Protein AF-0000000085184372 (afdb_homodimer)

InterPro domains:
  IPR003171 Methylenetetrahydrofolate reductase-like, catalytic domain [PF02219] (26-315)
  IPR003171 Methylenetetrahydrofolate reductase-like, catalytic domain [cd00537] (37-313)
  IPR029041 FAD-linked oxidoreductase-like [SSF51730] (24-313)

Organism: NCBI:txid2984134

Sequence (664 aa):
MSPSDYTDQVPVYAPPPEGHVSHSRLERVLRAGRFAVTAELNPPDSADPSDVFDAAQPLGEVADAINATDASGANCHMSSIGISALLTRAGYSTVYQISCRDRNRIAIQGDVLGAAAMGVTNVLCLTGDGVGVGDQPGAKPVFDFDSLTLLRTIRTMRDQGMFLSGRKITRPPQMFLGAAENPCIHPHDWRPDRLAKKVEAGAEFIQTNYIYDIPLFEKFMARVRDMGLDKRVYILAGVGPLASAKAARWMRSNVPGIHVPDALIDRMEKAEKPGAEGKKICIELIQQIREIKGVAGVHVMAYRREHQVSEIILESGVLAGRKAKRRVGGPEMSPSDYTDQVPVYAPPPEGHVSHSRLERVLRAGRFAVTAELNPPDSADPSDVFDAAQPLGEVADAINATDASGANCHMSSIGISALLTRAGYSTVYQISCRDRNRIAIQGDVLGAAAMGVTNVLCLTGDGVGVGDQPGAKPVFDFDSLTLLRTIRTMRDQGMFLSGRKITRPPQMFLGAAENPCIHPHDWRPDRLAKKVEAGAEFIQTNYIYDIPLFEKFMARVRDMGLDKRVYILAGVGPLASAKAARWMRSNVPGIHVPDALIDRMEKAEKPGAEGKKICIELIQQIREIKGVAGVHVMAYRREHQVSEIILESGVLAGRKAKRRVGGPE

Radius of gyration: 26.17 Å; Cα contacts (8 Å, |Δi|>4): 1504; chains: 2; bounding box: 48×78×61 Å

Secondary structure (DSSP, 8-state):
--GGGGGGGS----PPPTT-SS--HHHHHHHTT--EEEEEEPPPSBS-HHHHHHHHHHHHTT-SEEEE--SGGG---S-HHHHHHHHHHTT--EEEEEETTSB-HHHHHHHHHHHHHTT--EEEEE----GGGSS-TTSPP--SS-HHHHHHHHHIIIII-B-TTSPBPSB----EEEEEE-TTSSSGGGHHHHHHHHHHHT-SEEEEEE---HHHHHHHHHHHHHTTGGGTSEEEEEE-----HHHHHHHHHHSTT----HHHHHHHHH-SSHHHHHHHHHHHHHHHHHTSTTEEEEEE--TT-GGGHHHHHHHHTTTTTPPP---SSS--/--GGGGGGGS----PPPTT-SS--HHHHHHHTT--EEEEEEPPPSBS-HHHHHHHHHHHHTT-SEEEE--SGGG---S-HHHHHHHHHHTT--EEEEEETTSB-HHHHHHHHHHHHHTT--EEEEE----GGGSS-TTSPP--SS-HHHHHHHHHIIIII-B-TTS-B-SB----EEEEEE-TTSSSGGGHHHHHHHHHHHT-SEEEEEE---HHHHHHHHHHHHHTTGGGTSEEEEEE-----HHHHHHHHHHSTT----HHHHHHHHH-SSHHHHHHHHHHHHHHHHHTSTTEEEEEE--TT-GGGHHHHHHHHTTTTTPPP---SSS--

Foldseek 3Di:
DPPPVCVVQFDDQDQDDPPALFVQLQRVCLVVLAAAEEEEFDAAQDPDLVNLVVLCQLRQQGHSEYEQDACAQLEDGPGLLNSLLSCSSVPGAYAREDALFADALVVLQVSLVVSLRSPHAEYEFAPHDQNCRYPRNVHDGRCNDGSLVSLLQLCCQRVVQAHPVRDGNPRGRRHQYEYEFQCQDPPNVCRLVVVVSNLVSPHAEYEYAADQDLVSVLVSVVVCVVVVVLVRHAYAYEFEFDQALVRLVCCCVPPPRDDHDPVLSVQRHPDPHNRVVSLVSRLVVQLSQLPRPSHRYHYYYYVVVSVCVNVSSVSSCSCVPPGGDDRDDDDD/DPPPVCVVQFDDQDQDDPPALFVQLQRVCLVVLAAAEEEEFDAAQDPDLVNLVVLCQLRQQGHSEYEQDACAQLEDGPGLLNSLLSCSSVPGAYAREDALFADALVVLQVSLVVSLRSPHAEYEFAPHDQNCRYDRNVHDGRCNDGSLVSLLQLCCQRVVQAHPVRHGNPRGRRHQYEYEFQCQDPPNVCRLVVVVSNLVSPHAEYEYAADQDLVSVLVSVVVCVVVVVLVRHAYAYEFEFDQALVSLVCCCVPPPRDDHDPVLSVQRHPDPHNRVVSLVSRLVVQLSQLPRPSHRYHYYYYVVVSNCVNVSSVVSCSCVPPGGDDRDDDDD

Nearest PDB structures (foldseek):
  1b5t-assembly1_C  TM=8.031E-01  e=1.951E-11  Escherichia coli
  1zpt-assembly1_C  TM=7.985E-01  e=3.136E-11  Escherichia coli
  1zp3-assembly3_B-2  TM=7.377E-01  e=4.986E-12  Escherichia coli
  6pey-assembly4_C  TM=7.492E-01  e=7.118E-12  Escherichia coli
  6pey-assembly4_A  TM=7.095E-01  e=3.136E-11  Escherichia coli

Solvent-accessible surface area (backbone atoms only — not comparable to full-atom values): 32928 Å² total; per-residue (Å²): 130,71,57,44,75,32,66,84,75,51,55,76,80,67,84,44,54,89,96,46,68,24,80,28,58,47,58,50,38,48,74,69,71,40,63,38,34,32,29,53,45,82,61,45,51,38,19,38,39,62,61,54,51,63,56,41,52,37,37,57,23,62,32,45,24,37,31,21,48,41,36,70,59,32,29,71,27,23,21,11,68,29,46,39,48,50,38,31,67,40,66,47,50,35,28,39,32,45,37,18,28,32,31,14,59,52,43,48,57,6,41,49,21,14,41,28,20,58,52,37,17,28,35,34,32,32,36,58,53,60,36,71,73,25,63,43,52,85,41,50,74,46,51,57,37,42,31,52,55,44,33,39,48,53,46,39,23,38,76,68,21,26,49,95,66,66,50,71,27,83,36,44,35,43,50,44,39,23,29,67,45,47,57,63,29,87,61,57,84,49,36,53,57,53,49,50,53,38,45,73,31,52,27,46,29,32,42,34,46,59,61,64,40,64,71,55,44,50,54,43,41,51,51,28,50,73,71,49,45,48,81,64,32,40,33,20,47,12,36,48,55,43,63,33,33,66,54,45,53,45,39,44,76,69,36,87,48,40,46,64,48,67,69,59,40,51,52,33,61,70,38,91,48,27,50,63,48,17,44,49,50,35,26,50,48,51,47,53,48,66,70,38,78,56,49,36,29,36,27,38,47,34,84,97,39,44,82,48,46,35,58,44,48,61,72,40,48,63,53,72,81,58,71,63,46,74,78,57,68,68,80,129,129,71,57,44,74,34,66,83,75,50,57,77,77,67,82,43,53,91,95,44,68,24,82,28,58,48,58,52,38,48,75,71,71,39,63,39,33,33,28,52,45,80,62,46,51,38,18,38,40,61,62,55,53,62,55,40,51,38,39,56,24,61,32,46,26,36,31,22,46,40,36,70,61,31,30,72,26,23,20,11,67,30,47,39,48,51,38,31,65,38,66,47,50,37,28,39,31,44,37,18,29,31,30,13,58,53,42,50,56,7,40,48,21,14,41,28,21,57,52,38,18,28,34,34,32,32,36,59,53,61,35,71,74,25,62,43,52,84,40,50,73,43,51,56,39,42,30,51,54,43,33,40,49,53,46,38,23,40,78,69,22,25,48,95,66,65,51,70,27,83,35,44,35,40,50,44,40,24,28,67,46,49,58,64,30,86,62,55,85,48,37,53,57,52,50,50,54,37,43,73,30,51,28,47,30,33,42,34,46,59,61,63,40,64,70,54,44,49,53,43,41,51,52,28,51,74,70,49,44,46,81,64,30,42,32,20,47,12,35,48,57,42,63,34,33,66,54,45,53,44,39,43,75,70,36,88,49,40,45,64,48,67,68,61,39,52,52,32,62,71,38,90,51,28,51,62,49,18,43,52,49,34,26,51,48,52,49,56,50,66,68,40,78,56,49,38,28,37,27,38,47,35,84,98,39,42,82,47,46,35,59,42,48,61,72,40,48,63,53,72,82,59,73,61,46,75,77,57,69,68,81,128

pLDDT: mean 92.79, std 13.42, range [21.47, 98.94]

Structure (mmCIF, N/CA/C/O backbone):
data_AF-0000000085184372-model_v1
#
loop_
_entity.id
_entity.type
_entity.pdbx_description
1 polymer 'Methylenetetrahydrofolate reductase'
#
loop_
_atom_site.group_PDB
_atom_site.id
_atom_site.type_symbol
_atom_site.label_atom_id
_atom_site.label_alt_id
_atom_site.label_comp_id
_atom_site.label_asym_id
_atom_site.label_entity_id
_atom_site.label_seq_id
_atom_site.pdbx_PDB_ins_code
_atom_site.Cartn_x
_atom_site.Cartn_y
_atom_site.Cartn_z
_atom_site.occupancy
_atom_site.B_iso_or_equiv
_atom_site.auth_seq_id
_atom_site.auth_comp_id
_atom_site.auth_asym_id
_atom_site.auth_atom_id
_atom_site.pdbx_PDB_model_num
ATOM 1 N N . MET A 1 1 ? 9.43 -17.891 15.367 1 26.41 1 MET A N 1
ATOM 2 C CA . MET A 1 1 ? 8.297 -17.641 16.25 1 26.41 1 MET A CA 1
ATOM 3 C C . MET A 1 1 ? 7.004 -18.172 15.633 1 26.41 1 MET A C 1
ATOM 5 O O . MET A 1 1 ? 6.801 -18.062 14.422 1 26.41 1 MET A O 1
ATOM 9 N N . SER A 1 2 ? 6.387 -19 16.234 1 30.53 2 SER A N 1
ATOM 10 C CA . SER A 1 2 ? 5.164 -19.656 15.805 1 30.53 2 SER A CA 1
ATOM 11 C C . SER A 1 2 ? 4.066 -18.656 15.484 1 30.53 2 SER A C 1
ATOM 13 O O . SER A 1 2 ? 3.945 -17.625 16.156 1 30.53 2 SER A O 1
ATOM 15 N N . PRO A 1 3 ? 3.4 -18.609 14.32 1 39.59 3 PRO A N 1
ATOM 16 C CA . PRO A 1 3 ? 2.312 -17.703 13.953 1 39.59 3 PRO A CA 1
ATOM 17 C C . PRO A 1 3 ? 1.316 -17.484 15.086 1 39.59 3 PRO A C 1
ATOM 19 O O . PRO A 1 3 ? 0.449 -16.609 15 1 39.59 3 PRO A O 1
ATOM 22 N N . SER A 1 4 ? 1.3 -18.312 16.078 1 37.22 4 SER A N 1
ATOM 23 C CA . SER A 1 4 ? 0.229 -18.344 17.062 1 37.22 4 SER A CA 1
ATOM 24 C C . SER A 1 4 ? 0.18 -17.047 17.875 1 37.22 4 SER A C 1
ATOM 26 O O . SER A 1 4 ? -0.895 -16.609 18.297 1 37.22 4 SER A O 1
ATOM 28 N N . ASP A 1 5 ? 1.284 -16.438 18.234 1 41.47 5 ASP A N 1
ATOM 29 C CA . ASP A 1 5 ? 1.31 -15.391 19.25 1 41.47 5 ASP A CA 1
ATOM 30 C C . ASP A 1 5 ? 1.005 -14.023 18.625 1 41.47 5 ASP A C 1
ATOM 32 O O . ASP A 1 5 ? 1.149 -12.992 19.281 1 41.47 5 ASP A O 1
ATOM 36 N N . TYR A 1 6 ? 0.499 -14.055 17.438 1 44.97 6 TYR A N 1
ATOM 37 C CA . TYR A 1 6 ? 0.45 -12.781 16.719 1 44.97 6 TYR A CA 1
ATOM 38 C C . TYR A 1 6 ? -0.859 -12.055 17 1 44.97 6 TYR A C 1
ATOM 40 O O . TYR A 1 6 ? -1.01 -10.883 16.641 1 44.97 6 TYR A O 1
ATOM 48 N N . THR A 1 7 ? -1.919 -12.852 17.531 1 46.84 7 THR A N 1
ATOM 49 C CA . THR A 1 7 ? -3.244 -12.273 17.703 1 46.84 7 THR A CA 1
ATOM 50 C C . THR A 1 7 ? -3.176 -11.023 18.578 1 46.84 7 THR A C 1
ATOM 52 O O . THR A 1 7 ? -4 -10.117 18.453 1 46.84 7 THR A O 1
ATOM 55 N N . ASP A 1 8 ? -2.238 -11.078 19.375 1 50.03 8 ASP A N 1
ATOM 56 C CA . ASP A 1 8 ? -2.262 -9.961 20.312 1 50.03 8 ASP A CA 1
ATOM 57 C C . ASP A 1 8 ? -1.801 -8.672 19.641 1 50.03 8 ASP A C 1
ATOM 59 O O . ASP A 1 8 ? -2.016 -7.574 20.172 1 50.03 8 ASP A O 1
ATOM 63 N N . GLN A 1 9 ? -1.279 -8.828 18.344 1 59.25 9 GLN A N 1
ATOM 64 C CA . GLN A 1 9 ? -0.715 -7.633 17.719 1 59.25 9 GLN A CA 1
ATOM 65 C C . GLN A 1 9 ? -1.531 -7.203 16.5 1 59.25 9 GLN A C 1
ATOM 67 O O . GLN A 1 9 ? -1.087 -6.363 15.719 1 59.25 9 GLN A O 1
ATOM 72 N N . VAL A 1 10 ? -2.775 -7.82 16.469 1 66.38 10 VAL A N 1
ATOM 73 C CA . VAL A 1 10 ? -3.6 -7.48 15.32 1 66.38 10 VAL A CA 1
ATOM 74 C C . VAL A 1 10 ? -4.789 -6.637 15.766 1 66.38 10 VAL A C 1
ATOM 76 O O . VAL A 1 10 ? -5.402 -6.91 16.797 1 66.38 10 VAL A O 1
ATOM 79 N N . PRO A 1 11 ? -4.996 -5.543 14.977 1 76.88 11 PRO A N 1
ATOM 80 C CA . PRO A 1 11 ? -6.141 -4.699 15.328 1 76.88 11 PRO A CA 1
ATOM 81 C C . PRO A 1 11 ? -7.465 -5.457 15.281 1 76.88 11 PRO A C 1
ATOM 83 O O . PRO A 1 11 ? -7.645 -6.344 14.438 1 76.88 11 PRO A O 1
ATOM 86 N N . VAL A 1 12 ? -8.297 -5.207 16.25 1 83.5 12 VAL A N 1
ATOM 87 C CA . VAL A 1 12 ? -9.641 -5.766 16.266 1 83.5 12 VAL A CA 1
ATOM 88 C C . VAL A 1 12 ? -10.625 -4.77 15.656 1 83.5 12 VAL A C 1
ATOM 90 O O . VAL A 1 12 ? -10.602 -3.582 15.984 1 83.5 12 VAL A O 1
ATOM 93 N N . TYR A 1 13 ? -11.383 -5.289 14.758 1 91.62 13 TYR A N 1
ATOM 94 C CA . TYR A 1 13 ? -12.438 -4.441 14.203 1 91.62 13 TYR A CA 1
ATOM 95 C C . TYR A 1 13 ? -13.586 -4.277 15.188 1 91.62 13 TYR A C 1
ATOM 97 O O . TYR A 1 13 ? -14.227 -5.262 15.578 1 91.62 13 TYR A O 1
ATOM 105 N N . ALA A 1 14 ? -13.812 -3.143 15.656 1 93 14 ALA A N 1
ATOM 106 C CA . ALA A 1 14 ? -14.867 -2.807 16.609 1 93 14 ALA A CA 1
ATOM 107 C C . ALA A 1 14 ? -15.469 -1.439 16.297 1 93 14 ALA A C 1
ATOM 109 O O . ALA A 1 14 ? -14.82 -0.592 15.68 1 93 14 ALA A O 1
ATOM 110 N N . PRO A 1 15 ? -16.703 -1.268 16.656 1 93.12 15 PRO A N 1
ATOM 111 C CA . PRO A 1 15 ? -17.281 0.065 16.453 1 93.12 15 PRO A CA 1
ATOM 112 C C . PRO A 1 15 ? -16.516 1.152 17.219 1 93.12 15 PRO A C 1
ATOM 114 O O . PRO A 1 15 ? -16.047 0.915 18.328 1 93.12 15 PRO A O 1
ATOM 117 N N . PRO A 1 16 ? -16.422 2.285 16.578 1 95.12 16 PRO A N 1
ATOM 118 C CA . PRO A 1 16 ? -15.789 3.381 17.328 1 95.12 16 PRO A CA 1
ATOM 119 C C . PRO A 1 16 ? -16.594 3.801 18.547 1 95.12 16 PRO A C 1
ATOM 121 O O . PRO A 1 16 ? -17.781 3.484 18.656 1 95.12 16 PRO A O 1
ATOM 124 N N . PRO A 1 17 ? -15.93 4.457 19.453 1 94.38 17 PRO A N 1
ATOM 125 C CA . PRO A 1 17 ? -16.672 4.996 20.609 1 94.38 17 PRO A CA 1
ATOM 126 C C . PRO A 1 17 ? -17.75 5.988 20.188 1 94.38 17 PRO A C 1
ATOM 128 O O . PRO A 1 17 ? -17.703 6.535 19.094 1 94.38 17 PRO A O 1
ATOM 131 N N . GLU A 1 18 ? -18.656 6.16 21.109 1 95.06 18 GLU A N 1
ATOM 132 C CA . GLU A 1 18 ? -19.75 7.094 20.844 1 95.06 18 GLU A CA 1
ATOM 133 C C . GLU A 1 18 ? -19.234 8.484 20.5 1 95.06 18 GLU A C 1
ATOM 135 O O . GLU A 1 18 ? -18.312 8.984 21.172 1 95.06 18 GLU A O 1
ATOM 140 N N . GLY A 1 19 ? -19.75 9.039 19.453 1 95.75 19 GLY A N 1
ATOM 141 C CA . GLY A 1 19 ? -19.359 10.383 19.047 1 95.75 19 GLY A CA 1
ATOM 142 C C . GLY A 1 19 ? -18.125 10.406 18.172 1 95.75 19 GLY A C 1
ATOM 143 O O . GLY A 1 19 ? -17.688 11.477 17.734 1 95.75 19 GLY A O 1
ATOM 144 N N . HIS A 1 20 ? -17.562 9.289 17.969 1 97.38 20 HIS A N 1
ATOM 145 C CA . HIS A 1 20 ? -16.359 9.188 17.141 1 97.38 20 HIS A CA 1
ATOM 146 C C . HIS A 1 20 ? -16.641 8.391 15.867 1 97.38 20 HIS A C 1
ATOM 148 O O . HIS A 1 20 ? -17.594 7.609 15.812 1 97.38 20 HIS A O 1
ATOM 154 N N . VAL A 1 21 ? -15.875 8.609 14.875 1 97.12 21 VAL A N 1
ATOM 155 C CA . VAL A 1 21 ? -16.047 7.891 13.617 1 97.12 21 VAL A CA 1
ATOM 156 C C . VAL A 1 21 ? -14.953 6.84 13.469 1 97.12 21 VAL A C 1
ATOM 158 O O . VAL A 1 21 ? -14.992 6.016 12.555 1 97.12 21 VAL A O 1
ATOM 161 N N . SER A 1 22 ? -13.969 6.906 14.328 1 96.75 22 SER A N 1
ATOM 162 C CA . SER A 1 22 ? -12.82 6.008 14.297 1 96.75 22 SER A CA 1
ATOM 163 C C . SER A 1 22 ? -12.266 5.773 15.695 1 96.75 22 SER A C 1
ATOM 165 O O . SER A 1 22 ? -12.812 6.27 16.672 1 96.75 22 SER A O 1
ATOM 167 N N . HIS A 1 23 ? -11.18 4.969 15.758 1 94.81 23 HIS A N 1
ATOM 168 C CA . HIS A 1 23 ? -10.461 4.75 17 1 94.81 23 HIS A CA 1
ATOM 169 C C . HIS A 1 23 ? -9.203 5.605 17.078 1 94.81 23 HIS A C 1
ATOM 171 O O . HIS A 1 23 ? -8.258 5.277 17.797 1 94.81 23 HIS A O 1
ATOM 177 N N . SER A 1 24 ? -9.188 6.703 16.328 1 96.06 24 SER A N 1
ATOM 178 C CA . SER A 1 24 ? -8.023 7.574 16.172 1 96.06 24 SER A CA 1
ATOM 179 C C . SER A 1 24 ? -7.711 8.312 17.469 1 96.06 24 SER A C 1
ATOM 181 O O . SER A 1 24 ? -8.586 8.945 18.062 1 96.06 24 SER A O 1
ATOM 183 N N . ARG A 1 25 ? -6.449 8.281 17.844 1 96.38 25 ARG A N 1
ATOM 184 C CA . ARG A 1 25 ? -5.977 9.125 18.938 1 96.38 25 ARG A CA 1
ATOM 185 C C . ARG A 1 25 ? -6.113 10.602 18.594 1 96.38 25 ARG A C 1
ATOM 187 O O . ARG A 1 25 ? -6.5 11.406 19.438 1 96.38 25 ARG A O 1
ATOM 194 N N . LEU A 1 26 ? -5.809 10.945 17.391 1 98.5 26 LEU A N 1
ATOM 195 C CA . LEU A 1 26 ? -5.938 12.328 16.938 1 98.5 26 LEU A CA 1
ATOM 196 C C . LEU A 1 26 ? -7.375 12.812 17.078 1 98.5 26 LEU A C 1
ATOM 198 O O . LEU A 1 26 ? -7.609 13.906 17.594 1 98.5 26 LEU A O 1
ATOM 202 N N . GLU A 1 27 ? -8.297 12.008 16.641 1 98.62 27 GLU A N 1
ATOM 203 C CA . GLU A 1 27 ? -9.711 12.359 16.766 1 98.62 27 GLU A CA 1
ATOM 204 C C . GLU A 1 27 ? -10.102 12.57 18.234 1 98.62 27 GLU A C 1
ATOM 206 O O . GLU A 1 27 ? -10.773 13.547 18.562 1 98.62 27 GLU A O 1
ATOM 211 N N . ARG A 1 28 ? -9.648 11.656 19.062 1 97.81 28 ARG A N 1
ATOM 212 C CA . ARG A 1 28 ? -9.977 11.734 20.484 1 97.81 28 ARG A CA 1
ATOM 213 C C . ARG A 1 28 ? -9.438 13.023 21.109 1 97.81 28 ARG A C 1
ATOM 215 O O . ARG A 1 28 ? -10.141 13.711 21.844 1 97.81 28 ARG A O 1
ATOM 222 N N . VAL A 1 29 ? -8.219 13.32 20.781 1 97.44 29 VAL A N 1
ATOM 223 C CA . VAL A 1 29 ? -7.57 14.516 21.328 1 97.44 29 VAL A CA 1
ATOM 224 C C . VAL A 1 29 ? -8.312 15.766 20.859 1 97.44 29 VAL A C 1
ATOM 226 O O . VAL A 1 29 ? -8.617 16.641 21.656 1 97.44 29 VAL A O 1
ATOM 229 N N . LEU A 1 30 ? -8.656 15.797 19.625 1 98.5 30 LEU A N 1
ATOM 230 C CA . LEU A 1 30 ? -9.312 16.953 19.031 1 98.5 30 LEU A CA 1
ATOM 231 C C . LEU A 1 30 ? -10.719 17.125 19.594 1 98.5 30 LEU A C 1
ATOM 233 O O . LEU A 1 30 ? -11.109 18.234 19.969 1 98.5 30 LEU A O 1
ATOM 237 N N . ARG A 1 31 ? -11.453 16.078 19.719 1 98 31 ARG A N 1
ATOM 238 C CA . ARG A 1 31 ? -12.828 16.141 20.203 1 98 31 ARG A CA 1
ATOM 239 C C . ARG A 1 31 ? -12.875 16.453 21.688 1 98 31 ARG A C 1
ATOM 241 O O . ARG A 1 31 ? -13.875 16.969 22.188 1 98 31 ARG A O 1
ATOM 248 N N . ALA A 1 32 ? -11.828 16.156 22.375 1 96.56 32 ALA A N 1
ATOM 249 C CA . ALA A 1 32 ? -11.734 16.484 23.797 1 96.56 32 ALA A CA 1
ATOM 250 C C . ALA A 1 32 ? -11.367 17.953 23.984 1 96.56 32 ALA A C 1
ATOM 252 O O . ALA A 1 32 ? -11.273 18.438 25.109 1 96.56 32 ALA A O 1
ATOM 253 N N . GLY A 1 33 ? -11.07 18.688 22.922 1 95.81 33 GLY A N 1
ATOM 254 C CA . GLY A 1 33 ? -10.758 20.109 22.984 1 95.81 33 GLY A CA 1
ATOM 255 C C . GLY A 1 33 ? -9.305 20.391 23.312 1 95.81 33 GLY A C 1
ATOM 256 O O . GLY A 1 33 ? -8.945 21.516 23.688 1 95.81 33 GLY A O 1
ATOM 257 N N . ARG A 1 34 ? -8.492 19.391 23.188 1 96.25 34 ARG A N 1
ATOM 258 C CA . ARG A 1 34 ? -7.07 19.562 23.469 1 96.25 34 ARG A CA 1
ATOM 259 C C . ARG A 1 34 ? -6.324 20 22.203 1 96.25 34 ARG A C 1
ATOM 261 O O . ARG A 1 34 ? -6.742 19.703 21.094 1 96.25 34 ARG A O 1
ATOM 268 N N . PHE A 1 35 ? -5.23 20.719 22.453 1 97.88 35 PHE A N 1
ATOM 269 C CA . PHE A 1 35 ? -4.383 21.172 21.359 1 97.88 35 PHE A CA 1
ATOM 270 C C . PHE A 1 35 ? -3.572 20.016 20.781 1 97.88 35 PHE A C 1
ATOM 272 O O . PHE A 1 35 ? -2.666 19.5 21.438 1 97.88 35 PHE A O 1
ATOM 279 N N . ALA A 1 36 ? -3.854 19.641 19.562 1 98.5 36 ALA A N 1
ATOM 280 C CA . ALA A 1 36 ? -3.26 18.453 18.969 1 98.5 36 ALA A CA 1
ATOM 281 C C . ALA A 1 36 ? -1.903 18.766 18.344 1 98.5 36 ALA A C 1
ATOM 283 O O . ALA A 1 36 ? -1.653 19.891 17.922 1 98.5 36 ALA A O 1
ATOM 284 N N . VAL A 1 37 ? -1.053 17.75 18.312 1 98.5 37 VAL A N 1
ATOM 285 C CA . VAL A 1 37 ? 0.235 17.812 17.625 1 98.5 37 VAL A CA 1
ATOM 286 C C . VAL A 1 37 ? 0.357 16.641 16.656 1 98.5 37 VAL A C 1
ATOM 288 O O . VAL A 1 37 ? 0.252 15.477 17.062 1 98.5 37 VAL A O 1
ATOM 291 N N . THR A 1 38 ? 0.467 16.938 15.406 1 98.62 38 THR A N 1
ATOM 292 C CA . THR A 1 38 ? 0.875 15.938 14.422 1 98.62 38 THR A CA 1
ATOM 293 C C . THR A 1 38 ? 2.24 16.281 13.836 1 98.62 38 THR A C 1
ATOM 295 O O . THR A 1 38 ? 2.68 17.438 13.906 1 98.62 38 THR A O 1
ATOM 298 N N . ALA A 1 39 ? 2.883 15.281 13.344 1 98.19 39 ALA A N 1
ATOM 299 C CA . ALA A 1 39 ? 4.215 15.5 12.789 1 98.19 39 ALA A CA 1
ATOM 300 C C . ALA A 1 39 ? 4.441 14.625 11.555 1 98.19 39 ALA A C 1
ATOM 302 O O . ALA A 1 39 ? 3.926 13.516 11.469 1 98.19 39 ALA A O 1
ATOM 303 N N . GLU A 1 40 ? 5.246 15.133 10.711 1 97.44 40 GLU A N 1
ATOM 304 C CA . GLU A 1 40 ? 5.527 14.43 9.461 1 97.44 40 GLU A CA 1
ATOM 305 C C . GLU A 1 40 ? 6.773 13.562 9.586 1 97.44 40 GLU A C 1
ATOM 307 O O . GLU A 1 40 ? 7.789 14 10.125 1 97.44 40 GLU A O 1
ATOM 312 N N . LEU A 1 41 ? 6.625 12.383 9.133 1 96.94 41 LEU A N 1
ATOM 313 C CA . LEU A 1 41 ? 7.789 11.516 8.961 1 96.94 41 LEU A CA 1
ATOM 314 C C . LEU A 1 41 ? 8.312 11.586 7.531 1 96.94 41 LEU A C 1
ATOM 316 O O . LEU A 1 41 ? 7.551 11.43 6.578 1 96.94 41 LEU A O 1
ATOM 320 N N . ASN A 1 42 ? 9.625 11.867 7.418 1 91.44 42 ASN A N 1
ATOM 321 C CA . ASN A 1 42 ? 10.258 11.852 6.102 1 91.44 42 ASN A CA 1
ATOM 322 C C . ASN A 1 42 ? 10.484 10.422 5.609 1 91.44 42 ASN A C 1
ATOM 324 O O . ASN A 1 42 ? 11.188 9.648 6.254 1 91.44 42 ASN A O 1
ATOM 328 N N . PRO A 1 43 ? 9.984 10.133 4.477 1 96.44 43 PRO A N 1
ATOM 329 C CA . PRO A 1 43 ? 10.117 8.758 3.99 1 96.44 43 PRO A CA 1
ATOM 330 C C . PRO A 1 43 ? 11.547 8.414 3.572 1 96.44 43 PRO A C 1
ATOM 332 O O . PRO A 1 43 ? 12.211 9.227 2.928 1 96.44 43 PRO A O 1
ATOM 335 N N . PRO A 1 44 ? 12.031 7.277 3.865 1 97.38 44 PRO A N 1
ATOM 336 C CA . PRO A 1 44 ? 13.398 6.895 3.51 1 97.38 44 PRO A CA 1
ATOM 337 C C . PRO A 1 44 ? 13.516 6.406 2.068 1 97.38 44 PRO A C 1
ATOM 339 O O . PRO A 1 44 ? 12.523 5.996 1.467 1 97.38 44 PRO A O 1
ATOM 342 N N . ASP A 1 45 ? 14.727 6.512 1.538 1 98.06 45 ASP A N 1
ATOM 343 C CA . ASP A 1 45 ? 15.125 5.797 0.331 1 98.06 45 ASP A CA 1
ATOM 344 C C . ASP A 1 45 ? 15.812 4.477 0.678 1 98.06 45 ASP A C 1
ATOM 346 O O . ASP A 1 45 ? 17 4.305 0.413 1 98.06 45 ASP A O 1
ATOM 350 N N . SER A 1 46 ? 15.023 3.656 1.31 1 98.31 46 SER A N 1
ATOM 351 C CA . SER A 1 46 ? 15.562 2.449 1.931 1 98.31 46 SER A CA 1
ATOM 352 C C . SER A 1 46 ? 14.461 1.437 2.217 1 98.31 46 SER A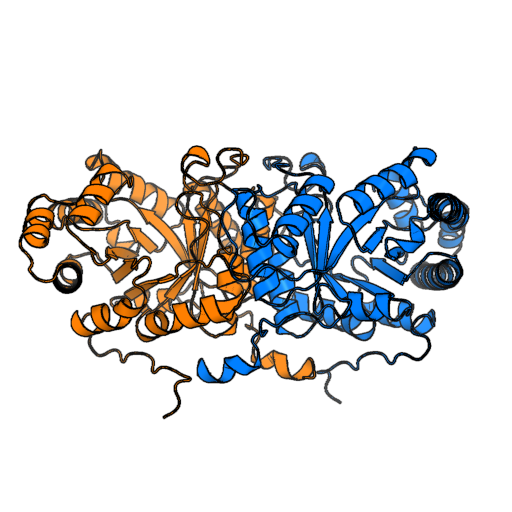 C 1
ATOM 354 O O . SER A 1 46 ? 13.336 1.814 2.545 1 98.31 46 SER A O 1
ATOM 356 N N . ALA A 1 47 ? 14.828 0.188 2.047 1 98.12 47 ALA A N 1
ATOM 357 C CA . ALA A 1 47 ? 13.891 -0.877 2.398 1 98.12 47 ALA A CA 1
ATOM 358 C C . ALA A 1 47 ? 14.125 -1.365 3.824 1 98.12 47 ALA A C 1
ATOM 360 O O . ALA A 1 47 ? 13.594 -2.402 4.23 1 98.12 47 ALA A O 1
ATOM 361 N N . ASP A 1 48 ? 14.922 -0.695 4.656 1 97.75 48 ASP A N 1
ATOM 362 C CA . ASP A 1 48 ? 15.188 -1.026 6.051 1 97.75 48 ASP A CA 1
ATOM 363 C C . ASP A 1 48 ? 14.148 -0.39 6.973 1 97.75 48 ASP A C 1
ATOM 365 O O . ASP A 1 48 ? 14.07 0.836 7.074 1 97.75 48 ASP A O 1
ATOM 369 N N . PRO A 1 49 ? 13.359 -1.25 7.645 1 97.19 49 PRO A N 1
ATOM 370 C CA . PRO A 1 49 ? 12.344 -0.688 8.531 1 97.19 49 PRO A CA 1
ATOM 371 C C . PRO A 1 49 ? 12.938 0.156 9.656 1 97.19 49 PRO A C 1
ATOM 373 O O . PRO A 1 49 ? 12.273 1.051 10.188 1 97.19 49 PRO A O 1
ATOM 376 N N . SER A 1 50 ? 14.18 -0.088 10.039 1 96.25 50 SER A N 1
ATOM 377 C CA . SER A 1 50 ? 14.805 0.675 11.109 1 96.25 50 SER A CA 1
ATOM 378 C C . SER A 1 50 ? 14.859 2.16 10.773 1 96.25 50 SER A C 1
ATOM 380 O O . SER A 1 50 ? 14.812 3.01 11.664 1 96.25 50 SER A O 1
ATOM 382 N N . ASP A 1 51 ? 14.945 2.467 9.492 1 96.12 51 ASP A N 1
ATOM 383 C CA . ASP A 1 51 ? 14.961 3.865 9.078 1 96.12 51 ASP A CA 1
ATOM 384 C C . ASP A 1 51 ? 13.656 4.566 9.438 1 96.12 51 ASP A C 1
ATOM 386 O O . ASP A 1 51 ? 13.656 5.742 9.805 1 96.12 51 ASP A O 1
ATOM 390 N N . VAL A 1 52 ? 12.57 3.869 9.32 1 96.44 52 VAL A N 1
ATOM 391 C CA . VAL A 1 52 ? 11.266 4.418 9.672 1 96.44 52 VAL A CA 1
ATOM 392 C C . VAL A 1 52 ? 11.148 4.539 11.188 1 96.44 52 VAL A C 1
ATOM 394 O O . VAL A 1 52 ? 10.719 5.574 11.703 1 96.44 52 VAL A O 1
ATOM 397 N N . PHE A 1 53 ? 11.57 3.52 11.898 1 94.69 53 PHE A N 1
ATOM 398 C CA . PHE A 1 53 ? 11.43 3.502 13.344 1 94.69 53 PHE A CA 1
ATOM 399 C C . PHE A 1 53 ? 12.312 4.566 13.984 1 94.69 53 PHE A C 1
ATOM 401 O O . PHE A 1 53 ? 11.898 5.246 14.93 1 94.69 53 PHE A O 1
ATOM 408 N N . ASP A 1 54 ? 13.492 4.68 13.469 1 93.56 54 ASP A N 1
ATOM 409 C CA . ASP A 1 54 ? 14.398 5.707 13.977 1 93.56 54 ASP A CA 1
ATOM 410 C C . ASP A 1 54 ? 13.82 7.102 13.773 1 93.56 54 ASP A C 1
ATOM 412 O O . ASP A 1 54 ? 13.906 7.953 14.656 1 93.56 54 ASP A O 1
ATOM 416 N N . ALA A 1 55 ? 13.234 7.32 12.656 1 94.56 55 ALA A N 1
ATOM 417 C CA . ALA A 1 55 ? 12.633 8.617 12.352 1 94.56 55 ALA A CA 1
ATOM 418 C C . ALA A 1 55 ? 11.391 8.852 13.211 1 94.56 55 ALA A C 1
ATOM 420 O O . ALA A 1 55 ? 11.094 9.992 13.57 1 94.56 55 ALA A O 1
ATOM 421 N N . ALA A 1 56 ? 10.672 7.84 13.57 1 95.19 56 ALA A N 1
ATOM 422 C CA . ALA A 1 56 ? 9.398 7.938 14.281 1 95.19 56 ALA A CA 1
ATOM 423 C C . ALA A 1 56 ? 9.617 8.227 15.758 1 95.19 56 ALA A C 1
ATOM 425 O O . ALA A 1 56 ? 8.75 8.805 16.422 1 95.19 56 ALA A O 1
ATOM 426 N N . GLN A 1 57 ? 10.727 7.832 16.297 1 93.25 57 GLN A N 1
ATOM 427 C CA . GLN A 1 57 ? 10.977 7.855 17.734 1 93.25 57 GLN A CA 1
ATOM 428 C C . GLN A 1 57 ? 10.797 9.258 18.297 1 93.25 57 GLN A C 1
ATOM 430 O O . GLN A 1 57 ? 9.992 9.469 19.203 1 93.25 57 GLN A O 1
ATOM 435 N N . PRO A 1 58 ? 11.492 10.281 17.75 1 93.44 58 PRO A N 1
ATOM 436 C CA . PRO A 1 58 ? 11.312 11.617 18.312 1 93.44 58 PRO A CA 1
ATOM 437 C C . PRO A 1 58 ? 9.906 12.172 18.078 1 93.44 58 PRO A C 1
ATOM 439 O O . PRO A 1 58 ? 9.414 12.961 18.891 1 93.44 58 PRO A O 1
ATOM 442 N N . LEU A 1 59 ? 9.266 11.797 17.031 1 96.38 59 LEU A N 1
ATOM 443 C CA . LEU A 1 59 ? 7.91 12.258 16.734 1 96.38 59 LEU A CA 1
ATOM 444 C C . LEU A 1 59 ? 6.906 11.664 17.719 1 96.38 59 LEU A C 1
ATOM 446 O O . LEU A 1 59 ? 6.031 12.367 18.219 1 96.38 59 LEU A O 1
ATOM 450 N N . GLY A 1 60 ? 7.094 10.359 17.984 1 93.81 60 GLY A N 1
ATOM 451 C CA . GLY A 1 60 ? 6.176 9.617 18.828 1 93.81 60 GLY A CA 1
ATOM 452 C C . GLY A 1 60 ? 6.16 10.109 20.266 1 93.81 60 GLY A C 1
ATOM 453 O O . GLY A 1 60 ? 5.203 9.859 21 1 93.81 60 GLY A O 1
ATOM 454 N N . GLU A 1 61 ? 7.152 10.844 20.641 1 92.62 61 GLU A N 1
ATOM 455 C CA . GLU A 1 61 ? 7.242 11.375 21.984 1 92.62 61 GLU A CA 1
ATOM 456 C C . GLU A 1 61 ? 6.215 12.477 22.219 1 92.62 61 GLU A C 1
ATOM 458 O O . GLU A 1 61 ? 5.746 12.672 23.344 1 92.62 61 GLU A O 1
ATOM 463 N N . VAL A 1 62 ? 5.859 13.125 21.109 1 95.75 62 VAL A N 1
ATOM 464 C CA . VAL A 1 62 ? 5.094 14.344 21.359 1 95.75 62 VAL A CA 1
ATOM 465 C C . VAL A 1 62 ? 3.877 14.391 20.438 1 95.75 62 VAL A C 1
ATOM 467 O O . VAL A 1 62 ? 2.916 15.117 20.703 1 95.75 62 VAL A O 1
ATOM 470 N N . ALA A 1 63 ? 3.883 13.656 19.375 1 97.38 63 ALA A N 1
ATOM 471 C CA . ALA A 1 63 ? 2.818 13.781 18.375 1 97.38 63 ALA A CA 1
ATOM 472 C C . ALA A 1 63 ? 1.636 12.883 18.734 1 97.38 63 ALA A C 1
ATOM 474 O O . ALA A 1 63 ? 1.819 11.766 19.219 1 97.38 63 ALA A O 1
ATOM 475 N N . ASP A 1 64 ? 0.466 13.336 18.469 1 97.75 64 ASP A N 1
ATOM 476 C CA . ASP A 1 64 ? -0.754 12.555 18.609 1 97.75 64 ASP A CA 1
ATOM 477 C C . ASP A 1 64 ? -0.969 11.633 17.406 1 97.75 64 ASP A C 1
ATOM 479 O O . ASP A 1 64 ? -1.722 10.664 17.484 1 97.75 64 ASP A O 1
ATOM 483 N N . ALA A 1 65 ? -0.377 11.945 16.312 1 98.31 65 ALA A N 1
ATOM 484 C CA . ALA A 1 65 ? -0.346 11.117 15.109 1 98.31 65 ALA A CA 1
ATOM 485 C C . ALA A 1 65 ? 0.832 11.492 14.219 1 98.31 65 ALA A C 1
ATOM 487 O O . ALA A 1 65 ? 1.252 12.648 14.188 1 98.31 65 ALA A O 1
ATOM 488 N N . ILE A 1 66 ? 1.385 10.547 13.539 1 98.5 66 ILE A N 1
ATOM 489 C CA . ILE A 1 66 ? 2.512 10.742 12.633 1 98.5 66 ILE A CA 1
ATOM 490 C C . ILE A 1 66 ? 2.041 10.609 11.188 1 98.5 66 ILE A C 1
ATOM 492 O O . ILE A 1 66 ? 1.459 9.594 10.805 1 98.5 66 ILE A O 1
ATOM 496 N N . ASN A 1 67 ? 2.303 11.625 10.375 1 98.75 67 ASN A N 1
ATOM 497 C CA . ASN A 1 67 ? 1.966 11.594 8.953 1 98.75 67 ASN A CA 1
ATOM 498 C C . ASN A 1 67 ? 2.975 10.766 8.164 1 98.75 67 ASN A C 1
ATOM 500 O O . ASN A 1 67 ? 4.176 11.039 8.203 1 98.75 67 ASN A O 1
ATOM 504 N N . ALA A 1 68 ? 2.477 9.789 7.508 1 98.5 68 ALA A N 1
ATOM 505 C CA . ALA A 1 68 ? 3.24 9.102 6.473 1 98.5 68 ALA A CA 1
ATOM 506 C C . ALA A 1 68 ? 3.041 9.766 5.113 1 98.5 68 ALA A C 1
ATOM 508 O O . ALA A 1 68 ? 1.986 9.617 4.488 1 98.5 68 ALA A O 1
ATOM 509 N N . THR A 1 69 ? 4.035 10.43 4.621 1 96.81 69 THR A N 1
ATOM 510 C CA . THR A 1 69 ? 3.893 11.25 3.422 1 96.81 69 THR A CA 1
ATOM 511 C C . THR A 1 69 ? 3.922 10.383 2.166 1 96.81 69 THR A C 1
ATOM 513 O O . THR A 1 69 ? 4.566 9.336 2.146 1 96.81 69 THR A O 1
ATOM 516 N N . ASP A 1 70 ? 3.229 10.797 1.16 1 97.25 70 ASP A N 1
ATOM 517 C CA . ASP A 1 70 ? 3.102 10.047 -0.09 1 97.25 70 ASP A CA 1
ATOM 518 C C . ASP A 1 70 ? 3.777 10.789 -1.241 1 97.25 70 ASP A C 1
ATOM 520 O O . ASP A 1 70 ? 3.127 11.547 -1.969 1 97.25 70 ASP A O 1
ATOM 524 N N . ALA A 1 71 ? 5.008 10.562 -1.415 1 95.69 71 ALA A N 1
ATOM 525 C CA . ALA A 1 71 ? 5.809 11.047 -2.535 1 95.69 71 ALA A CA 1
ATOM 526 C C . ALA A 1 71 ? 5.676 12.562 -2.684 1 95.69 71 ALA A C 1
ATOM 528 O O . ALA A 1 71 ? 5.367 13.062 -3.768 1 95.69 71 ALA A O 1
ATOM 529 N N . SER A 1 72 ? 5.918 13.273 -1.601 1 90 72 SER A N 1
ATOM 530 C CA . SER A 1 72 ? 5.852 14.727 -1.622 1 90 72 SER A CA 1
ATOM 531 C C . SER A 1 72 ? 6.727 15.305 -2.73 1 90 72 SER A C 1
ATOM 533 O O . SER A 1 72 ? 7.844 14.836 -2.953 1 90 72 SER A O 1
ATOM 535 N N . GLY A 1 73 ? 6.191 16.266 -3.443 1 89.44 73 GLY A N 1
ATOM 536 C CA . GLY A 1 73 ? 6.918 16.875 -4.543 1 89.44 73 GLY A CA 1
ATOM 537 C C . GLY A 1 73 ? 7.105 15.945 -5.727 1 89.44 73 GLY A C 1
ATOM 538 O O . GLY A 1 73 ? 8.023 16.125 -6.527 1 89.44 73 GLY A O 1
ATOM 539 N N . ALA A 1 74 ? 6.398 14.805 -5.734 1 94.25 74 ALA A N 1
ATOM 540 C CA . ALA A 1 74 ? 6.457 13.781 -6.781 1 94.25 74 ALA A CA 1
ATOM 541 C C . ALA A 1 74 ? 7.812 13.086 -6.785 1 94.25 74 ALA A C 1
ATOM 543 O O . ALA A 1 74 ? 8.305 12.688 -7.844 1 94.25 74 ALA A O 1
ATOM 544 N N . ASN A 1 75 ? 8.398 13.078 -5.668 1 94.94 75 ASN A N 1
ATOM 545 C CA . ASN A 1 75 ? 9.633 12.328 -5.516 1 94.94 75 ASN A CA 1
ATOM 546 C C . ASN A 1 75 ? 9.375 10.938 -4.941 1 94.94 75 ASN A C 1
ATOM 548 O O . ASN A 1 75 ? 8.633 10.789 -3.973 1 94.94 75 ASN A O 1
ATOM 552 N N . CYS A 1 76 ? 10.039 9.992 -5.52 1 97.06 76 CYS A N 1
ATOM 553 C CA . CYS A 1 76 ? 9.844 8.609 -5.098 1 97.06 76 CYS A CA 1
ATOM 554 C C . CYS A 1 76 ? 10.594 8.328 -3.803 1 97.06 76 CYS A C 1
ATOM 556 O O . CYS A 1 76 ? 11.766 8.664 -3.674 1 97.06 76 CYS A O 1
ATOM 558 N N . HIS A 1 77 ? 9.977 7.848 -2.836 1 98 77 HIS A N 1
ATOM 559 C CA . HIS A 1 77 ? 10.445 7.297 -1.571 1 98 77 HIS A CA 1
ATOM 560 C C . HIS A 1 77 ? 9.641 6.066 -1.169 1 98 77 HIS A C 1
ATOM 562 O O . HIS A 1 77 ? 8.789 5.602 -1.929 1 98 77 HIS A O 1
ATOM 568 N N . MET A 1 78 ? 9.984 5.508 -0.004 1 98.62 78 MET A N 1
ATOM 569 C CA . MET A 1 78 ? 9.078 4.504 0.538 1 98.62 78 MET A CA 1
ATOM 570 C C . MET A 1 78 ? 7.648 5.035 0.585 1 98.62 78 MET A C 1
ATOM 572 O O . MET A 1 78 ? 7.422 6.184 0.971 1 98.62 78 MET A O 1
ATOM 576 N N . SER A 1 79 ? 6.738 4.215 0.178 1 98.75 79 SER A N 1
ATOM 577 C CA . SER A 1 79 ? 5.348 4.648 0.057 1 98.75 79 SER A CA 1
ATOM 578 C C . SER A 1 79 ? 4.746 4.957 1.423 1 98.75 79 SER A C 1
ATOM 580 O O . SER A 1 79 ? 5.18 4.414 2.439 1 98.75 79 SER A O 1
ATOM 582 N N . SER A 1 80 ? 3.744 5.797 1.411 1 98.75 80 SER A N 1
ATOM 583 C CA . SER A 1 80 ? 3.035 6.145 2.639 1 98.75 80 SER A CA 1
ATOM 584 C C . SER A 1 80 ? 2.35 4.926 3.246 1 98.75 80 SER A C 1
ATOM 586 O O . SER A 1 80 ? 2.291 4.785 4.469 1 98.75 80 SER A O 1
ATOM 588 N N . ILE A 1 81 ? 1.825 4 2.408 1 98.75 81 ILE A N 1
ATOM 589 C CA . ILE A 1 81 ? 1.158 2.814 2.934 1 98.75 81 ILE A CA 1
ATOM 590 C C . ILE A 1 81 ? 2.189 1.874 3.557 1 98.75 81 ILE A C 1
ATOM 592 O O . ILE A 1 81 ? 1.913 1.22 4.562 1 98.75 81 ILE A O 1
ATOM 596 N N . GLY A 1 82 ? 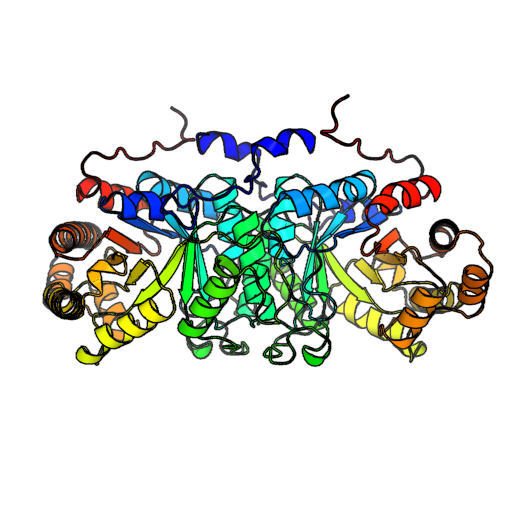3.365 1.767 2.957 1 98.56 82 GLY A N 1
ATOM 597 C CA . GLY A 1 82 ? 4.438 1.01 3.582 1 98.56 82 GLY A CA 1
ATOM 598 C C . GLY A 1 82 ? 4.84 1.555 4.941 1 98.56 82 GLY A C 1
ATOM 599 O O . GLY A 1 82 ? 4.965 0.8 5.906 1 98.56 82 GLY A O 1
ATOM 600 N N . ILE A 1 83 ? 5.004 2.871 5.035 1 98.5 83 ILE A N 1
ATOM 601 C CA . ILE A 1 83 ? 5.355 3.521 6.293 1 98.5 83 ILE A CA 1
ATOM 602 C C . ILE A 1 83 ? 4.242 3.299 7.312 1 98.5 83 ILE A C 1
ATOM 604 O O . ILE A 1 83 ? 4.512 3.006 8.484 1 98.5 83 ILE A O 1
ATOM 608 N N . SER A 1 84 ? 3.023 3.383 6.879 1 98.38 84 SER A N 1
ATOM 609 C CA . SER A 1 84 ? 1.883 3.174 7.766 1 98.38 84 SER A CA 1
ATOM 610 C C . SER A 1 84 ? 1.874 1.758 8.328 1 98.38 84 SER A C 1
ATOM 612 O O . SER A 1 84 ? 1.548 1.553 9.5 1 98.38 84 SER A O 1
ATOM 614 N N . ALA A 1 85 ? 2.182 0.787 7.477 1 97.12 85 ALA A N 1
ATOM 615 C CA . ALA A 1 85 ? 2.246 -0.597 7.938 1 97.12 85 ALA A CA 1
ATOM 616 C C . ALA A 1 85 ? 3.254 -0.751 9.07 1 97.12 85 ALA A C 1
ATOM 618 O O . ALA A 1 85 ? 2.965 -1.392 10.086 1 97.12 85 ALA A O 1
ATOM 619 N N . LEU A 1 86 ? 4.41 -0.147 8.922 1 96.69 86 LEU A N 1
ATOM 620 C CA . LEU A 1 86 ? 5.465 -0.24 9.93 1 96.69 86 LEU A CA 1
ATOM 621 C C . LEU A 1 86 ? 5.074 0.511 11.195 1 96.69 86 LEU A C 1
ATOM 623 O O . LEU A 1 86 ? 5.25 -0.002 12.305 1 96.69 86 LEU A O 1
ATOM 627 N N . LEU A 1 87 ? 4.523 1.709 11.031 1 96.25 87 LEU A N 1
ATOM 628 C CA . LEU A 1 87 ? 4.176 2.537 12.18 1 96.25 87 LEU A CA 1
ATOM 629 C C . LEU A 1 87 ? 3.072 1.885 13.008 1 96.25 87 LEU A C 1
ATOM 631 O O . LEU A 1 87 ? 3.146 1.854 14.234 1 96.25 87 LEU A O 1
ATOM 635 N N . THR A 1 88 ? 2.061 1.312 12.336 1 94.81 88 THR A N 1
ATOM 636 C CA . THR A 1 88 ? 0.978 0.667 13.07 1 94.81 88 THR A CA 1
ATOM 637 C C . THR A 1 88 ? 1.48 -0.581 13.797 1 94.81 88 THR A C 1
ATOM 639 O O . THR A 1 88 ? 1.037 -0.885 14.906 1 94.81 88 THR A O 1
ATOM 642 N N . ARG A 1 89 ? 2.363 -1.236 13.18 1 90.69 89 ARG A N 1
ATOM 643 C CA . ARG A 1 89 ? 2.967 -2.404 13.812 1 90.69 89 ARG A CA 1
ATOM 644 C C . ARG A 1 89 ? 3.686 -2.02 15.102 1 90.69 89 ARG A C 1
ATOM 646 O O . ARG A 1 89 ? 3.711 -2.795 16.062 1 90.69 89 ARG A O 1
ATOM 653 N N . ALA A 1 90 ? 4.23 -0.872 15.086 1 91 90 ALA A N 1
ATOM 654 C CA . ALA A 1 90 ? 4.984 -0.389 16.234 1 91 90 ALA A CA 1
ATOM 655 C C . ALA A 1 90 ? 4.066 0.292 17.25 1 91 90 ALA A C 1
ATOM 657 O O . ALA A 1 90 ? 4.523 0.762 18.297 1 91 90 ALA A O 1
ATOM 658 N N . GLY A 1 91 ? 2.828 0.463 16.922 1 90.75 91 GLY A N 1
ATOM 659 C CA . GLY A 1 91 ? 1.862 0.988 17.875 1 90.75 91 GLY A CA 1
ATOM 660 C C . GLY A 1 91 ? 1.655 2.486 17.75 1 90.75 91 GLY A C 1
ATOM 661 O O . GLY A 1 91 ? 0.997 3.098 18.594 1 90.75 91 GLY A O 1
ATOM 662 N N . TYR A 1 92 ? 2.201 3.109 16.703 1 94 92 TYR A N 1
ATOM 663 C CA . TYR A 1 92 ? 2.021 4.543 16.5 1 94 92 TYR A CA 1
ATOM 664 C C . TYR A 1 92 ? 0.684 4.836 15.836 1 94 92 TYR A C 1
ATOM 666 O O . TYR A 1 92 ? 0.205 4.047 15.023 1 94 92 TYR A O 1
ATOM 674 N N . SER A 1 93 ? 0.077 5.949 16.234 1 95.62 93 SER A N 1
ATOM 675 C CA . SER A 1 93 ? -1.027 6.504 15.453 1 95.62 93 SER A CA 1
ATOM 676 C C . SER A 1 93 ? -0.525 7.168 14.172 1 95.62 93 SER A C 1
ATOM 678 O O . SER A 1 93 ? 0.45 7.922 14.203 1 95.62 93 SER A O 1
ATOM 680 N N . THR A 1 94 ? -1.138 6.809 13.062 1 97.56 94 THR A N 1
ATOM 681 C CA . THR A 1 94 ? -0.617 7.258 11.773 1 97.56 94 THR A CA 1
ATOM 682 C C . THR A 1 94 ? -1.684 8.023 10.992 1 97.56 94 THR A C 1
ATOM 684 O O . THR A 1 94 ? -2.875 7.734 11.117 1 97.56 94 THR A O 1
ATOM 687 N N . VAL A 1 95 ? -1.287 9.086 10.328 1 98.88 95 VAL A N 1
ATOM 688 C CA . VAL A 1 95 ? -2.076 9.711 9.266 1 98.88 95 VAL A CA 1
ATOM 689 C C . VAL A 1 95 ? -1.579 9.234 7.902 1 98.88 95 VAL A C 1
ATOM 691 O O . VAL A 1 95 ? -0.493 9.625 7.465 1 98.88 95 VAL A O 1
ATOM 694 N N . TYR A 1 96 ? -2.381 8.406 7.285 1 98.88 96 TYR A N 1
ATOM 695 C CA . TYR A 1 96 ? -2.078 7.875 5.965 1 98.88 96 TYR A CA 1
ATOM 696 C C . TYR A 1 96 ? -2.34 8.914 4.883 1 98.88 96 TYR A C 1
ATOM 698 O O . TYR A 1 96 ? -3.488 9.297 4.645 1 98.88 96 TYR A O 1
ATOM 706 N N . GLN A 1 97 ? -1.261 9.414 4.207 1 98.88 97 GLN A N 1
ATOM 707 C CA . GLN A 1 97 ? -1.448 10.391 3.135 1 98.88 97 GLN A CA 1
ATOM 708 C C . GLN A 1 97 ? -1.646 9.695 1.791 1 98.88 97 GLN A C 1
ATOM 710 O O . GLN A 1 97 ? -0.929 8.742 1.464 1 98.88 97 GLN A O 1
ATOM 715 N N . ILE A 1 98 ? -2.619 10.125 1.063 1 98.75 98 ILE A N 1
ATOM 716 C CA . ILE A 1 98 ? -2.875 9.609 -0.277 1 98.75 98 ILE A CA 1
ATOM 717 C C . ILE A 1 98 ? -2.789 10.75 -1.291 1 98.75 98 ILE A C 1
ATOM 719 O O . ILE A 1 98 ? -3.545 11.719 -1.209 1 98.75 98 ILE A O 1
ATOM 723 N N . SER A 1 99 ? -1.896 10.648 -2.209 1 98 99 SER A N 1
ATOM 724 C CA . SER A 1 99 ? -1.839 11.555 -3.355 1 98 99 SER A CA 1
ATOM 725 C C . SER A 1 99 ? -2.527 10.938 -4.57 1 98 99 SER A C 1
ATOM 727 O O . SER A 1 99 ? -2.154 9.859 -5.023 1 98 99 SER A O 1
ATOM 729 N N . CYS A 1 100 ? -3.4 11.633 -5.168 1 98.62 100 CYS A N 1
ATOM 730 C CA . CYS A 1 100 ? -4.184 11.133 -6.289 1 98.62 100 CYS A CA 1
ATOM 731 C C . CYS A 1 100 ? -3.352 11.102 -7.566 1 98.62 100 CYS A C 1
ATOM 733 O O . CYS A 1 100 ? -3.768 10.516 -8.57 1 98.62 100 CYS A O 1
ATOM 735 N N . ARG A 1 101 ? -2.186 11.562 -7.535 1 98.19 101 ARG A N 1
ATOM 736 C CA . ARG A 1 101 ? -1.258 11.641 -8.656 1 98.19 101 ARG A CA 1
ATOM 737 C C . ARG A 1 101 ? -0.889 10.25 -9.164 1 98.19 101 ARG A C 1
ATOM 739 O O . ARG A 1 101 ? -0.699 10.047 -10.367 1 98.19 101 ARG A O 1
ATOM 746 N N . ASP A 1 102 ? -0.891 9.273 -8.297 1 98.5 102 ASP A N 1
ATOM 747 C CA . ASP A 1 102 ? -0.068 8.109 -8.609 1 98.5 102 ASP A CA 1
ATOM 748 C C . ASP A 1 102 ? -0.917 6.844 -8.695 1 98.5 102 ASP A C 1
ATOM 750 O O . ASP A 1 102 ? -0.423 5.785 -9.086 1 98.5 102 ASP A O 1
ATOM 754 N N . ARG A 1 103 ? -2.193 6.879 -8.367 1 98.56 103 ARG A N 1
ATOM 755 C CA . ARG A 1 103 ? -3.045 5.699 -8.273 1 98.56 103 ARG A CA 1
ATOM 756 C C . ARG A 1 103 ? -4.445 5.984 -8.805 1 98.56 103 ARG A C 1
ATOM 758 O O . ARG A 1 103 ? -4.957 7.098 -8.648 1 98.56 103 ARG A O 1
ATOM 765 N N . ASN A 1 104 ? -5.07 4.977 -9.391 1 98.75 104 ASN A N 1
ATOM 766 C CA . ASN A 1 104 ? -6.453 5.172 -9.812 1 98.75 104 ASN A CA 1
ATOM 767 C C . ASN A 1 104 ? -7.441 4.738 -8.734 1 98.75 104 ASN A C 1
ATOM 769 O O . ASN A 1 104 ? -7.031 4.324 -7.645 1 98.75 104 ASN A O 1
ATOM 773 N N . ARG A 1 105 ? -8.703 4.816 -9.016 1 98.75 105 ARG A N 1
ATOM 774 C CA . ARG A 1 105 ? -9.758 4.629 -8.023 1 98.75 105 ARG A CA 1
ATOM 775 C C . ARG A 1 105 ? -9.773 3.193 -7.512 1 98.75 105 ARG A C 1
ATOM 777 O O . ARG A 1 105 ? -10.094 2.947 -6.344 1 98.75 105 ARG A O 1
ATOM 784 N N . ILE A 1 106 ? -9.383 2.16 -8.344 1 98.69 106 ILE A N 1
ATOM 785 C CA . ILE A 1 106 ? -9.344 0.77 -7.902 1 98.69 106 ILE A CA 1
ATOM 786 C C . ILE A 1 106 ? -8.281 0.606 -6.816 1 98.69 106 ILE A C 1
ATOM 788 O O . ILE A 1 106 ? -8.57 0.098 -5.73 1 98.69 106 ILE A O 1
ATOM 792 N N . ALA A 1 107 ? -7.117 1.118 -7.102 1 98.75 107 ALA A N 1
ATOM 793 C CA . ALA A 1 107 ? -6.012 1.016 -6.152 1 98.75 107 ALA A CA 1
ATOM 794 C C . ALA A 1 107 ? -6.312 1.791 -4.875 1 98.75 107 ALA A C 1
ATOM 796 O O . ALA A 1 107 ? -6.051 1.305 -3.77 1 98.75 107 ALA A O 1
ATOM 797 N N . ILE A 1 108 ? -6.84 2.994 -4.977 1 98.88 108 ILE A N 1
ATOM 798 C CA . ILE A 1 108 ? -7.062 3.857 -3.824 1 98.88 108 ILE A CA 1
ATOM 799 C C . ILE A 1 108 ? -8.07 3.207 -2.881 1 98.88 108 ILE A C 1
ATOM 801 O O . ILE A 1 108 ? -7.832 3.115 -1.674 1 98.88 108 ILE A O 1
ATOM 805 N N . GLN A 1 109 ? -9.195 2.74 -3.42 1 98.88 109 GLN A N 1
ATOM 806 C CA . GLN A 1 109 ? -10.211 2.107 -2.584 1 98.88 109 GLN A CA 1
ATOM 807 C C . GLN A 1 109 ? -9.656 0.872 -1.884 1 98.88 109 GLN A C 1
ATOM 809 O O . GLN A 1 109 ? -9.914 0.652 -0.699 1 98.88 109 GLN A O 1
ATOM 814 N N . GLY A 1 110 ? -8.898 0.05 -2.615 1 98.88 110 GLY A N 1
ATOM 815 C CA . GLY A 1 110 ? -8.281 -1.122 -2.021 1 98.88 110 GLY A CA 1
ATOM 816 C C . GLY A 1 110 ? -7.27 -0.78 -0.941 1 98.88 110 GLY A C 1
ATOM 817 O O . GLY A 1 110 ? -7.195 -1.459 0.085 1 98.88 110 GLY A O 1
ATOM 818 N N . ASP A 1 111 ? -6.473 0.271 -1.186 1 98.94 111 ASP A N 1
ATOM 819 C CA . ASP A 1 111 ? -5.484 0.719 -0.212 1 98.94 111 ASP A CA 1
ATOM 820 C C . ASP A 1 111 ? -6.156 1.227 1.062 1 98.94 111 ASP A C 1
ATOM 822 O O . ASP A 1 111 ? -5.648 1.017 2.164 1 98.94 111 ASP A O 1
ATOM 826 N N . VAL A 1 112 ? -7.246 1.899 0.908 1 98.94 112 VAL A N 1
ATOM 827 C CA . VAL A 1 112 ? -7.98 2.42 2.057 1 98.94 112 VAL A CA 1
ATOM 828 C C . VAL A 1 112 ? -8.445 1.263 2.939 1 98.94 112 VAL A C 1
ATOM 830 O O . VAL A 1 112 ? -8.297 1.308 4.164 1 98.94 112 VAL A O 1
ATOM 833 N N . LEU A 1 113 ? -8.969 0.17 2.346 1 98.81 113 LEU A N 1
ATOM 834 C CA . LEU A 1 113 ? -9.359 -1.01 3.109 1 98.81 113 LEU A CA 1
ATOM 835 C C . LEU A 1 113 ? -8.156 -1.632 3.807 1 98.81 113 LEU A C 1
ATOM 837 O O . LEU A 1 113 ? -8.219 -1.957 4.996 1 98.81 113 LEU A O 1
ATOM 841 N N . GLY A 1 114 ? -7.137 -1.795 3.033 1 98.69 114 GLY A N 1
ATOM 842 C CA . GLY A 1 114 ? -5.934 -2.381 3.605 1 98.69 114 GLY A CA 1
ATOM 843 C C . GLY A 1 114 ? -5.359 -1.566 4.75 1 98.69 114 GLY A C 1
ATOM 844 O O . GLY A 1 114 ? -5.004 -2.119 5.793 1 98.69 114 GLY A O 1
ATOM 845 N N . ALA A 1 115 ? -5.27 -0.252 4.562 1 98.75 115 ALA A N 1
ATOM 846 C CA . ALA A 1 115 ? -4.746 0.64 5.594 1 98.75 115 ALA A CA 1
ATOM 847 C C . ALA A 1 115 ? -5.586 0.562 6.867 1 98.75 115 ALA A C 1
ATOM 849 O O . ALA A 1 115 ? -5.047 0.434 7.969 1 98.75 115 ALA A O 1
ATOM 850 N N . ALA A 1 116 ? -6.867 0.598 6.707 1 98.5 116 ALA A N 1
ATOM 851 C CA . ALA A 1 116 ? -7.746 0.487 7.871 1 98.5 116 ALA A CA 1
ATOM 852 C C . ALA A 1 116 ? -7.555 -0.852 8.578 1 98.5 116 ALA A C 1
ATOM 854 O O . ALA A 1 116 ? -7.484 -0.906 9.805 1 98.5 116 ALA A O 1
ATOM 855 N N . ALA A 1 117 ? -7.422 -1.903 7.836 1 98.06 117 ALA A N 1
ATOM 856 C CA . ALA A 1 117 ? -7.289 -3.246 8.391 1 98.06 117 ALA A CA 1
ATOM 857 C C . ALA A 1 117 ? -6.004 -3.379 9.203 1 98.06 117 ALA A C 1
ATOM 859 O O . ALA A 1 117 ? -5.965 -4.102 10.203 1 98.06 117 ALA A O 1
ATOM 860 N N . MET A 1 118 ? -4.98 -2.691 8.781 1 96.38 118 MET A N 1
ATOM 861 C CA . MET A 1 118 ? -3.719 -2.836 9.5 1 96.38 118 MET A CA 1
ATOM 862 C C . MET A 1 118 ? -3.654 -1.882 10.688 1 96.38 118 MET A C 1
ATOM 864 O O . MET A 1 118 ? -2.654 -1.842 11.406 1 96.38 118 MET A O 1
ATOM 868 N N . GLY A 1 119 ? -4.688 -0.987 10.828 1 96.5 119 GLY A N 1
ATOM 869 C CA . GLY A 1 119 ? -4.758 -0.206 12.047 1 96.5 119 GLY A CA 1
ATOM 870 C C . GLY A 1 119 ? -4.676 1.29 11.812 1 96.5 119 GLY A C 1
ATOM 871 O O . GLY A 1 119 ? -4.648 2.076 12.758 1 96.5 119 GLY A O 1
ATOM 872 N N . VAL A 1 120 ? -4.629 1.74 10.602 1 98.25 120 VAL A N 1
ATOM 873 C CA . VAL A 1 120 ? -4.641 3.166 10.289 1 98.25 120 VAL A CA 1
ATOM 874 C C . VAL A 1 120 ? -6.02 3.748 10.578 1 98.25 120 VAL A C 1
ATOM 876 O O . VAL A 1 120 ? -7.039 3.189 10.156 1 98.25 120 VAL A O 1
ATOM 879 N N . THR A 1 121 ? -6.023 4.887 11.266 1 98 121 THR A N 1
ATOM 880 C CA . THR A 1 121 ? -7.316 5.434 11.672 1 98 121 THR A CA 1
ATOM 881 C C . THR A 1 121 ? -7.477 6.867 11.18 1 98 121 THR A C 1
ATOM 883 O O . THR A 1 121 ? -8.5 7.508 11.43 1 98 121 THR A O 1
ATOM 886 N N . ASN A 1 122 ? -6.469 7.449 10.531 1 98.88 122 ASN A N 1
ATOM 887 C CA . ASN A 1 122 ? -6.512 8.781 9.938 1 98.88 122 ASN A CA 1
ATOM 888 C C . ASN A 1 122 ? -6.023 8.766 8.492 1 98.88 122 ASN A C 1
ATOM 890 O O . ASN A 1 122 ? -5.074 8.055 8.164 1 98.88 122 ASN A O 1
ATOM 894 N N . VAL A 1 123 ? -6.691 9.555 7.68 1 98.94 123 VAL A N 1
ATOM 895 C CA . VAL A 1 123 ? -6.238 9.672 6.297 1 98.94 123 VAL A CA 1
ATOM 896 C C . VAL A 1 123 ? -6.199 11.148 5.895 1 98.94 123 VAL A C 1
ATOM 898 O O . VAL A 1 123 ? -7.051 11.938 6.316 1 98.94 123 VAL A O 1
ATOM 901 N N . LEU A 1 124 ? -5.18 11.555 5.219 1 98.94 124 LEU A N 1
ATOM 902 C CA . LEU A 1 124 ? -5.074 12.883 4.617 1 98.94 124 LEU A CA 1
ATOM 903 C C . LEU A 1 124 ? -5.203 12.805 3.102 1 98.94 124 LEU A C 1
ATOM 905 O O . LEU A 1 124 ? -4.348 12.219 2.432 1 98.94 124 LEU A O 1
ATOM 909 N N . CYS A 1 125 ? -6.223 13.406 2.549 1 98.88 125 CYS A N 1
ATOM 910 C CA . CYS A 1 125 ? -6.559 13.336 1.132 1 98.88 125 CYS A CA 1
ATOM 911 C C . CYS A 1 125 ? -5.914 14.477 0.36 1 98.88 125 CYS A C 1
ATOM 913 O O . CYS A 1 125 ? -6.215 15.648 0.609 1 98.88 125 CYS A O 1
ATOM 915 N N . LEU A 1 126 ? -5.078 14.125 -0.566 1 98.38 126 LEU A N 1
ATOM 916 C CA . LEU A 1 126 ? -4.32 15.109 -1.331 1 98.38 126 LEU A CA 1
ATOM 917 C C . LEU A 1 126 ? -4.516 14.898 -2.83 1 98.38 126 LEU A C 1
ATOM 919 O O . LEU A 1 126 ? -4.641 13.758 -3.289 1 98.38 126 LEU A O 1
ATOM 923 N N . THR A 1 127 ? -4.547 15.969 -3.584 1 97.12 127 THR A N 1
ATOM 924 C CA . THR A 1 127 ? -4.5 15.836 -5.035 1 97.12 127 THR A CA 1
ATOM 925 C C . THR A 1 127 ? -3.121 15.359 -5.488 1 97.12 127 THR A C 1
ATOM 927 O O . THR A 1 127 ? -3.006 14.375 -6.219 1 97.12 127 THR A O 1
ATOM 930 N N . GLY A 1 128 ? -2.133 15.984 -4.992 1 93.62 128 GLY A N 1
ATOM 931 C CA . GLY A 1 128 ? -0.754 15.688 -5.344 1 93.62 128 GLY A CA 1
ATOM 932 C C . GLY A 1 128 ? -0.168 16.672 -6.34 1 93.62 128 GLY A C 1
ATOM 933 O O . GLY A 1 128 ? -0.898 17.266 -7.141 1 93.62 128 GLY A O 1
ATOM 934 N N . ASP A 1 129 ? 1.139 16.75 -6.262 1 90.5 129 ASP A N 1
ATOM 935 C CA . ASP A 1 129 ? 1.876 17.594 -7.203 1 90.5 129 ASP A CA 1
ATOM 936 C C . ASP A 1 129 ? 1.963 16.938 -8.578 1 90.5 129 ASP A C 1
ATOM 938 O O . ASP A 1 129 ? 1.903 15.711 -8.688 1 90.5 129 ASP A O 1
ATOM 942 N N . GLY A 1 130 ? 2.156 17.797 -9.539 1 92.25 130 GLY A N 1
ATOM 943 C CA . GLY A 1 130 ? 2.371 17.234 -10.867 1 92.25 130 GLY A CA 1
ATOM 944 C C . GLY A 1 130 ? 3.656 16.438 -10.977 1 92.25 130 GLY A C 1
ATOM 945 O O . GLY A 1 130 ? 4.645 16.75 -10.312 1 92.25 130 GLY A O 1
ATOM 946 N N . VAL A 1 131 ? 3.641 15.461 -11.836 1 90.81 131 VAL A N 1
ATOM 947 C CA . VAL A 1 131 ? 4.77 14.547 -11.953 1 90.81 131 VAL A CA 1
ATOM 948 C C . VAL A 1 131 ? 5.996 15.305 -12.461 1 90.81 131 VAL A C 1
ATOM 950 O O . VAL A 1 131 ? 7.133 14.875 -12.234 1 90.81 131 VAL A O 1
ATOM 953 N N . GLY A 1 132 ? 5.844 16.406 -13.133 1 90.56 132 GLY A N 1
ATOM 954 C CA . GLY A 1 132 ? 6.926 17.141 -13.758 1 90.56 132 GLY A CA 1
ATOM 955 C C . GLY A 1 132 ? 7.852 17.812 -12.758 1 90.56 132 GLY A C 1
ATOM 956 O O . GLY A 1 132 ? 8.969 18.203 -13.102 1 90.56 132 GLY A O 1
ATOM 957 N N . VAL A 1 133 ? 7.473 17.922 -11.516 1 88.5 133 VAL A N 1
ATOM 958 C CA . VAL A 1 133 ? 8.258 18.688 -10.555 1 88.5 133 VAL A CA 1
ATOM 959 C C . VAL A 1 133 ? 9.18 17.75 -9.781 1 88.5 133 VAL A C 1
ATOM 961 O O . VAL A 1 133 ? 10.086 18.203 -9.07 1 88.5 133 VAL A O 1
ATOM 964 N N . GLY A 1 134 ? 9.008 16.453 -9.992 1 91.81 134 GLY A N 1
ATOM 965 C CA . GLY A 1 134 ? 9.766 15.484 -9.203 1 91.81 134 GLY A CA 1
ATOM 966 C C . GLY A 1 134 ? 10.852 14.781 -10 1 91.81 134 GLY A C 1
ATOM 967 O O . GLY A 1 134 ? 11.258 15.266 -11.055 1 91.81 134 GLY A O 1
ATOM 968 N N . ASP A 1 135 ? 11.32 13.703 -9.469 1 94.81 135 ASP A N 1
ATOM 969 C CA . ASP A 1 135 ? 12.492 13.008 -9.992 1 94.81 135 ASP A CA 1
ATOM 970 C C . ASP A 1 135 ? 12.094 12.023 -11.094 1 94.81 135 ASP A C 1
ATOM 972 O O . ASP A 1 135 ? 12.953 11.359 -11.68 1 94.81 135 ASP A O 1
ATOM 976 N N . GLN A 1 136 ? 10.812 11.922 -11.359 1 95.12 136 GLN A N 1
ATOM 977 C CA . GLN A 1 136 ? 10.328 11.008 -12.391 1 95.12 136 GLN A CA 1
ATOM 978 C C . GLN A 1 136 ? 9.359 11.711 -13.344 1 95.12 136 GLN A C 1
ATOM 980 O O . GLN A 1 136 ? 8.195 11.336 -13.438 1 95.12 136 GLN A O 1
ATOM 985 N N . PRO A 1 137 ? 9.812 12.641 -14.086 1 93.62 137 PRO A N 1
ATOM 986 C CA . PRO A 1 137 ? 8.914 13.43 -14.938 1 93.62 137 PRO A CA 1
ATOM 987 C C . PRO A 1 137 ? 8.219 12.586 -16 1 93.62 137 PRO A C 1
ATOM 989 O O . PRO A 1 137 ? 7.195 13 -16.562 1 93.62 137 PRO A O 1
ATOM 992 N N . GLY A 1 138 ? 8.711 11.43 -16.359 1 95.19 138 GLY A N 1
ATOM 993 C CA . GLY A 1 138 ? 8.102 10.555 -17.344 1 95.19 138 GLY A CA 1
ATOM 994 C C . GLY A 1 138 ? 6.965 9.719 -16.781 1 95.19 138 GLY A C 1
ATOM 995 O O . GLY A 1 138 ? 6.297 8.992 -17.516 1 95.19 138 GLY A O 1
ATOM 996 N N . ALA A 1 139 ? 6.695 9.844 -15.445 1 97.81 139 ALA A N 1
ATOM 997 C CA . ALA A 1 139 ? 5.625 9.07 -14.828 1 97.81 139 ALA A CA 1
ATOM 998 C C . ALA A 1 139 ? 4.266 9.461 -15.398 1 97.81 139 ALA A C 1
ATOM 1000 O O . ALA A 1 139 ? 4.012 10.641 -15.664 1 97.81 139 ALA A O 1
ATOM 1001 N N . LYS A 1 140 ? 3.387 8.484 -15.594 1 98.19 140 LYS A N 1
ATOM 1002 C CA . LYS A 1 140 ? 2.014 8.766 -16 1 98.19 140 LYS A CA 1
ATOM 1003 C C . LYS A 1 140 ? 1.246 9.492 -14.906 1 98.19 140 LYS A C 1
ATOM 1005 O O . LYS A 1 140 ? 1.137 9 -13.781 1 98.19 140 LYS A O 1
ATOM 1010 N N . PRO A 1 141 ? 0.789 10.727 -15.164 1 98.25 141 PRO A N 1
ATOM 1011 C CA . PRO A 1 141 ? -0.108 11.367 -14.195 1 98.25 141 PRO A CA 1
ATOM 1012 C C . PRO A 1 141 ? -1.477 10.695 -14.125 1 98.25 141 PRO A C 1
ATOM 1014 O O . PRO A 1 141 ? -2.23 10.719 -15.102 1 98.25 141 PRO A O 1
ATOM 1017 N N . VAL A 1 142 ? -1.914 10.133 -13.055 1 98.56 142 VAL A N 1
ATOM 1018 C CA . VAL A 1 142 ? -3.133 9.336 -12.984 1 98.56 142 VAL A CA 1
ATOM 1019 C C . VAL A 1 142 ? -4.336 10.25 -12.742 1 98.56 142 VAL A C 1
ATOM 1021 O O . VAL A 1 142 ? -5.203 10.383 -13.609 1 98.56 142 VAL A O 1
ATOM 1024 N N . PHE A 1 143 ? -4.359 10.93 -11.523 1 98.44 143 PHE A N 1
ATOM 1025 C CA . PHE A 1 143 ? -5.387 11.906 -11.195 1 98.44 143 PHE A CA 1
ATOM 1026 C C . PHE A 1 143 ? -6.77 11.398 -11.586 1 98.44 143 PHE A C 1
ATOM 1028 O O . PHE A 1 143 ? -7.551 12.125 -12.203 1 98.44 143 PHE A O 1
ATOM 1035 N N . ASP A 1 144 ? -7.016 10.117 -11.266 1 98.5 144 ASP A N 1
ATOM 1036 C CA . ASP A 1 144 ? -8.383 9.609 -11.359 1 98.5 144 ASP A CA 1
ATOM 1037 C C . ASP A 1 144 ? -9.312 10.367 -10.414 1 98.5 144 ASP A C 1
ATOM 1039 O O . ASP A 1 144 ? -10.5 10.523 -10.695 1 98.5 144 ASP A O 1
ATOM 1043 N N . PHE A 1 145 ? -8.758 10.812 -9.273 1 98.56 145 PHE A N 1
ATOM 1044 C CA . PHE A 1 145 ? -9.391 11.656 -8.266 1 98.56 145 PHE A CA 1
ATOM 1045 C C . PHE A 1 145 ? -8.586 12.938 -8.055 1 98.56 145 PHE A C 1
ATOM 1047 O O . PHE A 1 145 ? -7.434 13.023 -8.477 1 98.56 145 PHE A O 1
ATOM 1054 N N . ASP A 1 146 ? -9.281 13.93 -7.574 1 98.19 146 ASP A N 1
ATOM 1055 C CA . ASP A 1 146 ? -8.625 14.977 -6.797 1 98.19 146 ASP A CA 1
ATOM 1056 C C . ASP A 1 146 ? -8.938 14.828 -5.309 1 98.19 146 ASP A C 1
ATOM 1058 O O . ASP A 1 146 ? -9.539 13.844 -4.891 1 98.19 146 ASP A O 1
ATOM 1062 N N . SER A 1 147 ? -8.469 15.812 -4.508 1 98.44 147 SER A N 1
ATOM 1063 C CA . SER A 1 147 ? -8.625 15.688 -3.064 1 98.44 147 SER A CA 1
ATOM 1064 C C . SER A 1 147 ? -10.102 15.672 -2.668 1 98.44 147 SER A C 1
ATOM 1066 O O . SER A 1 147 ? -10.492 14.953 -1.747 1 98.44 147 SER A O 1
ATOM 1068 N N . LEU A 1 148 ? -10.977 16.406 -3.361 1 98.75 148 LEU A N 1
ATOM 1069 C CA . LEU A 1 148 ? -12.391 16.469 -3.027 1 98.75 148 LEU A CA 1
ATOM 1070 C C . LEU A 1 148 ? -13.086 15.141 -3.332 1 98.75 148 LEU A C 1
ATOM 1072 O O . LEU A 1 148 ? -13.828 14.617 -2.5 1 98.75 148 LEU A O 1
ATOM 1076 N N . THR A 1 149 ? -12.805 14.633 -4.516 1 98.69 149 THR A N 1
ATOM 1077 C CA . THR A 1 149 ? -13.422 13.359 -4.895 1 98.69 149 THR A CA 1
ATOM 1078 C C . THR A 1 149 ? -12.891 12.227 -4.023 1 98.69 149 THR A C 1
ATOM 1080 O O . THR A 1 149 ? -13.617 11.281 -3.711 1 98.69 149 THR A O 1
ATOM 1083 N N . LEU A 1 150 ? -11.641 12.32 -3.689 1 98.88 150 LEU A N 1
ATOM 1084 C CA . LEU A 1 150 ? -11.062 11.336 -2.773 1 98.88 150 LEU A CA 1
ATOM 1085 C C . LEU A 1 150 ? -11.773 11.367 -1.426 1 98.88 150 LEU A C 1
ATOM 1087 O O . LEU A 1 150 ? -12.148 10.32 -0.894 1 98.88 150 LEU A O 1
ATOM 1091 N N . LEU A 1 151 ? -12.016 12.555 -0.859 1 98.94 151 LEU A N 1
ATOM 1092 C CA . LEU A 1 151 ? -12.75 12.711 0.394 1 98.94 151 LEU A CA 1
ATOM 1093 C C . LEU A 1 151 ? -14.133 12.086 0.296 1 98.94 151 LEU A C 1
ATOM 1095 O O . LEU A 1 151 ? -14.523 11.297 1.159 1 98.94 151 LEU A O 1
ATOM 1099 N N . ARG A 1 152 ? -14.844 12.391 -0.741 1 98.88 152 ARG A N 1
ATOM 1100 C CA . ARG A 1 152 ? -16.203 11.867 -0.922 1 98.88 152 ARG A CA 1
ATOM 1101 C C . ARG A 1 152 ? -16.188 10.352 -1.039 1 98.88 152 ARG A C 1
ATOM 1103 O O . ARG A 1 152 ? -17.078 9.672 -0.518 1 98.88 152 ARG A O 1
ATOM 1110 N N . THR A 1 153 ? -15.195 9.867 -1.743 1 98.88 153 THR A N 1
ATOM 1111 C CA . THR A 1 153 ? -15.102 8.43 -1.962 1 98.88 153 THR A CA 1
ATOM 1112 C C . THR A 1 153 ? -14.875 7.699 -0.643 1 98.88 153 THR A C 1
ATOM 1114 O O . THR A 1 153 ? -15.586 6.746 -0.326 1 98.88 153 THR A O 1
ATOM 1117 N N . ILE A 1 154 ? -13.883 8.133 0.158 1 98.94 154 ILE A N 1
ATOM 1118 C CA . ILE A 1 154 ? -13.594 7.445 1.411 1 98.94 154 ILE A CA 1
ATOM 1119 C C . ILE A 1 154 ? -14.766 7.617 2.377 1 98.94 154 ILE A C 1
ATOM 1121 O O . ILE A 1 154 ? -15.086 6.699 3.139 1 98.94 154 ILE A O 1
ATOM 1125 N N . ARG A 1 155 ? -15.406 8.773 2.344 1 98.81 155 ARG A N 1
ATOM 1126 C CA . ARG A 1 155 ? -16.594 8.977 3.16 1 98.81 155 ARG A CA 1
ATOM 1127 C C . ARG A 1 155 ? -17.688 7.984 2.787 1 98.81 155 ARG A C 1
ATOM 1129 O O . ARG A 1 155 ? -18.359 7.426 3.664 1 98.81 155 ARG A O 1
ATOM 1136 N N . THR A 1 156 ? -17.906 7.766 1.491 1 98.75 156 THR A N 1
ATOM 1137 C CA . THR A 1 156 ? -18.875 6.781 1.008 1 98.75 156 THR A CA 1
ATOM 1138 C C . THR A 1 156 ? -18.531 5.387 1.521 1 98.75 156 THR A C 1
ATOM 1140 O O . THR A 1 156 ? -19.406 4.672 2.023 1 98.75 156 THR A O 1
ATOM 1143 N N . MET A 1 157 ? -17.297 5.031 1.429 1 98.88 157 MET A N 1
ATOM 1144 C CA . MET A 1 157 ? -16.859 3.73 1.919 1 98.88 157 MET A CA 1
ATOM 1145 C C . MET A 1 157 ? -17.109 3.598 3.416 1 98.88 157 MET A C 1
ATOM 1147 O O . MET A 1 157 ? -17.609 2.568 3.877 1 98.88 157 MET A O 1
ATOM 1151 N N . ARG A 1 158 ? -16.797 4.602 4.199 1 98.69 158 ARG A N 1
ATOM 1152 C CA . ARG A 1 158 ? -16.906 4.586 5.652 1 98.69 158 ARG A CA 1
ATOM 1153 C C . ARG A 1 158 ? -18.359 4.613 6.094 1 98.69 158 ARG A C 1
ATOM 1155 O O . ARG A 1 158 ? -18.797 3.766 6.883 1 98.69 158 ARG A O 1
ATOM 1162 N N . ASP A 1 159 ? -19.125 5.57 5.617 1 98.38 159 ASP A N 1
ATOM 1163 C CA . ASP A 1 159 ? -20.453 5.879 6.145 1 98.38 159 ASP A CA 1
ATOM 1164 C C . ASP A 1 159 ? -21.516 4.98 5.52 1 98.38 159 ASP A C 1
ATOM 1166 O O . ASP A 1 159 ? -22.5 4.625 6.176 1 98.38 159 ASP A O 1
ATOM 1170 N N . GLN A 1 160 ? -21.359 4.598 4.258 1 98.5 160 GLN A N 1
ATOM 1171 C CA . GLN A 1 160 ? -22.375 3.816 3.568 1 98.5 160 GLN A CA 1
ATOM 1172 C C . GLN A 1 160 ? -21.953 2.354 3.447 1 98.5 160 GLN A C 1
ATOM 1174 O O . GLN A 1 160 ? -22.781 1.492 3.129 1 98.5 160 GLN A O 1
ATOM 1179 N N . GLY A 1 161 ? -20.703 2.08 3.654 1 98.56 161 GLY A N 1
ATOM 1180 C CA . GLY A 1 161 ? -20.234 0.712 3.525 1 98.56 161 GLY A CA 1
ATOM 1181 C C . GLY A 1 161 ? -20.297 0.191 2.102 1 98.56 161 GLY A C 1
ATOM 1182 O O . GLY A 1 161 ? -20.781 -0.916 1.862 1 98.56 161 GLY A O 1
ATOM 1183 N N . MET A 1 162 ? -19.812 1.059 1.148 1 98.75 162 MET A N 1
ATOM 1184 C CA . MET A 1 162 ? -19.906 0.683 -0.26 1 98.75 162 MET A CA 1
ATOM 1185 C C . MET A 1 162 ? -18.672 1.137 -1.024 1 98.75 162 MET A C 1
ATOM 1187 O O . MET A 1 162 ? -18.125 2.217 -0.764 1 98.75 162 MET A O 1
ATOM 1191 N N . PHE A 1 163 ? -18.281 0.313 -1.983 1 98.69 163 PHE A N 1
ATOM 1192 C CA . PHE A 1 163 ? -17.359 0.788 -3.012 1 98.69 163 PHE A CA 1
ATOM 1193 C C . PHE A 1 163 ? -18.047 1.781 -3.938 1 98.69 163 PHE A C 1
ATOM 1195 O O . PHE A 1 163 ? -19.281 1.894 -3.934 1 98.69 163 PHE A O 1
ATOM 1202 N N . LEU A 1 164 ? -17.266 2.477 -4.781 1 97.94 164 LEU A N 1
ATOM 1203 C CA . LEU A 1 164 ? -17.844 3.352 -5.793 1 97.94 164 LEU A CA 1
ATOM 1204 C C . LEU A 1 164 ? -18.688 2.551 -6.789 1 97.94 164 LEU A C 1
ATOM 1206 O O . LEU A 1 164 ? -19.609 3.086 -7.402 1 97.94 164 LEU A O 1
ATOM 1210 N N . SER A 1 165 ? -18.375 1.28 -6.926 1 97.56 165 SER A N 1
ATOM 1211 C CA . SER A 1 165 ? -19.078 0.406 -7.848 1 97.56 165 SER A CA 1
ATOM 1212 C C . SER A 1 165 ? -20.484 0.09 -7.336 1 97.56 165 SER A C 1
ATOM 1214 O O . SER A 1 165 ? -21.328 -0.425 -8.078 1 97.56 165 SER A O 1
ATOM 1216 N N . GLY A 1 166 ? -20.734 0.292 -6.09 1 97.94 166 GLY A N 1
ATOM 1217 C CA . GLY A 1 166 ? -21.984 -0.055 -5.465 1 97.94 166 GLY A CA 1
ATOM 1218 C C . GLY A 1 166 ? -21.938 -1.362 -4.695 1 97.94 166 GLY A C 1
ATOM 1219 O O . GLY A 1 166 ? -22.875 -1.694 -3.961 1 97.94 166 GLY A O 1
ATOM 1220 N N . ARG A 1 167 ? -20.828 -2.111 -4.809 1 98.12 167 ARG A N 1
ATOM 1221 C CA . ARG A 1 167 ? -20.672 -3.35 -4.055 1 98.12 167 ARG A CA 1
ATOM 1222 C C . ARG A 1 167 ? -20.516 -3.066 -2.562 1 98.12 167 ARG A C 1
ATOM 1224 O O . ARG A 1 167 ? -19.906 -2.072 -2.174 1 98.12 167 ARG A O 1
ATOM 1231 N N . LYS A 1 168 ? -21.016 -3.975 -1.747 1 98.56 168 LYS A N 1
ATOM 1232 C CA . LYS A 1 168 ? -21.031 -3.803 -0.298 1 98.56 168 LYS A CA 1
ATOM 1233 C C . LYS A 1 168 ? -19.672 -4.074 0.309 1 98.56 168 LYS A C 1
ATOM 1235 O O . LYS A 1 168 ? -18.969 -5 -0.11 1 98.56 168 LYS A O 1
ATOM 1240 N N . ILE A 1 169 ? -19.281 -3.293 1.232 1 98.75 169 ILE A N 1
ATOM 1241 C CA . ILE A 1 169 ? -18.156 -3.545 2.133 1 98.75 169 ILE A CA 1
ATOM 1242 C C . ILE A 1 169 ? -18.688 -4.055 3.475 1 98.75 169 ILE A C 1
ATOM 1244 O O . ILE A 1 169 ? -19.344 -3.32 4.211 1 98.75 169 ILE A O 1
ATOM 1248 N N . THR A 1 170 ? -18.375 -5.254 3.842 1 98.25 170 THR A N 1
ATOM 1249 C CA . THR A 1 170 ? -19 -5.906 4.988 1 98.25 170 THR A CA 1
ATOM 1250 C C . THR A 1 170 ? -18.578 -5.23 6.289 1 98.25 170 THR A C 1
ATOM 1252 O O . THR A 1 170 ? -19.375 -5.109 7.219 1 98.25 170 THR A O 1
ATOM 1255 N N . ARG A 1 171 ? -17.375 -4.832 6.355 1 98.38 171 ARG A N 1
ATOM 1256 C CA . ARG A 1 171 ? -16.812 -4.062 7.465 1 98.38 171 ARG A CA 1
ATOM 1257 C C . ARG A 1 171 ? -16.094 -2.818 6.961 1 98.38 171 ARG A C 1
ATOM 1259 O O . ARG A 1 171 ? -14.922 -2.879 6.605 1 98.38 171 ARG A O 1
ATOM 1266 N N . PRO A 1 172 ? -16.75 -1.713 7.016 1 98.62 172 PRO A N 1
ATOM 1267 C CA . PRO A 1 172 ? -16.234 -0.487 6.398 1 98.62 172 PRO A CA 1
ATOM 1268 C C . PRO A 1 172 ? -14.992 0.048 7.098 1 98.62 172 PRO A C 1
ATOM 1270 O O . PRO A 1 172 ? -14.773 -0.235 8.281 1 98.62 172 PRO A O 1
ATOM 1273 N N . PRO A 1 173 ? -14.18 0.766 6.383 1 98.75 173 PRO A N 1
ATOM 1274 C CA . PRO A 1 173 ? -13.016 1.407 7.008 1 98.75 173 PRO A CA 1
ATOM 1275 C C . PRO A 1 173 ? -13.406 2.564 7.926 1 98.75 173 PRO A C 1
ATOM 1277 O O . PRO A 1 173 ? -14.148 3.459 7.516 1 98.75 173 PRO A O 1
ATOM 1280 N N . GLN A 1 174 ? -12.938 2.551 9.133 1 98.19 174 GLN A N 1
ATOM 1281 C CA . GLN A 1 174 ? -13.211 3.584 10.133 1 98.19 174 GLN A CA 1
ATOM 1282 C C . GLN A 1 174 ? -12.047 4.562 10.242 1 98.19 174 GLN A C 1
ATOM 1284 O O . GLN A 1 174 ? -11.117 4.348 11.016 1 98.19 174 GLN A O 1
ATOM 1289 N N . MET A 1 175 ? -12.148 5.633 9.477 1 98.31 175 MET A N 1
ATOM 1290 C CA . MET A 1 175 ? -11.023 6.566 9.391 1 98.31 175 MET A CA 1
ATOM 1291 C C . MET A 1 175 ? -11.492 8 9.633 1 98.31 175 MET A C 1
ATOM 1293 O O . MET A 1 175 ? -12.578 8.383 9.203 1 98.31 175 MET A O 1
ATOM 1297 N N . PHE A 1 176 ? -10.719 8.75 10.375 1 98.88 176 PHE A N 1
ATOM 1298 C CA . PHE A 1 176 ? -10.852 10.188 10.539 1 98.88 176 PHE A CA 1
ATOM 1299 C C . PHE A 1 176 ? -10.297 10.922 9.32 1 98.88 176 PHE A C 1
ATOM 1301 O O . PHE A 1 176 ? -9.133 10.75 8.961 1 98.88 176 PHE A O 1
ATOM 1308 N N . LEU A 1 177 ? -11.141 11.727 8.562 1 98.94 177 LEU A N 1
ATOM 1309 C CA . LEU A 1 177 ? -10.836 12.203 7.219 1 98.94 177 LEU A CA 1
ATOM 1310 C C . LEU A 1 177 ? -10.258 13.609 7.258 1 98.94 177 LEU A C 1
ATOM 1312 O O . LEU A 1 177 ? -10.883 14.531 7.793 1 98.94 177 LEU A O 1
ATOM 1316 N N . GLY A 1 178 ? -9.094 13.742 6.672 1 98.94 178 GLY A N 1
ATOM 1317 C CA . GLY A 1 178 ? -8.438 15.047 6.629 1 98.94 178 GLY A CA 1
ATOM 1318 C C . GLY A 1 178 ? -8.086 15.492 5.223 1 98.94 178 GLY A C 1
ATOM 1319 O O . GLY A 1 178 ? -8.133 14.695 4.281 1 98.94 178 GLY A O 1
ATOM 1320 N N . ALA A 1 179 ? -7.801 16.734 5.078 1 98.88 179 ALA A N 1
ATOM 1321 C CA . ALA A 1 179 ? -7.312 17.359 3.854 1 98.88 179 ALA A CA 1
ATOM 1322 C C . ALA A 1 179 ? -6.297 18.453 4.164 1 98.88 179 ALA A C 1
ATOM 1324 O O . ALA A 1 179 ? -6.051 18.766 5.328 1 98.88 179 ALA A O 1
ATOM 1325 N N . ALA A 1 180 ? -5.66 18.906 3.137 1 97.62 180 ALA A N 1
ATOM 1326 C CA . ALA A 1 180 ? -4.672 19.969 3.293 1 97.62 180 ALA A CA 1
ATOM 1327 C C . ALA A 1 180 ? -5.223 21.312 2.801 1 97.62 180 ALA A C 1
ATOM 1329 O O . ALA A 1 180 ? -6.172 21.344 2.014 1 97.62 180 ALA A O 1
ATOM 1330 N N . GLU A 1 181 ? -4.738 22.391 3.301 1 96.81 181 GLU A N 1
ATOM 1331 C CA . GLU A 1 181 ? -5.039 23.734 2.838 1 96.81 181 GLU A CA 1
ATOM 1332 C C . GLU A 1 181 ? -3.791 24.625 2.855 1 96.81 181 GLU A C 1
ATOM 1334 O O . GLU A 1 181 ? -2.867 24.375 3.635 1 96.81 181 GLU A O 1
ATOM 1339 N N . ASN A 1 182 ? -3.76 25.609 1.957 1 94.44 182 ASN A N 1
ATOM 1340 C CA . ASN A 1 182 ? -2.697 26.609 1.883 1 94.44 182 ASN A CA 1
ATOM 1341 C C . ASN A 1 182 ? -3.227 28.016 2.152 1 94.44 182 ASN A C 1
ATOM 1343 O O . ASN A 1 182 ? -3.459 28.781 1.218 1 94.44 182 ASN A O 1
ATOM 1347 N N . PRO A 1 183 ? -3.244 28.422 3.334 1 95.56 183 PRO A N 1
ATOM 1348 C CA . PRO A 1 183 ? -3.934 29.641 3.727 1 95.56 183 PRO A CA 1
ATOM 1349 C C . PRO A 1 183 ? -3.244 30.906 3.199 1 95.56 183 PRO A C 1
ATOM 1351 O O . PRO A 1 183 ? -3.887 31.953 3.051 1 95.56 183 PRO A O 1
ATOM 1354 N N . CYS A 1 184 ? -1.903 30.781 2.865 1 91.5 184 CYS A N 1
ATOM 1355 C CA . CYS A 1 184 ? -1.138 32.031 2.725 1 91.5 184 CYS A CA 1
ATOM 1356 C C . CYS A 1 184 ? -0.698 32.219 1.281 1 91.5 184 CYS A C 1
ATOM 1358 O O . CYS A 1 184 ? 0.265 32.938 1.019 1 91.5 184 CYS A O 1
ATOM 1360 N N . ILE A 1 185 ? -1.412 31.5 0.39 1 88.19 185 ILE A N 1
ATOM 1361 C CA . ILE A 1 185 ? -1.06 31.703 -1.012 1 88.19 185 ILE A CA 1
ATOM 1362 C C . ILE A 1 185 ? -2.186 32.438 -1.726 1 88.19 185 ILE A C 1
ATOM 1364 O O . ILE A 1 185 ? -3.346 32.375 -1.316 1 88.19 185 ILE A O 1
ATOM 1368 N N . HIS A 1 186 ? -1.833 33.156 -2.783 1 89.62 186 HIS A N 1
ATOM 1369 C CA . HIS A 1 186 ? -2.797 33.906 -3.58 1 89.62 186 HIS A CA 1
ATOM 1370 C C . HIS A 1 186 ? -3.664 32.969 -4.418 1 89.62 186 HIS A C 1
ATOM 1372 O O . HIS A 1 186 ? -3.193 31.922 -4.883 1 89.62 186 HIS A O 1
ATOM 1378 N N . PRO A 1 187 ? -4.875 33.406 -4.609 1 92.06 187 PRO A N 1
ATOM 1379 C CA . PRO A 1 187 ? -5.613 34.531 -4.059 1 92.06 187 PRO A CA 1
ATOM 1380 C C . PRO A 1 187 ? -6.125 34.281 -2.646 1 92.06 187 PRO A C 1
ATOM 1382 O O . PRO A 1 187 ? -6.914 33.344 -2.43 1 92.06 187 PRO A O 1
ATOM 1385 N N . HIS A 1 188 ? -5.848 35.156 -1.757 1 92.06 188 HIS A N 1
ATOM 1386 C CA . HIS A 1 188 ? -6.102 34.969 -0.332 1 92.06 188 HIS A CA 1
ATOM 1387 C C . HIS A 1 188 ? -7.598 34.844 -0.052 1 92.06 188 HIS A C 1
ATOM 1389 O O . HIS A 1 188 ? -8.016 34.031 0.787 1 92.06 188 HIS A O 1
ATOM 1395 N N . ASP A 1 189 ? -8.359 35.531 -0.844 1 91.31 189 ASP A N 1
ATOM 1396 C CA . ASP A 1 189 ? -9.797 35.594 -0.578 1 91.31 189 ASP A CA 1
ATOM 1397 C C . ASP A 1 189 ? -10.492 34.312 -0.958 1 91.31 189 ASP A C 1
ATOM 1399 O O . ASP A 1 189 ? -11.617 34.031 -0.521 1 91.31 189 ASP A O 1
ATOM 1403 N N . TRP A 1 190 ? -9.75 33.5 -1.685 1 93.5 190 TRP A N 1
ATOM 1404 C CA . TRP A 1 190 ? -10.359 32.281 -2.184 1 93.5 190 TRP A CA 1
ATOM 1405 C C . TRP A 1 190 ? -10.047 31.094 -1.258 1 93.5 190 TRP A C 1
ATOM 1407 O O . TRP A 1 190 ? -10.711 30.062 -1.314 1 93.5 190 TRP A O 1
ATOM 1417 N N . ARG A 1 191 ? -9.125 31.203 -0.431 1 94.75 191 ARG A N 1
ATOM 1418 C CA . ARG A 1 191 ? -8.617 30.078 0.349 1 94.75 191 ARG A CA 1
ATOM 1419 C C . ARG A 1 191 ? -9.68 29.547 1.311 1 94.75 191 ARG A C 1
ATOM 1421 O O . ARG A 1 191 ? -9.906 28.344 1.393 1 94.75 191 ARG A O 1
ATOM 1428 N N . PRO A 1 192 ? -10.422 30.453 2.027 1 97.25 192 PRO A N 1
ATOM 1429 C CA . PRO A 1 192 ? -11.477 29.953 2.902 1 97.25 192 PRO A CA 1
ATOM 1430 C C . PRO A 1 192 ? -12.602 29.266 2.133 1 97.25 192 PRO A C 1
ATOM 1432 O O . PRO A 1 192 ? -13.195 28.297 2.629 1 97.25 192 PRO A O 1
ATOM 1435 N N . ASP A 1 193 ? -12.844 29.734 0.951 1 97.5 193 ASP A N 1
ATOM 1436 C CA . ASP A 1 193 ? -13.875 29.109 0.123 1 97.5 193 ASP A CA 1
ATOM 1437 C C . ASP A 1 193 ? -13.461 27.703 -0.287 1 97.5 193 ASP A C 1
ATOM 1439 O O . ASP A 1 193 ? -14.297 26.797 -0.338 1 97.5 193 ASP A O 1
ATOM 1443 N N . ARG A 1 194 ? -12.242 27.594 -0.583 1 96.81 194 ARG A N 1
ATOM 1444 C CA . ARG A 1 194 ? -11.719 26.266 -0.907 1 96.81 194 ARG A CA 1
ATOM 1445 C C . ARG A 1 194 ? -11.812 25.344 0.293 1 96.81 194 ARG A C 1
ATOM 1447 O O . ARG A 1 194 ? -12.141 24.156 0.144 1 96.81 194 ARG A O 1
ATOM 1454 N N . LEU A 1 195 ? -11.5 25.859 1.423 1 98.31 195 LEU A N 1
ATOM 1455 C CA . LEU A 1 195 ? -11.633 25.078 2.65 1 98.31 195 LEU A CA 1
ATOM 1456 C C . LEU A 1 195 ? -13.07 24.609 2.846 1 98.31 195 LEU A C 1
ATOM 1458 O O . LEU A 1 195 ? -13.312 23.469 3.234 1 98.31 195 LEU A O 1
ATOM 1462 N N . ALA A 1 196 ? -14.008 25.469 2.574 1 98.69 196 ALA A N 1
ATOM 1463 C CA . ALA A 1 196 ? -15.422 25.141 2.711 1 98.69 196 ALA A CA 1
ATOM 1464 C C . ALA A 1 196 ? -15.797 23.953 1.838 1 98.69 196 ALA A C 1
ATOM 1466 O O . ALA A 1 196 ? -16.578 23.094 2.25 1 98.69 196 ALA A O 1
ATOM 1467 N N . LYS A 1 197 ? -15.273 23.906 0.67 1 98.62 197 LYS A N 1
ATOM 1468 C CA . LYS A 1 197 ? -15.539 22.797 -0.242 1 98.62 197 LYS A CA 1
ATOM 1469 C C . LYS A 1 197 ? -15.016 21.484 0.324 1 98.62 197 LYS A C 1
ATOM 1471 O O . LYS A 1 197 ? -15.656 20.438 0.167 1 98.62 197 LYS A O 1
ATOM 1476 N N . LYS A 1 198 ? -13.883 21.531 0.94 1 98.69 198 LYS A N 1
ATOM 1477 C CA . LYS A 1 198 ? -13.312 20.328 1.552 1 98.69 198 LYS A CA 1
ATOM 1478 C C . LYS A 1 198 ? -14.156 19.859 2.729 1 98.69 198 LYS A C 1
ATOM 1480 O O . LYS A 1 198 ? -14.352 18.656 2.908 1 98.69 198 LYS A O 1
ATOM 1485 N N . VAL A 1 199 ? -14.586 20.797 3.523 1 98.75 199 VAL A N 1
ATOM 1486 C CA . VAL A 1 199 ? -15.453 20.469 4.648 1 98.75 199 VAL A CA 1
ATOM 1487 C C . VAL A 1 199 ? -16.734 19.828 4.141 1 98.75 199 VAL A C 1
ATOM 1489 O O . VAL A 1 199 ? -17.172 18.812 4.68 1 98.75 199 VAL A O 1
ATOM 1492 N N . GLU A 1 200 ? -17.297 20.359 3.066 1 98.69 200 GLU A N 1
ATOM 1493 C CA . GLU A 1 200 ? -18.5 19.812 2.465 1 98.69 200 GLU A CA 1
ATOM 1494 C C . GLU A 1 200 ? -18.25 18.406 1.92 1 98.69 200 GLU A C 1
ATOM 1496 O O . GLU A 1 200 ? -19.141 17.547 1.976 1 98.69 200 GLU A O 1
ATOM 1501 N N . ALA A 1 201 ? -17.078 18.234 1.467 1 98.75 201 ALA A N 1
ATOM 1502 C CA . ALA A 1 201 ? -16.703 16.938 0.89 1 98.75 201 ALA A CA 1
ATOM 1503 C C . ALA A 1 201 ? -16.5 15.891 1.979 1 98.75 201 ALA A C 1
ATOM 1505 O O . ALA A 1 201 ? -16.484 14.695 1.697 1 98.75 201 ALA A O 1
ATOM 1506 N N . GLY A 1 202 ? -16.25 16.344 3.223 1 98.5 202 GLY A N 1
ATOM 1507 C CA . GLY A 1 202 ? -16.203 15.383 4.309 1 98.5 202 GLY A CA 1
ATOM 1508 C C . GLY A 1 202 ? -14.992 15.547 5.199 1 98.5 202 GLY A C 1
ATOM 1509 O O . GLY A 1 202 ? -14.797 14.773 6.145 1 98.5 202 GLY A O 1
ATOM 1510 N N . ALA A 1 203 ? -14.172 16.562 4.957 1 98.88 203 ALA A N 1
ATOM 1511 C CA . ALA A 1 203 ? -12.977 16.734 5.785 1 98.88 203 ALA A CA 1
ATOM 1512 C C . ALA A 1 203 ? -13.352 17.031 7.234 1 98.88 203 ALA A C 1
ATOM 1514 O O . ALA A 1 203 ? -14.25 17.828 7.5 1 98.88 203 ALA A O 1
ATOM 1515 N N . GLU A 1 204 ? -12.711 16.344 8.125 1 98.88 204 GLU A N 1
ATOM 1516 C CA . GLU A 1 204 ? -12.953 16.516 9.555 1 98.88 204 GLU A CA 1
ATOM 1517 C C . GLU A 1 204 ? -11.758 17.172 10.25 1 98.88 204 GLU A C 1
ATOM 1519 O O . GLU A 1 204 ? -11.883 17.688 11.359 1 98.88 204 GLU A O 1
ATOM 1524 N N . PHE A 1 205 ? -10.633 17.156 9.617 1 98.94 205 PHE A N 1
ATOM 1525 C CA . PHE A 1 205 ? -9.484 17.953 10.047 1 98.94 205 PHE A CA 1
ATOM 1526 C C . PHE A 1 205 ? -8.695 18.453 8.844 1 98.94 205 PHE A C 1
ATOM 1528 O O . PHE A 1 205 ? -8.781 17.875 7.754 1 98.94 205 PHE A O 1
ATOM 1535 N N . ILE A 1 206 ? -8.016 19.562 9.047 1 98.94 206 ILE A N 1
ATOM 1536 C CA . ILE A 1 206 ? -7.188 20.188 8.023 1 98.94 206 ILE A CA 1
ATOM 1537 C C . ILE A 1 206 ? -5.766 20.375 8.547 1 98.94 206 ILE A C 1
ATOM 1539 O O . ILE A 1 206 ? -5.566 20.797 9.688 1 98.94 206 ILE A O 1
ATOM 1543 N N . GLN A 1 207 ? -4.812 19.938 7.801 1 98.81 207 GLN A N 1
ATOM 1544 C CA . GLN A 1 207 ? -3.42 20.312 8.023 1 98.81 207 GLN A CA 1
ATOM 1545 C C . GLN A 1 207 ? -2.947 21.328 6.992 1 98.81 207 GLN A C 1
ATOM 1547 O O . GLN A 1 207 ? -3.018 21.078 5.789 1 98.81 207 GLN A O 1
ATOM 1552 N N . THR A 1 208 ? -2.484 22.438 7.43 1 97.75 208 THR A N 1
ATOM 1553 C CA . THR A 1 208 ? -2.078 23.469 6.484 1 97.75 208 THR A CA 1
ATOM 1554 C C . THR A 1 208 ? -0.612 23.297 6.094 1 97.75 208 THR A C 1
ATOM 1556 O O . THR A 1 208 ? 0.119 22.531 6.73 1 97.75 208 THR A O 1
ATOM 1559 N N . ASN A 1 209 ? -0.296 23.984 4.984 1 94.81 209 ASN A N 1
ATOM 1560 C CA . ASN A 1 209 ? 1.123 24.172 4.707 1 94.81 209 ASN A CA 1
ATOM 1561 C C . ASN A 1 209 ? 1.781 25.062 5.754 1 94.81 209 ASN A C 1
ATOM 1563 O O . ASN A 1 209 ? 1.128 25.5 6.707 1 94.81 209 ASN A O 1
ATOM 1567 N N . TYR A 1 210 ? 3.035 25.375 5.641 1 95.88 210 TYR A N 1
ATOM 1568 C CA . TYR A 1 210 ? 3.793 26.172 6.598 1 95.88 210 TYR A CA 1
ATOM 1569 C C . TYR A 1 210 ? 3.152 27.547 6.801 1 95.88 210 TYR A C 1
ATOM 1571 O O . TYR A 1 210 ? 2.799 28.219 5.832 1 95.88 210 TYR A O 1
ATOM 1579 N N . ILE A 1 211 ? 3.018 27.891 8.047 1 96.88 211 ILE A N 1
ATOM 1580 C CA . ILE A 1 211 ? 2.586 29.234 8.414 1 96.88 211 ILE A CA 1
ATOM 1581 C C . ILE A 1 211 ? 3.766 30.016 8.992 1 96.88 211 ILE A C 1
ATOM 1583 O O . ILE A 1 211 ? 4.172 29.781 10.133 1 96.88 211 ILE A O 1
ATOM 1587 N N . TYR A 1 212 ? 4.242 30.922 8.234 1 96.62 212 TYR A N 1
ATOM 1588 C CA . TYR A 1 212 ? 5.309 31.797 8.719 1 96.62 212 TYR A CA 1
ATOM 1589 C C . TYR A 1 212 ? 4.805 33.219 8.891 1 96.62 212 TYR A C 1
ATOM 1591 O O . TYR A 1 212 ? 5.422 34.031 9.602 1 96.62 212 TYR A O 1
ATOM 1599 N N . ASP A 1 213 ? 3.729 33.5 8.258 1 95.12 213 ASP A N 1
ATOM 1600 C CA . ASP A 1 213 ? 3.123 34.812 8.312 1 95.12 213 ASP A CA 1
ATOM 1601 C C . ASP A 1 213 ? 1.866 34.812 9.18 1 95.12 213 ASP A C 1
ATOM 1603 O O . ASP A 1 213 ? 0.756 34.625 8.672 1 95.12 213 ASP A O 1
ATOM 1607 N N . ILE A 1 214 ? 2.012 35.219 10.438 1 97.06 214 ILE A N 1
ATOM 1608 C CA . ILE A 1 214 ? 0.948 35.094 11.43 1 97.06 214 ILE A CA 1
ATOM 1609 C C . ILE A 1 214 ? -0.185 36.062 11.078 1 97.06 214 ILE A C 1
ATOM 1611 O O . ILE A 1 214 ? -1.357 35.688 11.086 1 97.06 214 ILE A O 1
ATOM 1615 N N . PRO A 1 215 ? 0.111 37.312 10.688 1 96.25 215 PRO A N 1
ATOM 1616 C CA . PRO A 1 215 ? -0.983 38.219 10.328 1 96.25 215 PRO A CA 1
ATOM 1617 C C . PRO A 1 215 ? -1.821 37.719 9.164 1 96.25 215 PRO A C 1
ATOM 1619 O O . PRO A 1 215 ? -3.051 37.812 9.195 1 96.25 215 PRO A O 1
ATOM 1622 N N . LEU A 1 216 ? -1.195 37.188 8.219 1 94.94 216 LEU A N 1
ATOM 1623 C CA . LEU A 1 216 ? -1.908 36.656 7.066 1 94.94 216 LEU A CA 1
ATOM 1624 C C . LEU A 1 216 ? -2.74 35.438 7.461 1 94.94 216 LEU A C 1
ATOM 1626 O O . LEU A 1 216 ? -3.873 35.281 7 1 94.94 216 LEU A O 1
ATOM 1630 N N . PHE A 1 217 ? -2.195 34.625 8.227 1 97.62 217 PHE A N 1
ATOM 1631 C CA . PHE A 1 217 ? -2.916 33.469 8.703 1 97.62 217 PHE A CA 1
ATOM 1632 C C . PHE A 1 217 ? -4.117 33.875 9.547 1 97.62 217 PHE A C 1
ATOM 1634 O O . PHE A 1 217 ? -5.195 33.281 9.43 1 97.62 217 PHE A O 1
ATOM 1641 N N . GLU A 1 218 ? -3.93 34.812 10.406 1 97.69 218 GLU A N 1
ATOM 1642 C CA . GLU A 1 218 ? -5.035 35.312 11.219 1 97.69 218 GLU A CA 1
ATOM 1643 C C . GLU A 1 218 ? -6.168 35.844 10.344 1 97.69 218 GLU A C 1
ATOM 1645 O O . GLU A 1 218 ? -7.344 35.688 10.688 1 97.69 218 GLU A O 1
ATOM 1650 N N . LYS A 1 219 ? -5.816 36.531 9.289 1 96.88 219 LYS A N 1
ATOM 1651 C CA . LYS A 1 219 ? -6.832 37 8.352 1 96.88 219 LYS A CA 1
ATOM 1652 C C . LYS A 1 219 ? -7.613 35.844 7.762 1 96.88 219 LYS A C 1
ATOM 1654 O O . LYS A 1 219 ? -8.836 35.906 7.645 1 96.88 219 LYS A O 1
ATOM 1659 N N . PHE A 1 220 ? -6.93 34.844 7.348 1 98 220 PHE A N 1
ATOM 1660 C CA . PHE A 1 220 ? -7.547 33.625 6.852 1 98 220 PHE A CA 1
ATOM 1661 C C . PHE A 1 220 ? -8.492 33.031 7.895 1 98 220 PHE A C 1
ATOM 1663 O O . PHE A 1 220 ? -9.641 32.719 7.594 1 98 220 PHE A O 1
ATOM 1670 N N . MET A 1 221 ? -8.07 32.906 9.18 1 98.62 221 MET A N 1
ATOM 1671 C CA . MET A 1 221 ? -8.852 32.312 10.25 1 98.62 221 MET A CA 1
ATOM 1672 C C . MET A 1 221 ? -10.07 33.156 10.602 1 98.62 221 MET A C 1
ATOM 1674 O O . MET A 1 221 ? -11.117 32.625 10.961 1 98.62 221 MET A O 1
ATOM 1678 N N . ALA A 1 222 ? -9.859 34.438 10.492 1 98.38 222 ALA A N 1
ATOM 1679 C CA . ALA A 1 222 ? -11.008 35.312 10.719 1 98.38 222 ALA A CA 1
ATOM 1680 C C . ALA A 1 222 ? -12.141 35 9.742 1 98.38 222 ALA A C 1
ATOM 1682 O O . ALA A 1 222 ? -13.305 34.938 10.141 1 98.38 222 ALA A O 1
ATOM 1683 N N . ARG A 1 223 ? -11.836 34.844 8.492 1 98.25 223 ARG A N 1
ATOM 1684 C CA . ARG A 1 223 ? -12.828 34.5 7.484 1 98.25 223 ARG A CA 1
ATOM 1685 C C . ARG A 1 223 ? -13.406 33.125 7.75 1 98.25 223 ARG A C 1
ATOM 1687 O O . ARG A 1 223 ? -14.602 32.875 7.555 1 98.25 223 ARG A O 1
ATOM 1694 N N . VAL A 1 224 ? -12.539 32.188 8.133 1 98.62 224 VAL A N 1
ATOM 1695 C CA . VAL A 1 224 ? -12.953 30.844 8.484 1 98.62 224 VAL A CA 1
ATOM 1696 C C . VAL A 1 224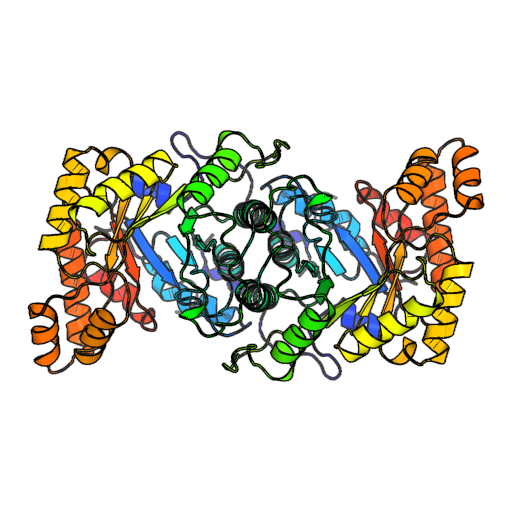 ? -14 30.891 9.594 1 98.62 224 VAL A C 1
ATOM 1698 O O . VAL A 1 224 ? -15.031 30.219 9.516 1 98.62 224 VAL A O 1
ATOM 1701 N N . ARG A 1 225 ? -13.781 31.734 10.617 1 98.5 225 ARG A N 1
ATOM 1702 C CA . ARG A 1 225 ? -14.711 31.891 11.727 1 98.5 225 ARG A CA 1
ATOM 1703 C C . ARG A 1 225 ? -16 32.562 11.266 1 98.5 225 ARG A C 1
ATOM 1705 O O . ARG A 1 225 ? -17.094 32.156 11.68 1 98.5 225 ARG A O 1
ATOM 1712 N N . ASP A 1 226 ? -15.852 33.531 10.391 1 98.31 226 ASP A N 1
ATOM 1713 C CA . ASP A 1 226 ? -17.016 34.219 9.852 1 98.31 226 ASP A CA 1
ATOM 1714 C C . ASP A 1 226 ? -17.953 33.25 9.133 1 98.31 226 ASP A C 1
ATOM 1716 O O . ASP A 1 226 ? -19.172 33.375 9.18 1 98.31 226 ASP A O 1
ATOM 1720 N N . MET A 1 227 ? -17.359 32.281 8.523 1 98.19 227 MET A N 1
ATOM 1721 C CA . MET A 1 227 ? -18.109 31.312 7.75 1 98.19 227 MET A CA 1
ATOM 1722 C C . MET A 1 227 ? -18.578 30.156 8.641 1 98.19 227 MET A C 1
ATOM 1724 O O . MET A 1 227 ? -19.297 29.266 8.18 1 98.19 227 MET A O 1
ATOM 1728 N N . GLY A 1 228 ? -18.094 30.078 9.859 1 98.44 228 GLY A N 1
ATOM 1729 C CA . GLY A 1 228 ? -18.484 29.047 10.805 1 98.44 228 GLY A CA 1
ATOM 1730 C C . GLY A 1 228 ? -17.75 27.734 10.586 1 98.44 228 GLY A C 1
ATOM 1731 O O . GLY A 1 228 ? -18.125 26.703 11.141 1 98.44 228 GLY A O 1
ATOM 1732 N N . LEU A 1 229 ? -16.734 27.766 9.797 1 98.69 229 LEU A N 1
ATOM 1733 C CA . LEU A 1 229 ? -16.031 26.547 9.438 1 98.69 229 LEU A CA 1
ATOM 1734 C C . LEU A 1 229 ? -15.219 26.016 10.625 1 98.69 229 LEU A C 1
ATOM 1736 O O . LEU A 1 229 ? -15.023 24.812 10.758 1 98.69 229 LEU A O 1
ATOM 1740 N N . ASP A 1 230 ? -14.781 26.891 11.539 1 98.06 230 ASP A N 1
ATOM 1741 C CA . ASP A 1 230 ? -13.969 26.516 12.688 1 98.06 230 ASP A CA 1
ATOM 1742 C C . ASP A 1 230 ? -14.758 25.625 13.641 1 98.06 230 ASP A C 1
ATOM 1744 O O . ASP A 1 230 ? -14.172 24.969 14.508 1 98.06 230 ASP A O 1
ATOM 1748 N N . LYS A 1 231 ? -16.078 25.516 13.484 1 98.19 231 LYS A N 1
ATOM 1749 C CA . LYS A 1 231 ? -16.922 24.656 14.312 1 98.19 231 LYS A CA 1
ATOM 1750 C C . LYS A 1 231 ? -17.234 23.344 13.609 1 98.19 231 LYS A C 1
ATOM 1752 O O . LYS A 1 231 ? -17.797 22.422 14.211 1 98.19 231 LYS A O 1
ATOM 1757 N N . ARG A 1 232 ? -16.766 23.25 12.359 1 98.5 232 ARG A N 1
ATOM 1758 C CA . ARG A 1 232 ? -17.141 22.094 11.555 1 98.5 232 ARG A CA 1
ATOM 1759 C C . ARG A 1 232 ? -15.93 21.234 11.219 1 98.5 232 ARG A C 1
ATOM 1761 O O . ARG A 1 232 ? -16.078 20.078 10.797 1 98.5 232 ARG A O 1
ATOM 1768 N N . VAL A 1 233 ? -14.797 21.781 11.375 1 98.88 233 VAL A N 1
ATOM 1769 C CA . VAL A 1 233 ? -13.562 21.078 11.047 1 98.88 233 VAL A CA 1
ATOM 1770 C C . VAL A 1 233 ? -12.445 21.516 11.984 1 98.88 233 VAL A C 1
ATOM 1772 O O . VAL A 1 233 ? -12.445 22.656 12.461 1 98.88 233 VAL A O 1
ATOM 1775 N N . TYR A 1 234 ? -11.547 20.641 12.336 1 98.94 234 TYR A N 1
ATOM 1776 C CA . TYR A 1 234 ? -10.383 20.984 13.148 1 98.94 234 TYR A CA 1
ATOM 1777 C C . TYR A 1 234 ? -9.227 21.453 12.273 1 98.94 234 TYR A C 1
ATOM 1779 O O . TYR A 1 234 ? -8.844 20.781 11.32 1 98.94 234 TYR A O 1
ATOM 1787 N N . ILE A 1 235 ? -8.656 22.578 12.578 1 98.94 235 ILE A N 1
ATOM 1788 C CA . ILE A 1 235 ? -7.562 23.125 11.781 1 98.94 235 ILE A CA 1
ATOM 1789 C C . ILE A 1 235 ? -6.25 23 12.547 1 98.94 235 ILE A C 1
ATOM 1791 O O . ILE A 1 235 ? -6.125 23.516 13.664 1 98.94 235 ILE A O 1
ATOM 1795 N N . LEU A 1 236 ? -5.305 22.281 12 1 98.94 236 LEU A N 1
ATOM 1796 C CA . LEU A 1 236 ? -3.938 22.156 12.492 1 98.94 236 LEU A CA 1
ATOM 1797 C C . LEU A 1 236 ? -2.973 22.969 11.625 1 98.94 236 LEU A C 1
ATOM 1799 O O . LEU A 1 236 ? -2.783 22.656 10.445 1 98.94 236 LEU A O 1
ATOM 1803 N N . ALA A 1 237 ? -2.344 23.938 12.242 1 98.75 237 ALA A N 1
ATOM 1804 C CA . ALA A 1 237 ? -1.478 24.859 11.5 1 98.75 237 ALA A CA 1
ATOM 1805 C C . ALA A 1 237 ? -0.098 24.234 11.273 1 98.75 237 ALA A C 1
ATOM 1807 O O . ALA A 1 237 ? 0.524 23.734 12.211 1 98.75 237 ALA A O 1
ATOM 1808 N N . GLY A 1 238 ? 0.346 24.312 10.016 1 98.06 238 GLY A N 1
ATOM 1809 C CA . GLY A 1 238 ? 1.658 23.781 9.688 1 98.06 238 GLY A CA 1
ATOM 1810 C C . GLY A 1 238 ? 2.797 24.656 10.172 1 98.06 238 GLY A C 1
ATOM 1811 O O . GLY A 1 238 ? 2.768 25.875 10 1 98.06 238 GLY A O 1
ATOM 1812 N N . VAL A 1 239 ? 3.811 24 10.82 1 97.94 239 VAL A N 1
ATOM 1813 C CA . VAL A 1 239 ? 4.98 24.719 11.312 1 97.94 239 VAL A CA 1
ATOM 1814 C C . VAL A 1 239 ? 6.242 23.891 11.062 1 97.94 239 VAL A C 1
ATOM 1816 O O . VAL A 1 239 ? 6.168 22.688 10.875 1 97.94 239 VAL A O 1
ATOM 1819 N N . GLY A 1 240 ? 7.332 24.531 11.031 1 96.25 240 GLY A N 1
ATOM 1820 C CA . GLY A 1 240 ? 8.625 23.875 10.875 1 96.25 240 GLY A CA 1
ATOM 1821 C C . GLY A 1 240 ? 9.789 24.844 11.055 1 96.25 240 GLY A C 1
ATOM 1822 O O . GLY A 1 240 ? 9.688 26.016 10.727 1 96.25 240 GLY A O 1
ATOM 1823 N N . PRO A 1 241 ? 10.875 24.328 11.562 1 96.06 241 PRO A N 1
ATOM 1824 C CA . PRO A 1 241 ? 12.047 25.188 11.758 1 96.06 241 PRO A CA 1
ATOM 1825 C C . PRO A 1 241 ? 12.758 25.516 10.453 1 96.06 241 PRO A C 1
ATOM 1827 O O . PRO A 1 241 ? 12.836 24.672 9.555 1 96.06 241 PRO A O 1
ATOM 1830 N N . LEU A 1 242 ? 13.219 26.75 10.391 1 94.06 242 LEU A N 1
ATOM 1831 C CA . LEU A 1 242 ? 14.047 27.172 9.266 1 94.06 242 LEU A CA 1
ATOM 1832 C C . LEU A 1 242 ? 15.523 26.875 9.531 1 94.06 242 LEU A C 1
ATOM 1834 O O . LEU A 1 242 ? 16 27.062 10.648 1 94.06 242 LEU A O 1
ATOM 1838 N N . ALA A 1 243 ? 16.141 26.422 8.5 1 93.31 243 ALA A N 1
ATOM 1839 C CA . ALA A 1 243 ? 17.547 26.047 8.672 1 93.31 243 ALA A CA 1
ATOM 1840 C C . ALA A 1 243 ? 18.453 27.25 8.555 1 93.31 243 ALA A C 1
ATOM 1842 O O . ALA A 1 243 ? 19.484 27.328 9.227 1 93.31 243 ALA A O 1
ATOM 1843 N N . SER A 1 244 ? 18.125 28.172 7.621 1 94.94 244 SER A N 1
ATOM 1844 C CA . SER A 1 244 ? 18.938 29.344 7.332 1 94.94 244 SER A CA 1
ATOM 1845 C C . SER A 1 244 ? 18.156 30.375 6.543 1 94.94 244 SER A C 1
ATOM 1847 O O . SER A 1 244 ? 17.031 30.125 6.113 1 94.94 244 SER A O 1
ATOM 1849 N N . ALA A 1 245 ? 18.844 31.516 6.434 1 96 245 ALA A N 1
ATOM 1850 C CA . ALA A 1 245 ? 18.25 32.531 5.586 1 96 245 ALA A CA 1
ATOM 1851 C C . ALA A 1 245 ? 18.172 32.094 4.133 1 96 245 ALA A C 1
ATOM 1853 O O . ALA A 1 245 ? 17.203 32.375 3.428 1 96 245 ALA A O 1
ATOM 1854 N N . LYS A 1 246 ? 19.172 31.469 3.75 1 95.25 246 LYS A N 1
ATOM 1855 C CA . LYS A 1 246 ? 19.219 30.938 2.391 1 95.25 246 LYS A CA 1
ATOM 1856 C C . LYS A 1 246 ? 18.078 29.938 2.152 1 95.25 246 LYS A C 1
ATOM 1858 O O . LYS A 1 246 ? 17.406 30 1.128 1 95.25 246 LYS A O 1
ATOM 1863 N N . ALA A 1 247 ? 17.875 29.062 3.088 1 92.06 247 ALA A N 1
ATOM 1864 C CA . ALA A 1 247 ? 16.797 28.078 2.994 1 92.06 247 ALA A CA 1
ATOM 1865 C C . ALA A 1 247 ? 15.438 28.75 2.969 1 92.06 247 ALA A C 1
ATOM 1867 O O . ALA A 1 247 ? 14.547 28.359 2.209 1 92.06 247 ALA A O 1
ATOM 1868 N N . ALA A 1 248 ? 15.312 29.719 3.762 1 93.81 248 ALA A N 1
ATOM 1869 C CA . ALA A 1 248 ? 14.055 30.453 3.826 1 93.81 248 ALA A CA 1
ATOM 1870 C C . ALA A 1 248 ? 13.742 31.125 2.49 1 93.81 248 ALA A C 1
ATOM 1872 O O . ALA A 1 248 ? 12.609 31.078 2.014 1 93.81 248 ALA A O 1
ATOM 1873 N N . ARG A 1 249 ? 14.719 31.734 1.868 1 93.81 249 ARG A N 1
ATOM 1874 C CA . ARG A 1 249 ? 14.562 32.375 0.566 1 93.81 249 ARG A CA 1
ATOM 1875 C C . ARG A 1 249 ? 14.234 31.344 -0.513 1 93.81 249 ARG A C 1
ATOM 1877 O O . ARG A 1 249 ? 13.398 31.594 -1.384 1 93.81 249 ARG A O 1
ATOM 1884 N N . TRP A 1 250 ? 14.922 30.328 -0.402 1 90.69 250 TRP A N 1
ATOM 1885 C CA . TRP A 1 250 ? 14.688 29.25 -1.362 1 90.69 250 TRP A CA 1
ATOM 1886 C C . TRP A 1 250 ? 13.25 28.75 -1.274 1 90.69 250 TRP A C 1
ATOM 1888 O O . TRP A 1 250 ? 12.586 28.547 -2.297 1 90.69 250 TRP A O 1
ATOM 1898 N N . MET A 1 251 ? 12.805 28.453 -0.113 1 88 251 MET A N 1
ATOM 1899 C CA . MET A 1 251 ? 11.445 27.984 0.092 1 88 251 MET A CA 1
ATOM 1900 C C . MET A 1 251 ? 10.43 28.969 -0.484 1 88 251 MET A C 1
ATOM 1902 O O . MET A 1 251 ? 9.484 28.562 -1.168 1 88 251 MET A O 1
ATOM 1906 N N . ARG A 1 252 ? 10.617 30.141 -0.179 1 86.88 252 ARG A N 1
ATOM 1907 C CA . ARG A 1 252 ? 9.719 31.203 -0.651 1 86.88 252 ARG A CA 1
ATOM 1908 C C . ARG A 1 252 ? 9.633 31.203 -2.174 1 86.88 252 ARG A C 1
ATOM 1910 O O . ARG A 1 252 ? 8.547 31.391 -2.738 1 86.88 252 ARG A O 1
ATOM 1917 N N . SER A 1 253 ? 10.695 30.891 -2.871 1 86.69 253 SER A N 1
ATOM 1918 C CA . SER A 1 253 ? 10.773 31.031 -4.32 1 86.69 253 SER A CA 1
ATOM 1919 C C . SER A 1 253 ? 10.438 29.719 -5.02 1 86.69 253 SER A C 1
ATOM 1921 O O . SER A 1 253 ? 9.969 29.719 -6.16 1 86.69 253 SER A O 1
ATOM 1923 N N . ASN A 1 254 ? 10.648 28.594 -4.273 1 81.19 254 ASN A N 1
ATOM 1924 C CA . ASN A 1 254 ? 10.641 27.328 -5 1 81.19 254 ASN A CA 1
ATOM 1925 C C . ASN A 1 254 ? 9.547 26.391 -4.492 1 81.19 254 ASN A C 1
ATOM 1927 O O . ASN A 1 254 ? 9.234 25.391 -5.137 1 81.19 254 ASN A O 1
ATOM 1931 N N . VAL A 1 255 ? 9.008 26.656 -3.387 1 75.81 255 VAL A N 1
ATOM 1932 C CA . VAL A 1 255 ? 7.988 25.766 -2.838 1 75.81 255 VAL A CA 1
ATOM 1933 C C . VAL A 1 255 ? 6.613 26.422 -2.959 1 75.81 255 VAL A C 1
ATOM 1935 O O . VAL A 1 255 ? 6.32 27.391 -2.266 1 75.81 255 VAL A O 1
ATOM 1938 N N . PRO A 1 256 ? 5.867 25.812 -3.83 1 73.19 256 PRO A N 1
ATOM 1939 C CA . PRO A 1 256 ? 4.531 26.375 -3.994 1 73.19 256 PRO A CA 1
ATOM 1940 C C . PRO A 1 256 ? 3.729 26.391 -2.693 1 73.19 256 PRO A C 1
ATOM 1942 O O . PRO A 1 256 ? 3.799 25.438 -1.913 1 73.19 256 PRO A O 1
ATOM 1945 N N . GLY A 1 257 ? 3.154 27.516 -2.391 1 75.38 257 GLY A N 1
ATOM 1946 C CA . GLY A 1 257 ? 2.205 27.547 -1.29 1 75.38 257 GLY A CA 1
ATOM 1947 C C . GLY A 1 257 ? 2.801 28.109 -0.01 1 75.38 257 GLY A C 1
ATOM 1948 O O . GLY A 1 257 ? 2.104 28.25 0.998 1 75.38 257 GLY A O 1
ATOM 1949 N N . ILE A 1 258 ? 4.094 28.484 -0.117 1 82.56 258 ILE A N 1
ATOM 1950 C CA . ILE A 1 258 ? 4.738 28.938 1.109 1 82.56 258 ILE A CA 1
ATOM 1951 C C . ILE A 1 258 ? 5.047 30.438 1.008 1 82.56 258 ILE A C 1
ATOM 1953 O O . ILE A 1 258 ? 5.504 30.906 -0.034 1 82.56 258 ILE A O 1
ATOM 1957 N N . HIS A 1 259 ? 4.727 31.172 2.021 1 89.25 259 HIS A N 1
ATOM 1958 C CA . HIS A 1 259 ? 5.059 32.594 2.162 1 89.25 259 HIS A CA 1
ATOM 1959 C C . HIS A 1 259 ? 5.926 32.812 3.393 1 89.25 259 HIS A C 1
ATOM 1961 O O . HIS A 1 259 ? 5.512 32.531 4.516 1 89.25 259 HIS A O 1
ATOM 1967 N N . VAL A 1 260 ? 7.094 33.406 3.15 1 93.06 260 VAL A N 1
ATOM 1968 C CA . VAL A 1 260 ? 7.988 33.75 4.25 1 93.06 260 VAL A CA 1
ATOM 1969 C C . VAL A 1 260 ? 8.203 35.281 4.285 1 93.06 260 VAL A C 1
ATOM 1971 O O . VAL A 1 260 ? 8.766 35.844 3.348 1 93.06 260 VAL A O 1
ATOM 1974 N N . PRO A 1 261 ? 7.82 35.906 5.332 1 94.75 261 PRO A N 1
ATOM 1975 C CA . PRO A 1 261 ? 7.965 37.344 5.426 1 94.75 261 PRO A CA 1
ATOM 1976 C C . PRO A 1 261 ? 9.43 37.781 5.441 1 94.75 261 PRO A C 1
ATOM 1978 O O . PRO A 1 261 ? 10.281 37.094 5.98 1 94.75 261 PRO A O 1
ATOM 1981 N N . ASP A 1 262 ? 9.648 39 4.957 1 95.06 262 ASP A N 1
ATOM 1982 C CA . ASP A 1 262 ? 10.984 39.594 4.926 1 95.06 262 ASP A CA 1
ATOM 1983 C C . ASP A 1 262 ? 11.57 39.688 6.332 1 95.06 262 ASP A C 1
ATOM 1985 O O . ASP A 1 262 ? 12.773 39.469 6.531 1 95.06 262 ASP A O 1
ATOM 1989 N N . ALA A 1 263 ? 10.758 40.031 7.273 1 95.81 263 ALA A N 1
ATOM 1990 C CA . ALA A 1 263 ? 11.219 40.219 8.648 1 95.81 263 ALA A CA 1
ATOM 1991 C C . ALA A 1 263 ? 11.836 38.938 9.195 1 95.81 263 ALA A C 1
ATOM 1993 O O . ALA A 1 263 ? 12.82 39 9.945 1 95.81 263 ALA A O 1
ATOM 1994 N N . LEU A 1 264 ? 11.281 37.781 8.867 1 95.75 264 LEU A N 1
ATOM 1995 C CA . LEU A 1 264 ? 11.805 36.5 9.336 1 95.75 264 LEU A CA 1
ATOM 1996 C C . LEU A 1 264 ? 13.125 36.188 8.648 1 95.75 264 LEU A C 1
ATOM 1998 O O . LEU A 1 264 ? 14.039 35.656 9.273 1 95.75 264 LEU A O 1
ATOM 2002 N N . ILE A 1 265 ? 13.195 36.469 7.359 1 96.19 265 ILE A N 1
ATOM 2003 C CA . ILE A 1 265 ? 14.43 36.25 6.613 1 96.19 265 ILE A CA 1
ATOM 2004 C C . ILE A 1 265 ? 15.547 37.094 7.184 1 96.19 265 ILE A C 1
ATOM 2006 O O . ILE A 1 265 ? 16.672 36.625 7.391 1 96.19 265 ILE A O 1
ATOM 2010 N N . ASP A 1 266 ? 15.211 38.344 7.441 1 96.81 266 ASP A N 1
ATOM 2011 C CA . ASP A 1 266 ? 16.172 39.281 8.023 1 96.81 266 ASP A CA 1
ATOM 2012 C C . ASP A 1 266 ? 16.672 38.781 9.383 1 96.81 266 ASP A C 1
ATOM 2014 O O . ASP A 1 266 ? 17.859 38.875 9.688 1 96.81 266 ASP A O 1
ATOM 2018 N N . ARG A 1 267 ? 15.727 38.344 10.148 1 97 267 ARG A N 1
ATOM 2019 C CA . ARG A 1 267 ? 16.062 37.781 11.461 1 97 267 ARG A CA 1
ATOM 2020 C C . ARG A 1 267 ? 17.031 36.625 11.336 1 97 267 ARG A C 1
ATOM 2022 O O . ARG A 1 267 ? 18 36.531 12.07 1 97 267 ARG A O 1
ATOM 2029 N N . MET A 1 268 ? 16.797 35.75 10.406 1 97 268 MET A N 1
ATOM 2030 C CA . MET A 1 268 ? 17.656 34.594 10.18 1 97 268 MET A CA 1
ATOM 2031 C C . MET A 1 268 ? 19.031 35.031 9.68 1 97 268 MET A C 1
ATOM 2033 O O . MET A 1 268 ? 20.047 34.406 10.023 1 97 268 MET A O 1
ATOM 2037 N N . GLU A 1 269 ? 19.094 36.062 8.859 1 96.56 269 GLU A N 1
ATOM 2038 C CA . GLU A 1 269 ? 20.359 36.531 8.305 1 96.56 269 GLU A CA 1
ATOM 2039 C C . GLU A 1 269 ? 21.266 37.094 9.398 1 96.56 269 GLU A C 1
ATOM 2041 O O . GLU A 1 269 ? 22.484 36.969 9.32 1 96.56 269 GLU A O 1
ATOM 2046 N N . LYS A 1 270 ? 20.672 37.688 10.359 1 97.19 270 LYS A N 1
ATOM 2047 C CA . LYS A 1 270 ? 21.406 38.375 11.414 1 97.19 270 LYS A CA 1
ATOM 2048 C C . LYS A 1 270 ? 21.812 37.406 12.523 1 97.19 270 LYS A C 1
ATOM 2050 O O . LYS A 1 270 ? 22.625 37.719 13.383 1 97.19 270 LYS A O 1
ATOM 2055 N N . ALA A 1 271 ? 21.281 36.219 12.477 1 97 271 ALA A N 1
ATOM 2056 C CA . ALA A 1 271 ? 21.5 35.281 13.555 1 97 271 ALA A CA 1
ATOM 2057 C C . ALA A 1 271 ? 22.906 34.688 13.484 1 97 271 ALA A C 1
ATOM 2059 O O . ALA A 1 271 ? 23.375 34.312 12.406 1 97 271 ALA A O 1
ATOM 2060 N N . GLU A 1 272 ? 23.625 34.625 14.609 1 97 272 GLU A N 1
ATOM 2061 C CA . GLU A 1 272 ? 24.938 34 14.688 1 97 272 GLU A CA 1
ATOM 2062 C C . GLU A 1 272 ? 24.844 32.5 14.469 1 97 272 GLU A C 1
ATOM 2064 O O . GLU A 1 272 ? 25.703 31.891 13.82 1 97 272 GLU A O 1
ATOM 2069 N N . LYS A 1 273 ? 23.844 31.906 15.008 1 96.69 273 LYS A N 1
ATOM 2070 C CA . LYS A 1 273 ? 23.531 30.5 14.852 1 96.69 273 LYS A CA 1
ATOM 2071 C C . LYS A 1 273 ? 22.172 30.297 14.195 1 96.69 273 LYS A C 1
ATOM 2073 O O . LYS A 1 273 ? 21.17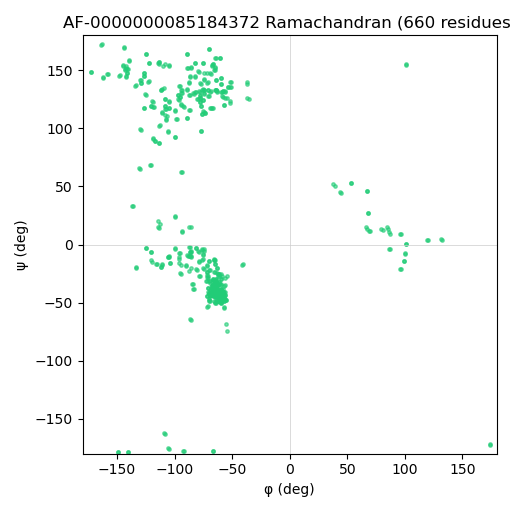2 30.062 14.891 1 96.69 273 LYS A O 1
ATOM 2078 N N . PRO A 1 274 ? 22.156 30.203 12.922 1 95.75 274 PRO A N 1
ATOM 2079 C CA . PRO A 1 274 ? 20.891 30.172 12.188 1 95.75 274 PRO A CA 1
ATOM 2080 C C . PRO A 1 274 ? 20 29 12.594 1 95.75 274 PRO A C 1
ATOM 2082 O O . PRO A 1 274 ? 18.781 29.156 12.703 1 95.75 274 PRO A O 1
ATOM 2085 N N . GLY A 1 275 ? 20.609 27.891 12.82 1 93.88 275 GLY A N 1
ATOM 2086 C CA . GLY A 1 275 ? 19.828 26.734 13.258 1 93.88 275 GLY A CA 1
ATOM 2087 C C . GLY A 1 275 ? 19.094 26.969 14.555 1 93.88 275 GLY A C 1
ATOM 2088 O O . GLY A 1 275 ? 17.906 26.641 14.664 1 93.88 275 GLY A O 1
ATOM 2089 N N . ALA A 1 276 ? 19.766 27.438 15.539 1 95.88 276 ALA A N 1
ATOM 2090 C CA . ALA A 1 276 ? 19.156 27.734 16.828 1 95.88 276 ALA A CA 1
ATOM 2091 C C . ALA A 1 276 ? 18.062 28.797 16.703 1 95.88 276 ALA A C 1
ATOM 2093 O O . ALA A 1 276 ? 17.031 28.719 17.359 1 95.88 276 ALA A O 1
ATOM 2094 N N . GLU A 1 277 ? 18.375 29.797 15.891 1 97.44 277 GLU A N 1
ATOM 2095 C CA . GLU A 1 277 ? 17.391 30.844 15.68 1 97.44 277 GLU A CA 1
ATOM 2096 C C . GLU A 1 277 ? 16.141 30.312 14.992 1 97.44 277 GLU A C 1
ATOM 2098 O O . GLU A 1 277 ? 15.016 30.703 15.32 1 97.44 277 GLU A O 1
ATOM 2103 N N . GLY A 1 278 ? 16.328 29.438 13.969 1 96.5 278 GLY A N 1
ATOM 2104 C CA . GLY A 1 278 ? 15.203 28.797 13.305 1 96.5 278 GLY A CA 1
ATOM 2105 C C . GLY A 1 278 ? 14.312 28.016 14.258 1 96.5 278 GLY A C 1
ATOM 2106 O O . GLY A 1 278 ? 13.086 28.062 14.148 1 96.5 278 GLY A O 1
ATOM 2107 N N . LYS A 1 279 ? 14.938 27.328 15.164 1 96.94 279 LYS A N 1
ATOM 2108 C CA . LYS A 1 279 ? 14.203 26.594 16.188 1 96.94 279 LYS A CA 1
ATOM 2109 C C . LYS A 1 279 ? 13.406 27.547 17.078 1 96.94 279 LYS A C 1
ATOM 2111 O O . LYS A 1 279 ? 12.234 27.297 17.375 1 96.94 279 LYS A O 1
ATOM 2116 N N . LYS A 1 280 ? 14.039 28.594 17.516 1 97.69 280 LYS A N 1
ATOM 2117 C CA . LYS A 1 280 ? 13.391 29.594 18.359 1 97.69 280 LYS A CA 1
ATOM 2118 C C . LYS A 1 280 ? 12.188 30.203 17.656 1 97.69 280 LYS A C 1
ATOM 2120 O O . LYS A 1 280 ? 11.125 30.375 18.266 1 97.69 280 LYS A O 1
ATOM 2125 N N . ILE A 1 281 ? 12.383 30.516 16.422 1 97.62 281 ILE A N 1
ATOM 2126 C CA . ILE A 1 281 ? 11.297 31.094 15.625 1 97.62 281 ILE A CA 1
ATOM 2127 C C . ILE A 1 281 ? 10.133 30.109 15.562 1 97.62 281 ILE A C 1
ATOM 2129 O O . ILE A 1 281 ? 8.969 30.5 15.711 1 97.62 281 ILE A O 1
ATOM 2133 N N . CYS A 1 282 ? 10.414 28.875 15.305 1 97.94 282 CYS A N 1
ATOM 2134 C CA . CYS A 1 282 ? 9.383 27.844 15.234 1 97.94 282 CYS A CA 1
ATOM 2135 C C . CYS A 1 282 ? 8.594 27.781 16.531 1 97.94 282 CYS A C 1
ATOM 2137 O O . CYS A 1 282 ? 7.359 27.703 16.516 1 97.94 282 CYS A O 1
ATOM 2139 N N . ILE A 1 283 ? 9.273 27.797 17.672 1 98.31 283 ILE A N 1
ATOM 2140 C CA . ILE A 1 283 ? 8.648 27.766 19 1 98.31 283 ILE A CA 1
ATOM 2141 C C . ILE A 1 283 ? 7.738 28.969 19.172 1 98.31 283 ILE A C 1
ATOM 2143 O O . ILE A 1 283 ? 6.59 28.844 19.594 1 98.31 283 ILE A O 1
ATOM 2147 N N . GLU A 1 284 ? 8.219 30.125 18.812 1 98.38 284 GLU A N 1
ATOM 2148 C CA . GLU A 1 284 ? 7.434 31.359 18.922 1 98.38 284 GLU A CA 1
ATOM 2149 C C . GLU A 1 284 ? 6.188 31.297 18.047 1 98.38 284 GLU A C 1
ATOM 2151 O O . GLU A 1 284 ? 5.109 31.719 18.453 1 98.38 284 GLU A O 1
ATOM 2156 N N . LEU A 1 285 ? 6.352 30.797 16.844 1 98.25 285 LEU A N 1
ATOM 2157 C CA . LEU A 1 285 ? 5.215 30.641 15.938 1 98.25 285 LEU A CA 1
ATOM 2158 C C . LEU A 1 285 ? 4.156 29.734 16.547 1 98.25 285 LEU A C 1
ATOM 2160 O O . LEU A 1 285 ? 2.963 30.047 16.5 1 98.25 285 LEU A O 1
ATOM 2164 N N . ILE A 1 286 ? 4.59 28.609 17.094 1 98.62 286 ILE A N 1
ATOM 2165 C CA . ILE A 1 286 ? 3.674 27.656 17.703 1 98.62 286 ILE A CA 1
ATOM 2166 C C . ILE A 1 286 ? 2.902 28.328 18.828 1 98.62 286 ILE A C 1
ATOM 2168 O O . ILE A 1 286 ? 1.682 28.188 18.938 1 98.62 286 ILE A O 1
ATOM 2172 N N . GLN A 1 287 ? 3.564 29.109 19.656 1 98.38 287 GLN A N 1
ATOM 2173 C CA . GLN A 1 287 ? 2.943 29.812 20.766 1 98.38 287 GLN A CA 1
ATOM 2174 C C . GLN A 1 287 ? 1.931 30.844 20.281 1 98.38 287 GLN A C 1
ATOM 2176 O O . GLN A 1 287 ? 0.845 30.969 20.859 1 98.38 287 GLN A O 1
ATOM 2181 N N . GLN A 1 288 ? 2.281 31.547 19.266 1 98.44 288 GLN A N 1
ATOM 2182 C CA . GLN A 1 288 ? 1.362 32.531 18.688 1 98.44 288 GLN A CA 1
ATOM 2183 C C . GLN A 1 288 ? 0.146 31.844 18.062 1 98.44 288 GLN A C 1
ATOM 2185 O O . GLN A 1 288 ? -0.985 32.312 18.234 1 98.44 288 GLN A O 1
ATOM 2190 N N . ILE A 1 289 ? 0.376 30.766 17.328 1 98.56 289 ILE A N 1
ATOM 2191 C CA . ILE A 1 289 ? -0.676 30.016 16.641 1 98.56 289 ILE A CA 1
ATOM 2192 C C . ILE A 1 289 ? -1.673 29.484 17.672 1 98.56 289 ILE A C 1
ATOM 2194 O O . ILE A 1 289 ? -2.883 29.484 17.422 1 98.56 289 ILE A O 1
ATOM 2198 N N . ARG A 1 290 ? -1.174 29.047 18.797 1 97.69 290 ARG A N 1
ATOM 2199 C CA . ARG A 1 290 ? -2.012 28.484 19.859 1 97.69 290 ARG A CA 1
ATOM 2200 C C . ARG A 1 290 ? -3.045 29.516 20.328 1 97.69 290 ARG A C 1
ATOM 2202 O O . ARG A 1 290 ? -4.148 29.141 20.734 1 97.69 290 ARG A O 1
ATOM 2209 N N . GLU A 1 291 ? -2.746 30.766 20.188 1 97.56 291 GLU A N 1
ATOM 2210 C CA . GLU A 1 291 ? -3.613 31.828 20.703 1 97.56 291 GLU A CA 1
ATOM 2211 C C . GLU A 1 291 ? -4.656 32.219 19.656 1 97.56 291 GLU A C 1
ATOM 2213 O O . GLU A 1 291 ? -5.586 32.969 19.969 1 97.56 291 GLU A O 1
ATOM 2218 N N . ILE A 1 292 ? -4.52 31.75 18.484 1 98.31 292 ILE A N 1
ATOM 2219 C CA . ILE A 1 292 ? -5.457 32.125 17.422 1 98.31 292 ILE A CA 1
ATOM 2220 C C . ILE A 1 292 ? -6.734 31.297 17.562 1 98.31 292 ILE A C 1
ATOM 2222 O O . ILE A 1 292 ? -6.691 30.062 17.562 1 98.31 292 ILE A O 1
ATOM 2226 N N . LYS A 1 293 ? -7.852 32 17.641 1 98.25 293 LYS A N 1
ATOM 2227 C CA . LYS A 1 293 ? -9.141 31.344 17.812 1 98.25 293 LYS A CA 1
ATOM 2228 C C . LYS A 1 293 ? -9.453 30.453 16.609 1 98.25 293 LYS A C 1
ATOM 2230 O O . LYS A 1 293 ? -9.266 30.859 15.461 1 98.25 293 LYS A O 1
ATOM 2235 N N . GLY A 1 294 ? -9.859 29.25 16.859 1 98.44 294 GLY A N 1
ATOM 2236 C CA . GLY A 1 294 ? -10.266 28.344 15.797 1 98.44 294 GLY A CA 1
ATOM 2237 C C . GLY A 1 294 ? -9.18 27.344 15.414 1 98.44 294 GLY A C 1
ATOM 2238 O O . GLY A 1 294 ? -9.438 26.375 14.711 1 98.44 294 GLY A O 1
ATOM 2239 N N . VAL A 1 295 ? -7.969 27.594 15.852 1 98.75 295 VAL A N 1
ATOM 2240 C CA . VAL A 1 295 ? -6.883 26.656 15.602 1 98.75 295 VAL A CA 1
ATOM 2241 C C . VAL A 1 295 ? -6.891 25.562 16.656 1 98.75 295 VAL A C 1
ATOM 2243 O O . VAL A 1 295 ? -6.957 25.844 17.859 1 98.75 295 VAL A O 1
ATOM 2246 N N . ALA A 1 296 ? -6.836 24.312 16.203 1 98.75 296 ALA A N 1
ATOM 2247 C CA . ALA A 1 296 ? -7.023 23.188 17.109 1 98.75 296 ALA A CA 1
ATOM 2248 C C . ALA A 1 296 ? -5.699 22.484 17.422 1 98.75 296 ALA A C 1
ATOM 2250 O O . ALA A 1 296 ? -5.621 21.656 18.312 1 98.75 296 ALA A O 1
ATOM 2251 N N . GLY A 1 297 ? -4.672 22.812 16.734 1 98.69 297 GLY A N 1
ATOM 2252 C CA . GLY A 1 297 ? -3.377 22.188 16.922 1 98.69 297 GLY A CA 1
ATOM 2253 C C . GLY A 1 297 ? -2.342 22.625 15.906 1 98.69 297 GLY A C 1
ATOM 2254 O O . GLY A 1 297 ? -2.561 23.578 15.172 1 98.69 297 GLY A O 1
ATOM 2255 N N . VAL A 1 298 ? -1.201 21.938 15.953 1 98.81 298 VAL A N 1
ATOM 2256 C CA . VAL A 1 298 ? -0.142 22.219 14.992 1 98.81 298 VAL A CA 1
ATOM 2257 C C . VAL A 1 298 ? 0.28 20.938 14.281 1 98.81 298 VAL A C 1
ATOM 2259 O O . VAL A 1 298 ? 0.123 19.844 14.836 1 98.81 298 VAL A O 1
ATOM 2262 N N . HIS A 1 299 ? 0.655 21.078 13.078 1 98.75 299 HIS A N 1
ATOM 2263 C CA . HIS A 1 299 ? 1.27 20.047 12.258 1 98.75 299 HIS A CA 1
ATOM 2264 C C . HIS A 1 299 ? 2.734 20.359 11.977 1 98.75 299 HIS A C 1
ATOM 2266 O O . HIS A 1 299 ? 3.041 21.297 11.242 1 98.75 299 HIS A O 1
ATOM 2272 N N . VAL A 1 300 ? 3.619 19.562 12.516 1 98.19 300 VAL A N 1
ATOM 2273 C CA . VAL A 1 300 ? 5.043 19.891 12.469 1 98.19 300 VAL A CA 1
ATOM 2274 C C . VAL A 1 300 ? 5.684 19.203 11.258 1 98.19 300 VAL A C 1
ATOM 2276 O O . VAL A 1 300 ? 5.633 17.984 11.133 1 98.19 300 VAL A O 1
ATOM 2279 N N . MET A 1 301 ? 6.219 19.953 10.438 1 96.12 301 MET A N 1
ATOM 2280 C CA . MET A 1 301 ? 7.004 19.5 9.289 1 96.12 301 MET A CA 1
ATOM 2281 C C . MET A 1 301 ? 8.469 19.891 9.445 1 96.12 301 MET A C 1
ATOM 2283 O O . MET A 1 301 ? 8.828 21.047 9.234 1 96.12 301 MET A O 1
ATOM 2287 N N . ALA A 1 302 ? 9.25 18.969 9.812 1 91.25 302 ALA A N 1
ATOM 2288 C CA . ALA A 1 302 ? 10.664 19.203 10.086 1 91.25 302 ALA A CA 1
ATOM 2289 C C . ALA A 1 302 ? 11.547 18.344 9.18 1 91.25 302 ALA A C 1
ATOM 2291 O O . ALA A 1 302 ? 12.297 17.484 9.656 1 91.25 302 ALA A O 1
ATOM 2292 N N . TYR A 1 303 ? 11.508 18.672 7.93 1 81.75 303 TYR A N 1
ATOM 2293 C CA . TYR A 1 303 ? 12.234 17.891 6.934 1 81.75 303 TYR A CA 1
ATOM 2294 C C . TYR A 1 303 ? 13.719 17.812 7.27 1 81.75 303 TYR A C 1
ATOM 2296 O O . TYR A 1 303 ? 14.391 18.828 7.363 1 81.75 303 TYR A O 1
ATOM 2304 N N . ARG A 1 304 ? 14.25 16.656 7.465 1 80.5 304 ARG A N 1
ATOM 2305 C CA . ARG A 1 304 ? 15.641 16.328 7.777 1 80.5 304 ARG A CA 1
ATOM 2306 C C . ARG A 1 304 ? 16.031 16.859 9.156 1 80.5 304 ARG A C 1
ATOM 2308 O O . ARG A 1 304 ? 17.203 16.953 9.484 1 80.5 304 ARG A O 1
ATOM 2315 N N . ARG A 1 305 ? 15 17.234 9.961 1 87.38 305 ARG A N 1
ATOM 2316 C CA . ARG A 1 305 ? 15.234 17.75 11.312 1 87.38 305 ARG A CA 1
ATOM 2317 C C . ARG A 1 305 ? 14.234 17.156 12.297 1 87.38 305 ARG A C 1
ATOM 2319 O O . ARG A 1 305 ? 13.781 17.828 13.219 1 87.38 305 ARG A O 1
ATOM 2326 N N . GLU A 1 306 ? 13.898 15.977 12.016 1 87.69 306 GLU A N 1
ATOM 2327 C CA . GLU A 1 306 ? 12.906 15.305 12.852 1 87.69 306 GLU A CA 1
ATOM 2328 C C . GLU A 1 306 ? 13.391 15.156 14.289 1 87.69 306 GLU A C 1
ATOM 2330 O O . GLU A 1 306 ? 12.602 15.195 15.227 1 87.69 306 GLU A O 1
ATOM 2335 N N . HIS A 1 307 ? 14.688 15.109 14.438 1 87.81 307 HIS A N 1
ATOM 2336 C CA . HIS A 1 307 ? 15.289 14.938 15.75 1 87.81 307 HIS A CA 1
ATOM 2337 C C . HIS A 1 307 ? 15.023 16.141 16.641 1 87.81 307 HIS A C 1
ATOM 2339 O O . HIS A 1 307 ? 15.148 16.047 17.875 1 87.81 307 HIS A O 1
ATOM 2345 N N . GLN A 1 308 ? 14.539 17.266 16.031 1 92.56 308 GLN A N 1
ATOM 2346 C CA . GLN A 1 308 ? 14.297 18.484 16.797 1 92.56 308 GLN A CA 1
ATOM 2347 C C . GLN A 1 308 ? 12.836 18.594 17.219 1 92.56 308 GLN A C 1
ATOM 2349 O O . GLN A 1 308 ? 12.477 19.438 18.047 1 92.56 308 GLN A O 1
ATOM 2354 N N . VAL A 1 309 ? 11.992 17.781 16.703 1 94.44 309 VAL A N 1
ATOM 2355 C CA . VAL A 1 309 ? 10.555 17.953 16.828 1 94.44 309 VAL A CA 1
ATOM 2356 C C . VAL A 1 309 ? 10.156 17.859 18.312 1 94.44 309 VAL A C 1
ATOM 2358 O O . VAL A 1 309 ? 9.398 18.703 18.797 1 94.44 309 VAL A O 1
ATOM 2361 N N . SER A 1 310 ? 10.734 16.891 19.016 1 94.12 310 SER A N 1
ATOM 2362 C CA . SER A 1 310 ? 10.406 16.703 20.422 1 94.12 310 SER A CA 1
ATOM 2363 C C . SER A 1 310 ? 10.758 17.953 21.25 1 94.12 310 SER A C 1
ATOM 2365 O O . SER A 1 310 ? 9.922 18.453 22 1 94.12 310 SER A O 1
ATOM 2367 N N . GLU A 1 311 ? 11.906 18.406 21.047 1 94.38 311 GLU A N 1
ATOM 2368 C CA . GLU A 1 311 ? 12.375 19.578 21.781 1 94.38 311 GLU A CA 1
ATOM 2369 C C . GLU A 1 311 ? 11.531 20.812 21.469 1 94.38 311 GLU A C 1
ATOM 2371 O O . GLU A 1 311 ? 11.164 21.562 22.375 1 94.38 311 GLU A O 1
ATOM 2376 N N . ILE A 1 312 ? 11.219 21.031 20.219 1 96.56 312 ILE A N 1
ATOM 2377 C CA . ILE A 1 312 ? 10.438 22.172 19.781 1 96.56 312 ILE A CA 1
ATOM 2378 C C . ILE A 1 312 ? 9.062 22.156 20.453 1 96.56 312 ILE A C 1
ATOM 2380 O O . ILE A 1 312 ? 8.617 23.156 21 1 96.56 312 ILE A O 1
ATOM 2384 N N . ILE A 1 313 ? 8.43 21.016 20.453 1 96.62 313 ILE A N 1
ATOM 2385 C CA . ILE A 1 313 ? 7.078 20.906 21 1 96.62 313 ILE A CA 1
ATOM 2386 C C . ILE A 1 313 ? 7.117 21.047 22.516 1 96.62 313 ILE A C 1
ATOM 2388 O O . ILE A 1 313 ? 6.301 21.766 23.109 1 96.62 313 ILE A O 1
ATOM 2392 N N . LEU A 1 314 ? 8.078 20.453 23.188 1 94.81 314 LEU A N 1
ATOM 2393 C CA . LEU A 1 314 ? 8.188 20.547 24.641 1 94.81 314 LEU A CA 1
ATOM 2394 C C . LEU A 1 314 ? 8.469 21.969 25.078 1 94.81 314 LEU A C 1
ATOM 2396 O O . LEU A 1 314 ? 7.84 22.484 26.016 1 94.81 314 LEU A O 1
ATOM 2400 N N . GLU A 1 315 ? 9.32 22.641 24.391 1 95.56 315 GLU A N 1
ATOM 2401 C CA . GLU A 1 315 ? 9.688 24 24.734 1 95.56 315 GLU A CA 1
ATOM 2402 C C . GLU A 1 315 ? 8.555 24.984 24.422 1 95.56 315 GLU A C 1
ATOM 2404 O O . GLU A 1 315 ? 8.445 26.031 25.047 1 95.56 315 GLU A O 1
ATOM 2409 N N . SER A 1 316 ? 7.805 24.656 23.391 1 96.56 316 SER A N 1
ATOM 2410 C CA . SER A 1 316 ? 6.688 25.531 23.031 1 96.56 316 SER A CA 1
ATOM 2411 C C . SER A 1 316 ? 5.641 25.562 24.141 1 96.56 316 SER A C 1
ATOM 2413 O O . SER A 1 316 ? 4.871 26.531 24.25 1 96.56 316 SER A O 1
ATOM 2415 N N . GLY A 1 317 ? 5.492 24.422 24.891 1 94.44 317 GLY A N 1
ATOM 2416 C CA . GLY A 1 317 ? 4.57 24.359 26.016 1 94.44 317 GLY A CA 1
ATOM 2417 C C . GLY A 1 317 ? 3.162 23.969 25.609 1 94.44 317 GLY A C 1
ATOM 2418 O O . GLY A 1 317 ? 2.254 23.953 26.453 1 94.44 317 GLY A O 1
ATOM 2419 N N . VAL A 1 318 ? 2.963 23.578 24.422 1 92.69 318 VAL A N 1
ATOM 2420 C CA . VAL A 1 318 ? 1.604 23.438 23.906 1 92.69 318 VAL A CA 1
ATOM 2421 C C . VAL A 1 318 ? 0.996 22.125 24.422 1 92.69 318 VAL A C 1
ATOM 2423 O O . VAL A 1 318 ? -0.221 21.938 24.359 1 92.69 318 VAL A O 1
ATOM 2426 N N . LEU A 1 319 ? 1.771 21.219 24.953 1 90.31 319 LEU A N 1
ATOM 2427 C CA . LEU A 1 319 ? 1.231 19.969 25.469 1 90.31 319 LEU A CA 1
ATOM 2428 C C . LEU A 1 319 ? 0.515 20.203 26.797 1 90.31 319 LEU A C 1
ATOM 2430 O O . LEU A 1 319 ? -0.258 19.344 27.234 1 90.31 319 LEU A O 1
ATOM 2434 N N . ALA A 1 320 ? 0.589 21.359 27.281 1 81.94 320 ALA A N 1
ATOM 2435 C CA . ALA A 1 320 ? -0.138 21.797 28.469 1 81.94 320 ALA A CA 1
ATOM 2436 C C . ALA A 1 320 ? -0.177 20.703 29.531 1 81.94 320 ALA A C 1
ATOM 2438 O O . ALA A 1 320 ? -1.247 20.344 30.031 1 81.94 320 ALA A O 1
ATOM 2439 N N . GLY A 1 321 ? 0.925 20.141 29.859 1 75.75 321 GLY A N 1
ATOM 2440 C CA . GLY A 1 321 ? 0.972 19.172 30.938 1 75.75 321 GLY A CA 1
ATOM 2441 C C . GLY A 1 321 ? 0.903 17.734 30.453 1 75.75 321 GLY A C 1
ATOM 2442 O O . GLY A 1 321 ? 1.183 16.797 31.219 1 75.75 321 GLY A O 1
ATOM 2443 N N . ARG A 1 322 ? 0.364 17.594 29.203 1 77.81 322 ARG A N 1
ATOM 2444 C CA . ARG A 1 322 ? 0.461 16.25 28.672 1 77.81 322 ARG A CA 1
ATOM 2445 C C . ARG A 1 322 ? 1.912 15.781 28.609 1 77.81 322 ARG A C 1
ATOM 2447 O O . ARG A 1 322 ? 2.812 16.578 28.344 1 77.81 322 ARG A O 1
ATOM 2454 N N . LYS A 1 323 ? 2.205 14.602 29.203 1 68.5 323 LYS A N 1
ATOM 2455 C CA . LYS A 1 323 ? 3.561 14.062 29.25 1 68.5 323 LYS A CA 1
ATOM 2456 C C . LYS A 1 323 ? 3.955 13.43 27.922 1 68.5 323 LYS A C 1
ATOM 2458 O O . LYS A 1 323 ? 3.143 12.75 27.281 1 68.5 323 LYS A O 1
ATOM 2463 N N . ALA A 1 324 ? 5.086 13.875 27.609 1 69.38 324 ALA A N 1
ATOM 2464 C CA . ALA A 1 324 ? 5.668 13.188 26.469 1 69.38 324 ALA A CA 1
ATOM 2465 C C . ALA A 1 324 ? 5.652 11.68 26.672 1 69.38 324 ALA A C 1
ATOM 2467 O O . ALA A 1 324 ? 5.805 11.195 27.781 1 69.38 324 ALA A O 1
ATOM 2468 N N . LYS A 1 325 ? 5.344 11.039 25.594 1 65.5 325 LYS A N 1
ATOM 2469 C CA . LYS A 1 325 ? 5.32 9.578 25.656 1 65.5 325 LYS A CA 1
ATOM 2470 C C . LYS A 1 325 ? 6.734 9 25.625 1 65.5 325 LYS A C 1
ATOM 2472 O O . LYS A 1 325 ? 7.586 9.469 24.875 1 65.5 325 LYS A O 1
ATOM 2477 N N . ARG A 1 326 ? 7.355 8.625 26.891 1 48.72 326 ARG A N 1
ATOM 2478 C CA . ARG A 1 326 ? 8.695 8.055 27.031 1 48.72 326 ARG A CA 1
ATOM 2479 C C . ARG A 1 326 ? 9.008 7.094 25.891 1 48.72 326 ARG A C 1
ATOM 2481 O O . ARG A 1 326 ? 8.109 6.438 25.375 1 48.72 326 ARG A O 1
ATOM 2488 N N . ARG A 1 327 ? 10.469 7.391 25.5 1 48.56 327 ARG A N 1
ATOM 2489 C CA . ARG A 1 327 ? 11.094 6.492 24.531 1 48.56 327 ARG A CA 1
ATOM 2490 C C . ARG A 1 327 ? 10.938 5.035 24.953 1 48.56 327 ARG A C 1
ATOM 2492 O O . ARG A 1 327 ? 11.094 4.707 26.125 1 48.56 327 ARG A O 1
ATOM 2499 N N . VAL A 1 328 ? 10.453 4.227 24.359 1 38.81 328 VAL A N 1
ATOM 2500 C CA . VAL A 1 328 ? 10.477 2.842 24.812 1 38.81 328 VAL A CA 1
ATOM 2501 C C . VAL A 1 328 ? 11.922 2.406 25.062 1 38.81 328 VAL A C 1
ATOM 2503 O O . VAL A 1 328 ? 12.211 1.74 26.062 1 38.81 328 VAL A O 1
ATOM 2506 N N . GLY A 1 329 ? 12.812 2.125 24 1 34.25 329 GLY A N 1
ATOM 2507 C CA . GLY A 1 329 ? 13.961 1.24 23.922 1 34.25 329 GLY A CA 1
ATOM 2508 C C . GLY A 1 329 ? 15.25 1.89 24.406 1 34.25 329 GLY A C 1
ATOM 2509 O O . GLY A 1 329 ? 16.344 1.368 24.172 1 34.25 329 GLY A O 1
ATOM 2510 N N . GLY A 1 330 ? 15.477 3.205 24.5 1 28.12 330 GLY A N 1
ATOM 2511 C CA . GLY A 1 330 ? 16.891 3.27 24.781 1 28.12 330 GLY A CA 1
ATOM 2512 C C . GLY A 1 330 ? 17.266 2.633 26.109 1 28.12 330 GLY A C 1
ATOM 2513 O O . GLY A 1 330 ? 16.406 2.439 26.969 1 28.12 330 GLY A O 1
ATOM 2514 N N . PRO A 1 331 ? 18.359 1.76 26.125 1 25.94 331 PRO A N 1
ATOM 2515 C CA . PRO A 1 331 ? 18.859 1.36 27.438 1 25.94 331 PRO A CA 1
ATOM 2516 C C . PRO A 1 331 ? 18.766 2.484 28.469 1 25.94 331 PRO A C 1
ATOM 2518 O O . PRO A 1 331 ? 18.844 3.662 28.109 1 25.94 331 PRO A O 1
ATOM 2521 N N . GLU A 1 332 ? 18.094 2.145 29.594 1 21.55 332 GLU A N 1
ATOM 2522 C CA . GLU A 1 332 ? 18.531 2.926 30.75 1 21.55 332 GLU A CA 1
ATOM 2523 C C . GLU A 1 332 ? 20.047 2.924 30.875 1 21.55 332 GLU A C 1
ATOM 2525 O O . GLU A 1 332 ? 20.688 1.875 30.75 1 21.55 332 GLU A O 1
ATOM 2530 N N . MET B 1 1 ? -0.226 -1.27 25.188 1 26.39 1 MET B N 1
ATOM 2531 C CA . MET B 1 1 ? 1.079 -1.917 25.094 1 26.39 1 MET B CA 1
ATOM 2532 C C . MET B 1 1 ? 2.154 -0.917 24.688 1 26.39 1 MET B C 1
ATOM 2534 O O . MET B 1 1 ? 1.92 -0.062 23.828 1 26.39 1 MET B O 1
ATOM 2538 N N . SER B 1 2 ? 3.057 -0.721 25.469 1 30.97 2 SER B N 1
ATOM 2539 C CA . SER B 1 2 ? 4.156 0.219 25.281 1 30.97 2 SER B CA 1
ATOM 2540 C C . SER B 1 2 ? 4.895 -0.037 23.969 1 30.97 2 SER B C 1
ATOM 2542 O O . SER B 1 2 ? 5.094 -1.188 23.578 1 30.97 2 SER B O 1
ATOM 2544 N N . PRO B 1 3 ? 5.105 0.902 23.047 1 39.66 3 PRO B N 1
ATOM 2545 C CA . PRO B 1 3 ? 5.84 0.744 21.797 1 39.66 3 PRO B CA 1
ATOM 2546 C C . PRO B 1 3 ? 7.117 -0.078 21.953 1 39.66 3 PRO B C 1
ATOM 2548 O O . PRO B 1 3 ? 7.742 -0.457 20.953 1 39.66 3 PRO B O 1
ATOM 2551 N N . SER B 1 4 ? 7.613 -0.255 23.125 1 37.09 4 SER B N 1
ATOM 2552 C CA . SER B 1 4 ? 8.961 -0.772 23.359 1 37.09 4 SER B CA 1
ATOM 2553 C C . SER B 1 4 ? 9.094 -2.209 22.859 1 37.09 4 SER B C 1
ATOM 2555 O O . SER B 1 4 ? 10.156 -2.615 22.391 1 37.09 4 SER B O 1
ATOM 2557 N N . ASP B 1 5 ? 8.086 -3.074 23 1 41.12 5 ASP B N 1
ATOM 2558 C CA . ASP B 1 5 ? 8.266 -4.512 22.844 1 41.12 5 ASP B CA 1
ATOM 2559 C C . ASP B 1 5 ? 8.109 -4.918 21.375 1 41.12 5 ASP B C 1
ATOM 2561 O O . ASP B 1 5 ? 8.055 -6.109 21.062 1 41.12 5 ASP B O 1
ATOM 2565 N N . TYR B 1 6 ? 8.148 -3.953 20.516 1 44.62 6 TYR B N 1
ATOM 2566 C CA . TYR B 1 6 ? 7.75 -4.289 19.156 1 44.62 6 TYR B CA 1
ATOM 2567 C C . TYR B 1 6 ? 8.945 -4.754 18.328 1 44.62 6 TYR B C 1
ATOM 2569 O O . TYR B 1 6 ? 8.789 -5.254 17.219 1 44.62 6 TYR B O 1
ATOM 2577 N N . THR B 1 7 ? 10.234 -4.395 18.844 1 46.75 7 THR B N 1
ATOM 2578 C CA . THR B 1 7 ? 11.43 -4.688 18.062 1 46.75 7 THR B CA 1
ATOM 2579 C C . THR B 1 7 ? 11.484 -6.164 17.688 1 46.75 7 THR B C 1
ATOM 2581 O O . THR B 1 7 ? 12.055 -6.531 16.656 1 46.75 7 THR B O 1
ATOM 2584 N N . ASP B 1 8 ? 10.883 -6.871 18.516 1 49.22 8 ASP B N 1
ATOM 2585 C CA . ASP B 1 8 ? 11.07 -8.289 18.234 1 49.22 8 ASP B CA 1
ATOM 2586 C C . ASP B 1 8 ? 10.219 -8.734 17.047 1 49.22 8 ASP B C 1
ATOM 2588 O O . ASP B 1 8 ? 10.445 -9.805 16.484 1 49.22 8 ASP B O 1
ATOM 2592 N N . GLN B 1 9 ? 9.289 -7.797 16.578 1 58.84 9 GLN B N 1
ATOM 2593 C CA . GLN B 1 9 ? 8.375 -8.25 15.531 1 58.84 9 GLN B CA 1
ATOM 2594 C C . GLN B 1 9 ? 8.641 -7.523 14.219 1 58.84 9 GLN B C 1
ATOM 2596 O O . GLN B 1 9 ? 7.828 -7.594 13.289 1 58.84 9 GLN B O 1
ATOM 2601 N N . VAL B 1 10 ? 9.859 -6.863 14.227 1 66.25 10 VAL B N 1
ATOM 2602 C CA . VAL B 1 10 ? 10.164 -6.117 13.008 1 66.25 10 VAL B CA 1
ATOM 2603 C C . VAL B 1 10 ? 11.289 -6.809 12.242 1 66.25 10 VAL B C 1
ATOM 2605 O O . VAL B 1 10 ? 12.266 -7.266 12.844 1 66.25 10 VAL B O 1
ATOM 2608 N N . PRO B 1 11 ? 11.031 -6.914 10.914 1 76.69 11 PRO B N 1
ATOM 2609 C CA . PRO B 1 11 ? 12.086 -7.543 10.109 1 76.69 11 PRO B CA 1
ATOM 2610 C C . PRO B 1 11 ? 13.414 -6.785 10.188 1 76.69 11 PRO B C 1
ATOM 2612 O O . PRO B 1 11 ? 13.422 -5.555 10.281 1 76.69 11 PRO B O 1
ATOM 2615 N N . VAL B 1 12 ? 14.484 -7.52 10.297 1 83 12 VAL B N 1
ATOM 2616 C CA . VAL B 1 12 ? 15.82 -6.941 10.266 1 83 12 VAL B CA 1
ATOM 2617 C C . VAL B 1 12 ? 16.359 -6.984 8.836 1 83 12 VAL B C 1
ATOM 2619 O O . VAL B 1 12 ? 16.281 -8.016 8.164 1 83 12 VAL B O 1
ATOM 2622 N N . TYR B 1 13 ? 16.828 -5.863 8.43 1 91.62 13 TYR B N 1
ATOM 2623 C CA . TYR B 1 13 ? 17.484 -5.84 7.129 1 91.62 13 TYR B CA 1
ATOM 2624 C C . TYR B 1 13 ? 18.859 -6.488 7.195 1 91.62 13 TYR B C 1
ATOM 2626 O O . TYR B 1 13 ? 19.734 -6.02 7.926 1 91.62 13 TYR B O 1
ATOM 2634 N N . ALA B 1 14 ? 19.047 -7.539 6.562 1 93.12 14 ALA B N 1
ATOM 2635 C CA . ALA B 1 14 ? 20.312 -8.281 6.508 1 93.12 14 ALA B CA 1
ATOM 2636 C C . ALA B 1 14 ? 20.547 -8.867 5.117 1 93.12 14 ALA B C 1
ATOM 2638 O O . ALA B 1 14 ? 19.594 -9.078 4.359 1 93.12 14 ALA B O 1
ATOM 2639 N N . PRO B 1 15 ? 21.781 -9.055 4.785 1 93.19 15 PRO B N 1
ATOM 2640 C CA . PRO B 1 15 ? 22.031 -9.695 3.492 1 93.19 15 PRO B CA 1
ATOM 2641 C C . PRO B 1 15 ? 21.406 -11.086 3.393 1 93.19 15 PRO B C 1
ATOM 2643 O O . PRO B 1 15 ? 21.375 -11.82 4.379 1 93.19 15 PRO B O 1
ATOM 2646 N N . PRO B 1 16 ? 20.922 -11.375 2.223 1 95.19 16 PRO B N 1
ATOM 2647 C CA . PRO B 1 16 ? 20.406 -12.742 2.064 1 95.19 16 PRO B CA 1
ATOM 2648 C C . PRO B 1 16 ? 21.5 -13.805 2.205 1 95.19 16 PRO B C 1
ATOM 2650 O O . PRO B 1 16 ? 22.688 -13.492 2.1 1 95.19 16 PRO B O 1
ATOM 2653 N N . PRO B 1 17 ? 21.078 -15 2.475 1 94.38 17 PRO B N 1
ATOM 2654 C CA . PRO B 1 17 ? 22.062 -16.078 2.502 1 94.38 17 PRO B CA 1
ATOM 2655 C C . PRO B 1 17 ? 22.781 -16.266 1.164 1 94.38 17 PRO B C 1
ATOM 2657 O O . PRO B 1 17 ? 22.281 -15.82 0.128 1 94.38 17 PRO B O 1
ATOM 2660 N N . GLU B 1 18 ? 23.906 -16.906 1.258 1 95.06 18 GLU B N 1
ATOM 2661 C CA . GLU B 1 18 ? 24.688 -17.156 0.047 1 95.06 18 GLU B CA 1
ATOM 2662 C C . GLU B 1 18 ? 23.859 -17.906 -0.995 1 95.06 18 GLU B C 1
ATOM 2664 O O . GLU B 1 18 ? 23.156 -18.875 -0.668 1 95.06 18 GLU B O 1
ATOM 2669 N N . GLY B 1 19 ? 23.891 -17.406 -2.195 1 95.75 19 GLY B N 1
ATOM 2670 C CA . GLY B 1 19 ? 23.188 -18.062 -3.285 1 95.75 19 GLY B CA 1
ATOM 2671 C C . GLY B 1 19 ? 21.734 -17.625 -3.4 1 95.75 19 GLY B C 1
ATOM 2672 O O . GLY B 1 19 ? 21.016 -18.062 -4.301 1 95.75 19 GLY B O 1
ATOM 2673 N N . HIS B 1 20 ? 21.328 -16.828 -2.5 1 97.44 20 HIS B N 1
ATOM 2674 C CA . HIS B 1 20 ? 19.953 -16.328 -2.5 1 97.44 20 HIS B CA 1
ATOM 2675 C C . HIS B 1 20 ? 19.906 -14.836 -2.752 1 97.44 20 HIS B C 1
ATOM 2677 O O . HIS B 1 20 ? 20.906 -14.125 -2.525 1 97.44 20 HIS B O 1
ATOM 2683 N N . VAL B 1 21 ? 18.828 -14.375 -3.242 1 97.12 21 VAL B N 1
ATOM 2684 C CA . VAL B 1 21 ? 18.688 -12.945 -3.51 1 97.12 21 VAL B CA 1
ATOM 2685 C C . VAL B 1 21 ? 17.781 -12.312 -2.451 1 97.12 21 VAL B C 1
ATOM 2687 O O . VAL B 1 21 ? 17.641 -11.086 -2.396 1 97.12 21 VAL B O 1
ATOM 2690 N N . SER B 1 22 ? 17.141 -13.141 -1.668 1 96.75 22 SER B N 1
ATOM 2691 C CA . SER B 1 22 ? 16.219 -12.703 -0.636 1 96.75 22 SER B CA 1
ATOM 2692 C C . SER B 1 22 ? 16.203 -13.664 0.546 1 96.75 22 SER B C 1
ATOM 2694 O O . SER B 1 22 ? 16.969 -14.633 0.572 1 96.75 22 SER B O 1
ATOM 2696 N N . HIS B 1 23 ? 15.352 -13.352 1.538 1 94.88 23 HIS B N 1
ATOM 2697 C CA . HIS B 1 23 ? 15.133 -14.242 2.676 1 94.88 23 HIS B CA 1
ATOM 2698 C C . HIS B 1 23 ? 13.852 -15.047 2.508 1 94.88 23 HIS B C 1
ATOM 2700 O O . HIS B 1 23 ? 13.273 -15.516 3.492 1 94.88 23 HIS B O 1
ATOM 2706 N N . SER B 1 24 ? 13.414 -15.234 1.271 1 96.12 24 SER B N 1
ATOM 2707 C CA . SER B 1 24 ? 12.148 -15.875 0.925 1 96.12 24 SER B CA 1
ATOM 2708 C C . SER B 1 24 ? 12.18 -17.359 1.247 1 96.12 24 SER B C 1
ATOM 2710 O O . SER B 1 24 ? 13.094 -18.078 0.829 1 96.12 24 SER B O 1
ATOM 2712 N N . ARG B 1 25 ? 11.141 -17.812 1.924 1 96.38 25 ARG B N 1
ATOM 2713 C CA . ARG B 1 25 ? 10.945 -19.25 2.105 1 96.38 25 ARG B CA 1
ATOM 2714 C C . ARG B 1 25 ? 10.719 -19.938 0.769 1 96.38 25 ARG B C 1
ATOM 2716 O O . ARG B 1 25 ? 11.234 -21.031 0.539 1 96.38 25 ARG B O 1
ATOM 2723 N N . LEU B 1 26 ? 9.969 -19.344 -0.09 1 98.5 26 LEU B N 1
ATOM 2724 C CA . LEU B 1 26 ? 9.711 -19.891 -1.415 1 98.5 26 LEU B CA 1
ATOM 2725 C C . LEU B 1 26 ? 11.016 -20.094 -2.178 1 98.5 26 LEU B C 1
ATOM 2727 O O . LEU B 1 26 ? 11.242 -21.156 -2.756 1 98.5 26 LEU B O 1
ATOM 2731 N N . GLU B 1 27 ? 11.859 -19.094 -2.152 1 98.62 27 GLU B N 1
ATOM 2732 C CA . GLU B 1 27 ? 13.156 -19.203 -2.816 1 98.62 27 GLU B CA 1
ATOM 2733 C C . GLU B 1 27 ? 13.977 -20.344 -2.248 1 98.62 27 GLU B C 1
ATOM 2735 O O . GLU B 1 27 ? 14.562 -21.141 -3 1 98.62 27 GLU B O 1
ATOM 2740 N N . ARG B 1 28 ? 13.992 -20.438 -0.932 1 97.81 28 ARG B N 1
ATOM 2741 C CA . ARG B 1 28 ? 14.766 -21.484 -0.273 1 97.81 28 ARG B CA 1
ATOM 2742 C C . ARG B 1 28 ? 14.266 -22.875 -0.681 1 97.81 28 ARG B C 1
ATOM 2744 O O . ARG B 1 28 ? 15.07 -23.75 -0.993 1 97.81 28 ARG B O 1
ATOM 2751 N N . VAL B 1 29 ? 12.984 -23.031 -0.672 1 97.44 29 VAL B N 1
ATOM 2752 C CA . VAL B 1 29 ? 12.375 -24.312 -1.018 1 97.44 29 VAL B CA 1
ATOM 2753 C C . VAL B 1 29 ? 12.711 -24.672 -2.463 1 97.44 29 VAL B C 1
ATOM 2755 O O . VAL B 1 29 ? 13.133 -25.797 -2.75 1 97.44 29 VAL B O 1
ATOM 2758 N N . LEU B 1 30 ? 12.594 -23.719 -3.33 1 98.5 30 LEU B N 1
ATOM 2759 C CA . LEU B 1 30 ? 12.82 -23.938 -4.754 1 98.5 30 LEU B CA 1
ATOM 2760 C C . LEU B 1 30 ? 14.289 -24.25 -5.027 1 98.5 30 LEU B C 1
ATOM 2762 O O . LEU B 1 30 ? 14.609 -25.188 -5.754 1 98.5 30 LEU B O 1
ATOM 2766 N N . ARG B 1 31 ? 15.18 -23.531 -4.422 1 97.94 31 ARG B N 1
ATOM 2767 C CA . ARG B 1 31 ? 16.609 -23.719 -4.664 1 97.94 31 ARG B CA 1
ATOM 2768 C C . ARG B 1 31 ? 17.109 -25.016 -4.035 1 97.94 31 ARG B C 1
ATOM 2770 O O . ARG B 1 31 ? 18.125 -25.562 -4.465 1 97.94 31 ARG B O 1
ATOM 2777 N N . ALA B 1 32 ? 16.422 -25.484 -3.057 1 96.56 32 ALA B N 1
ATOM 2778 C CA . ALA B 1 32 ? 16.766 -26.766 -2.443 1 96.56 32 ALA B CA 1
ATOM 2779 C C . ALA B 1 32 ? 16.266 -27.938 -3.291 1 96.56 32 ALA B C 1
ATOM 2781 O O . ALA B 1 32 ? 16.484 -29.094 -2.951 1 96.56 32 ALA B O 1
ATOM 2782 N N . GLY B 1 33 ? 15.508 -27.672 -4.352 1 95.81 33 GLY B N 1
ATOM 2783 C CA . GLY B 1 33 ? 15.023 -28.719 -5.25 1 95.81 33 GLY B CA 1
ATOM 2784 C C . GLY B 1 33 ? 13.734 -29.359 -4.77 1 95.81 33 GLY B C 1
ATOM 2785 O O . GLY B 1 33 ? 13.359 -30.422 -5.258 1 95.81 33 GLY B O 1
ATOM 2786 N N . ARG B 1 34 ? 13.102 -28.75 -3.836 1 96.25 34 ARG B N 1
ATOM 2787 C CA . ARG B 1 34 ? 11.844 -29.281 -3.318 1 96.25 34 ARG B CA 1
ATOM 2788 C C . ARG B 1 34 ? 10.656 -28.766 -4.125 1 96.25 34 ARG B C 1
ATOM 2790 O O . ARG B 1 34 ? 10.711 -27.688 -4.699 1 96.25 34 ARG B O 1
ATOM 2797 N N . PHE B 1 35 ? 9.617 -29.594 -4.141 1 97.88 35 PHE B N 1
ATOM 2798 C CA . PHE B 1 35 ? 8.383 -29.219 -4.828 1 97.88 35 PHE B CA 1
ATOM 2799 C C . PHE B 1 35 ? 7.621 -28.172 -4.035 1 97.88 35 PHE B C 1
ATOM 2801 O O . PHE B 1 35 ? 7.086 -28.453 -2.961 1 97.88 35 PHE B O 1
ATOM 2808 N N . ALA B 1 36 ? 7.523 -26.969 -4.562 1 98.44 36 ALA B N 1
ATOM 2809 C CA . ALA B 1 36 ? 6.957 -25.844 -3.826 1 98.44 36 ALA B CA 1
ATOM 2810 C C . ALA B 1 36 ? 5.438 -25.812 -3.963 1 98.44 36 ALA B C 1
ATOM 2812 O O . ALA B 1 36 ? 4.887 -26.281 -4.961 1 98.44 36 ALA B O 1
ATOM 2813 N N . VAL B 1 37 ? 4.797 -25.25 -2.949 1 98.5 37 VAL B N 1
ATOM 2814 C CA . VAL B 1 37 ? 3.361 -24.984 -2.957 1 98.5 37 VAL B CA 1
ATOM 2815 C C . VAL B 1 37 ? 3.105 -23.516 -2.621 1 98.5 37 VAL B C 1
ATOM 2817 O O . VAL B 1 37 ? 3.527 -23.031 -1.567 1 98.5 37 VAL B O 1
ATOM 2820 N N . THR B 1 38 ? 2.531 -22.812 -3.533 1 98.62 38 THR B N 1
ATOM 2821 C CA . THR B 1 38 ? 1.979 -21.5 -3.234 1 98.62 38 THR B CA 1
ATOM 2822 C C . THR B 1 38 ? 0.458 -21.5 -3.369 1 98.62 38 THR B C 1
ATOM 2824 O O . THR B 1 38 ? -0.107 -22.375 -4.027 1 98.62 38 THR B O 1
ATOM 2827 N N . ALA B 1 39 ? -0.151 -20.578 -2.705 1 98.25 39 ALA B N 1
ATOM 2828 C CA . ALA B 1 39 ? -1.61 -20.516 -2.738 1 98.25 39 ALA B CA 1
ATOM 2829 C C . ALA B 1 39 ? -2.1 -19.078 -2.74 1 98.25 39 ALA B C 1
ATOM 2831 O O . ALA B 1 39 ? -1.47 -18.203 -2.145 1 98.25 39 ALA B O 1
ATOM 2832 N N . GLU B 1 40 ? -3.207 -18.906 -3.332 1 97.5 40 GLU B N 1
ATOM 2833 C CA . GLU B 1 40 ? -3.777 -17.578 -3.453 1 97.5 40 GLU B CA 1
ATOM 2834 C C . GLU B 1 40 ? -4.762 -17.297 -2.322 1 97.5 40 GLU B C 1
ATOM 2836 O O . GLU B 1 40 ? -5.598 -18.141 -1.991 1 97.5 40 GLU B O 1
ATOM 2841 N N . LEU B 1 41 ? -4.594 -16.156 -1.757 1 97 41 LEU B N 1
ATOM 2842 C CA . LEU B 1 41 ? -5.594 -15.648 -0.826 1 97 41 LEU B CA 1
ATOM 2843 C C . LEU B 1 41 ? -6.578 -14.727 -1.536 1 97 41 LEU B C 1
ATOM 2845 O O . LEU B 1 41 ? -6.168 -13.797 -2.242 1 97 41 LEU B O 1
ATOM 2849 N N . ASN B 1 42 ? -7.871 -15.023 -1.374 1 91.69 42 ASN B N 1
ATOM 2850 C CA . ASN B 1 42 ? -8.906 -14.141 -1.914 1 91.69 42 ASN B CA 1
ATOM 2851 C C . ASN B 1 42 ? -9.055 -12.883 -1.072 1 91.69 42 ASN B C 1
ATOM 2853 O O . ASN B 1 42 ? -9.367 -12.953 0.119 1 91.69 42 ASN B O 1
ATOM 2857 N N . PRO B 1 43 ? -8.922 -11.781 -1.685 1 96.56 43 PRO B N 1
ATOM 2858 C CA . PRO B 1 43 ? -8.992 -10.539 -0.906 1 96.56 43 PRO B CA 1
ATOM 2859 C C . PRO B 1 43 ? -10.398 -10.234 -0.414 1 96.56 43 PRO B C 1
ATOM 2861 O O . PRO B 1 43 ? -11.367 -10.383 -1.165 1 96.56 43 PRO B O 1
ATOM 2864 N N . PRO B 1 44 ? -10.578 -9.773 0.759 1 97.44 44 PRO B N 1
ATOM 2865 C CA . PRO B 1 44 ? -11.906 -9.469 1.297 1 97.44 44 PRO B CA 1
ATOM 2866 C C . PRO B 1 44 ? -12.43 -8.109 0.856 1 97.44 44 PRO B C 1
ATOM 2868 O O . PRO B 1 44 ? -11.641 -7.234 0.479 1 97.44 44 PRO B O 1
ATOM 2871 N N . ASP B 1 45 ? -13.742 -7.98 0.868 1 98.12 45 ASP B N 1
ATOM 2872 C CA . ASP B 1 45 ? -14.414 -6.684 0.828 1 98.12 45 ASP B CA 1
ATOM 2873 C C . ASP B 1 45 ? -14.727 -6.188 2.236 1 98.12 45 ASP B C 1
ATOM 2875 O O . ASP B 1 45 ? -15.898 -6.062 2.611 1 98.12 45 ASP B O 1
ATOM 2879 N N . SER B 1 46 ? -13.648 -5.992 2.959 1 98.31 46 SER B N 1
ATOM 2880 C CA . SER B 1 46 ? -13.75 -5.746 4.395 1 98.31 46 SER B CA 1
ATOM 2881 C C . SER B 1 46 ? -12.469 -5.121 4.938 1 98.31 46 SER B C 1
ATOM 2883 O O . SER B 1 46 ? -11.367 -5.441 4.477 1 98.31 46 SER B O 1
ATOM 2885 N N . ALA B 1 47 ? -12.672 -4.23 5.875 1 98.12 47 ALA B N 1
ATOM 2886 C CA . ALA B 1 47 ? -11.516 -3.641 6.551 1 98.12 47 ALA B CA 1
ATOM 2887 C C . ALA B 1 47 ? -11.18 -4.41 7.824 1 98.12 47 ALA B C 1
ATOM 2889 O O . ALA B 1 47 ? -10.383 -3.943 8.648 1 98.12 47 ALA B O 1
ATOM 2890 N N . ASP B 1 48 ? -11.742 -5.574 8.086 1 97.75 48 ASP B N 1
ATOM 2891 C CA . ASP B 1 48 ? -11.461 -6.43 9.234 1 97.75 48 ASP B CA 1
ATOM 2892 C C . ASP B 1 48 ? -10.289 -7.359 8.953 1 97.75 48 ASP B C 1
ATOM 2894 O O . ASP B 1 48 ? -10.375 -8.234 8.086 1 97.75 48 ASP B O 1
ATOM 2898 N N . PRO B 1 49 ? -9.203 -7.176 9.711 1 97.25 49 PRO B N 1
ATOM 2899 C CA . PRO B 1 49 ? -8.039 -8.039 9.469 1 97.25 49 PRO B CA 1
ATOM 2900 C C . PRO B 1 49 ? -8.344 -9.516 9.703 1 97.25 49 PRO B C 1
ATOM 2902 O O . PRO B 1 49 ? -7.688 -10.383 9.125 1 97.25 49 PRO B O 1
ATOM 2905 N N . SER B 1 50 ? -9.328 -9.828 10.523 1 96.19 50 SER B N 1
ATOM 2906 C CA . SER B 1 50 ? -9.664 -11.227 10.797 1 96.19 50 SER B CA 1
ATOM 2907 C C . SER B 1 50 ? -10.062 -11.961 9.523 1 96.19 50 SER B C 1
ATOM 2909 O O . SER B 1 50 ? -9.844 -13.164 9.406 1 96.19 50 SER B O 1
ATOM 2911 N N . ASP B 1 51 ? -10.617 -11.234 8.586 1 96.19 51 ASP B N 1
ATOM 2912 C CA . ASP B 1 51 ? -11 -11.844 7.316 1 96.19 51 ASP B CA 1
ATOM 2913 C C . ASP B 1 51 ? -9.773 -12.359 6.566 1 96.19 51 ASP B C 1
ATOM 2915 O O . ASP B 1 51 ? -9.836 -13.406 5.914 1 96.19 51 ASP B O 1
ATOM 2919 N N . VAL B 1 52 ? -8.695 -11.641 6.641 1 96.5 52 VAL B N 1
ATOM 2920 C CA . VAL B 1 52 ? -7.453 -12.055 6 1 96.5 52 VAL B CA 1
ATOM 2921 C C . VAL B 1 52 ? -6.848 -13.234 6.758 1 96.5 52 VAL B C 1
ATOM 2923 O O . VAL B 1 52 ? -6.438 -14.227 6.148 1 96.5 52 VAL B O 1
ATOM 2926 N N . PHE B 1 53 ? -6.84 -13.156 8.07 1 94.69 53 PHE B N 1
ATOM 2927 C CA . PHE B 1 53 ? -6.211 -14.188 8.883 1 94.69 53 PHE B CA 1
ATOM 2928 C C . PHE B 1 53 ? -6.98 -15.5 8.773 1 94.69 53 PHE B C 1
ATOM 2930 O O . PHE B 1 53 ? -6.379 -16.578 8.68 1 94.69 53 PHE B O 1
ATOM 2937 N N . ASP B 1 54 ? -8.273 -15.383 8.781 1 93.56 54 ASP B N 1
ATOM 2938 C CA . ASP B 1 54 ? -9.102 -16.578 8.633 1 93.56 54 ASP B CA 1
ATOM 2939 C C . ASP B 1 54 ? -8.852 -17.25 7.281 1 93.56 54 ASP B C 1
ATOM 2941 O O . ASP B 1 54 ? -8.773 -18.469 7.203 1 93.56 54 ASP B O 1
ATOM 2945 N N . ALA B 1 55 ? -8.727 -16.469 6.281 1 94.62 55 ALA B N 1
ATOM 2946 C CA . ALA B 1 55 ? -8.477 -17 4.941 1 94.62 55 ALA B CA 1
ATOM 2947 C C . ALA B 1 55 ? -7.07 -17.594 4.844 1 94.62 55 ALA B C 1
ATOM 2949 O O . ALA B 1 55 ? -6.852 -18.562 4.117 1 94.62 55 ALA B O 1
ATOM 2950 N N . ALA B 1 56 ? -6.121 -17.094 5.559 1 95.19 56 ALA B N 1
ATOM 2951 C CA . ALA B 1 56 ? -4.715 -17.484 5.465 1 95.19 56 ALA B CA 1
ATOM 2952 C C . ALA B 1 56 ? -4.461 -18.797 6.191 1 95.19 56 ALA B C 1
ATOM 2954 O O . ALA B 1 56 ? -3.521 -19.531 5.855 1 95.19 56 ALA B O 1
ATOM 2955 N N . GLN B 1 57 ? -5.246 -19.109 7.176 1 93.25 57 GLN B N 1
ATOM 2956 C CA . GLN B 1 57 ? -4.992 -20.219 8.086 1 93.25 57 GLN B CA 1
ATOM 2957 C C . GLN B 1 57 ? -4.859 -21.531 7.32 1 93.25 57 GLN B C 1
ATOM 2959 O O . GLN B 1 57 ? -3.838 -22.219 7.418 1 93.25 57 GLN B O 1
ATOM 2964 N N . PRO B 1 58 ? -5.855 -21.891 6.477 1 93.5 58 PRO B N 1
ATOM 2965 C CA . PRO B 1 58 ? -5.715 -23.156 5.75 1 93.5 58 PRO B CA 1
ATOM 2966 C C . PRO B 1 58 ? -4.574 -23.141 4.734 1 93.5 58 PRO B C 1
ATOM 2968 O O . PRO B 1 58 ? -3.967 -24.172 4.453 1 93.5 58 PRO B O 1
ATOM 2971 N N . LEU B 1 59 ? -4.27 -22.016 4.184 1 96.38 59 LEU B N 1
ATOM 2972 C CA . LEU B 1 59 ? -3.189 -21.891 3.213 1 96.38 59 LEU B CA 1
ATOM 2973 C C . LEU B 1 59 ? -1.832 -22.078 3.887 1 96.38 59 LEU B C 1
ATOM 2975 O O . LEU B 1 59 ? -0.961 -22.766 3.361 1 96.38 59 LEU B O 1
ATOM 2979 N N . GLY B 1 60 ? -1.713 -21.438 5.059 1 93.88 60 GLY B N 1
ATOM 2980 C CA . GLY B 1 60 ? -0.454 -21.422 5.789 1 93.88 60 GLY B CA 1
ATOM 2981 C C . GLY B 1 60 ? -0.032 -22.797 6.266 1 93.88 60 GLY B C 1
ATOM 2982 O O . GLY B 1 60 ? 1.144 -23.031 6.562 1 93.88 60 GLY B O 1
ATOM 2983 N N . GLU B 1 61 ? -0.938 -23.719 6.277 1 92.69 61 GLU B N 1
ATOM 2984 C CA . GLU B 1 61 ? -0.645 -25.078 6.715 1 92.69 61 GLU B CA 1
ATOM 2985 C C . GLU B 1 61 ? 0.21 -25.812 5.688 1 92.69 61 GLU B C 1
ATOM 2987 O O . GLU B 1 61 ? 0.992 -26.703 6.043 1 92.69 61 GLU B O 1
ATOM 2992 N N . VAL B 1 62 ? 0.062 -25.359 4.434 1 95.75 62 VAL B N 1
ATOM 2993 C CA . VAL B 1 62 ? 0.662 -26.219 3.424 1 95.75 62 VAL B CA 1
ATOM 2994 C C . VAL B 1 62 ? 1.476 -25.391 2.441 1 95.75 62 VAL B C 1
ATOM 2996 O O . VAL B 1 62 ? 2.342 -25.906 1.738 1 95.75 62 VAL B O 1
ATOM 2999 N N . ALA B 1 63 ? 1.216 -24.109 2.357 1 97.38 63 ALA B N 1
ATOM 3000 C CA . ALA B 1 63 ? 1.849 -23.297 1.325 1 97.38 63 ALA B CA 1
ATOM 3001 C C . ALA B 1 63 ? 3.205 -22.781 1.793 1 97.38 63 ALA B C 1
ATOM 3003 O O . ALA B 1 63 ? 3.375 -22.438 2.967 1 97.38 63 ALA B O 1
ATOM 3004 N N . ASP B 1 64 ? 4.137 -22.688 0.902 1 97.75 64 ASP B N 1
ATOM 3005 C CA . ASP B 1 64 ? 5.441 -22.094 1.158 1 97.75 64 ASP B CA 1
ATOM 3006 C C . ASP B 1 64 ? 5.379 -20.578 1.057 1 97.75 64 ASP B C 1
ATOM 3008 O O . ASP B 1 64 ? 6.258 -19.875 1.564 1 97.75 64 ASP B O 1
ATOM 3012 N N . ALA B 1 65 ? 4.406 -20.062 0.394 1 98.31 65 ALA B N 1
ATOM 3013 C CA . ALA B 1 65 ? 4.102 -18.641 0.314 1 98.31 65 ALA B CA 1
ATOM 3014 C C . ALA B 1 65 ? 2.646 -18.406 -0.087 1 98.31 65 ALA B C 1
ATOM 3016 O O . ALA B 1 65 ? 2.062 -19.219 -0.816 1 98.31 65 ALA B O 1
ATOM 3017 N N . ILE B 1 66 ? 2.057 -17.375 0.393 1 98.5 66 ILE B N 1
ATOM 3018 C CA . ILE B 1 66 ? 0.673 -17.016 0.104 1 98.5 66 ILE B CA 1
ATOM 3019 C C . ILE B 1 66 ? 0.639 -15.789 -0.804 1 98.5 66 ILE B C 1
ATOM 3021 O O . ILE B 1 66 ? 1.21 -14.742 -0.473 1 98.5 66 ILE B O 1
ATOM 3025 N N . ASN B 1 67 ? -0.039 -15.898 -1.938 1 98.75 67 ASN B N 1
ATOM 3026 C CA . ASN B 1 67 ? -0.203 -14.781 -2.855 1 98.75 67 ASN B CA 1
ATOM 3027 C C . ASN B 1 67 ? -1.275 -13.805 -2.369 1 98.75 67 ASN B C 1
ATOM 3029 O O . ASN B 1 67 ? -2.418 -14.203 -2.133 1 98.75 67 ASN B O 1
ATOM 3033 N N . ALA B 1 68 ? -0.886 -12.609 -2.201 1 98.5 68 ALA B N 1
ATOM 3034 C CA . ALA B 1 68 ? -1.835 -11.508 -2.039 1 98.5 68 ALA B CA 1
ATOM 3035 C C . ALA B 1 68 ? -2.213 -10.906 -3.391 1 98.5 68 ALA B C 1
ATOM 3037 O O . ALA B 1 68 ? -1.419 -10.188 -4 1 98.5 68 ALA B O 1
ATOM 3038 N N . THR B 1 69 ? -3.408 -11.125 -3.83 1 96.88 69 THR B N 1
ATOM 3039 C CA . THR B 1 69 ? -3.807 -10.758 -5.184 1 96.88 69 THR B CA 1
ATOM 3040 C C . THR B 1 69 ? -4.121 -9.273 -5.27 1 96.88 69 THR B C 1
ATOM 3042 O O . THR B 1 69 ? -4.559 -8.664 -4.289 1 96.88 69 THR B O 1
ATOM 3045 N N . ASP B 1 70 ? -3.891 -8.695 -6.395 1 97.31 70 ASP B N 1
ATOM 3046 C CA . ASP B 1 70 ? -4.074 -7.266 -6.621 1 97.31 70 ASP B CA 1
ATOM 3047 C C . ASP B 1 70 ? -5.203 -7.004 -7.613 1 97.31 70 ASP B C 1
ATOM 3049 O O . ASP B 1 70 ? -4.961 -6.848 -8.812 1 97.31 70 ASP B O 1
ATOM 3053 N N . ALA B 1 71 ? -6.371 -6.922 -7.133 1 95.81 71 ALA B N 1
ATOM 3054 C CA . ALA B 1 71 ? -7.57 -6.543 -7.879 1 95.81 71 ALA B CA 1
ATOM 3055 C C . ALA B 1 71 ? -7.734 -7.406 -9.125 1 95.81 71 ALA B C 1
ATOM 3057 O O . ALA B 1 71 ? -7.891 -6.883 -10.234 1 95.81 71 ALA B O 1
ATOM 3058 N N . SER B 1 72 ? -7.707 -8.703 -8.938 1 90.19 72 SER B N 1
ATOM 3059 C CA . SER B 1 72 ? -7.883 -9.633 -10.047 1 90.19 72 SER B CA 1
ATOM 3060 C C . SER B 1 72 ? -9.164 -9.336 -10.82 1 90.19 72 SER B C 1
ATOM 3062 O O . SER B 1 72 ? -10.203 -9.039 -10.227 1 90.19 72 SER B O 1
ATOM 3064 N N . GLY B 1 73 ? -9.055 -9.359 -12.125 1 89.56 73 GLY B N 1
ATOM 3065 C CA . GLY B 1 73 ? -10.195 -9.07 -12.969 1 89.56 73 GLY B CA 1
ATOM 3066 C C . GLY B 1 73 ? -10.625 -7.613 -12.914 1 89.56 73 GLY B C 1
ATOM 3067 O O . GLY B 1 73 ? -11.781 -7.289 -13.203 1 89.56 73 GLY B O 1
ATOM 3068 N N . ALA B 1 74 ? -9.797 -6.746 -12.32 1 94.25 74 ALA B N 1
ATOM 3069 C CA . ALA B 1 74 ? -10.055 -5.316 -12.156 1 94.25 74 ALA B CA 1
ATOM 3070 C C . ALA B 1 74 ? -11.203 -5.066 -11.18 1 94.25 74 ALA B C 1
ATOM 3072 O O . ALA B 1 74 ? -11.961 -4.109 -11.336 1 94.25 74 ALA B O 1
ATOM 3073 N N . ASN B 1 75 ? -11.344 -5.973 -10.32 1 94.94 75 ASN B N 1
ATOM 3074 C CA . ASN B 1 75 ? -12.328 -5.789 -9.25 1 94.94 75 ASN B CA 1
ATOM 3075 C C . ASN B 1 75 ? -11.672 -5.25 -7.984 1 94.94 75 ASN B C 1
ATOM 3077 O O . ASN B 1 75 ? -10.625 -5.742 -7.562 1 94.94 75 ASN B O 1
ATOM 3081 N N . CYS B 1 76 ? -12.336 -4.316 -7.406 1 97.12 76 CYS B N 1
ATOM 3082 C CA . CYS B 1 76 ? -11.797 -3.688 -6.203 1 97.12 76 CYS B CA 1
ATOM 3083 C C . CYS B 1 76 ? -12.008 -4.574 -4.984 1 97.12 76 CYS B C 1
ATOM 3085 O O . CYS B 1 76 ? -13.102 -5.082 -4.758 1 97.12 76 CYS B O 1
ATOM 3087 N N . HIS B 1 77 ? -11.023 -4.867 -4.273 1 98 77 HIS B N 1
ATOM 3088 C CA . HIS B 1 77 ? -10.945 -5.516 -2.967 1 98 77 HIS B CA 1
ATOM 3089 C C . HIS B 1 77 ? -9.875 -4.875 -2.098 1 98 77 HIS B C 1
ATOM 3091 O O . HIS B 1 77 ? -9.266 -3.879 -2.49 1 98 77 HIS B O 1
ATOM 3097 N N . MET B 1 78 ? -9.711 -5.426 -0.88 1 98.62 78 MET B N 1
ATOM 3098 C CA . MET B 1 78 ? -8.523 -5.023 -0.133 1 98.62 78 MET B CA 1
ATOM 3099 C C . MET B 1 78 ? -7.27 -5.184 -0.982 1 98.62 78 MET B C 1
ATOM 3101 O O . MET B 1 78 ? -7.113 -6.188 -1.684 1 98.62 78 MET B O 1
ATOM 3105 N N . SER B 1 79 ? -6.434 -4.207 -0.935 1 98.75 79 SER B N 1
ATOM 3106 C CA . SER B 1 79 ? -5.258 -4.184 -1.796 1 98.75 79 SER B CA 1
ATOM 3107 C C . SER B 1 79 ? -4.281 -5.301 -1.431 1 98.75 79 SER B C 1
ATOM 3109 O O . SER B 1 79 ? -4.258 -5.758 -0.286 1 98.75 79 SER B O 1
ATOM 3111 N N . SER B 1 80 ? -3.49 -5.688 -2.393 1 98.75 80 SER B N 1
ATOM 3112 C CA . SER B 1 80 ? -2.471 -6.707 -2.172 1 98.75 80 SER B CA 1
ATOM 3113 C C . SER B 1 80 ? -1.438 -6.246 -1.149 1 98.75 80 SER B C 1
ATOM 3115 O O . SER B 1 80 ? -0.95 -7.047 -0.348 1 98.75 80 SER B O 1
ATOM 3117 N N . ILE B 1 81 ? -1.091 -4.934 -1.14 1 98.81 81 ILE B N 1
ATOM 3118 C CA . ILE B 1 81 ? -0.105 -4.438 -0.185 1 98.81 81 ILE B CA 1
ATOM 3119 C C . ILE B 1 81 ? -0.702 -4.441 1.221 1 98.81 81 ILE B C 1
ATOM 3121 O O . ILE B 1 81 ? 0 -4.711 2.199 1 98.81 81 ILE B O 1
ATOM 3125 N N . GLY B 1 82 ? -1.979 -4.113 1.352 1 98.56 82 GLY B N 1
ATOM 3126 C CA . GLY B 1 82 ? -2.643 -4.246 2.639 1 98.56 82 GLY B CA 1
ATOM 3127 C C . GLY B 1 82 ? -2.645 -5.668 3.166 1 98.56 82 GLY B C 1
ATOM 3128 O O . GLY B 1 82 ? -2.312 -5.906 4.332 1 98.56 82 GLY B O 1
ATOM 3129 N N . ILE B 1 83 ? -2.967 -6.625 2.311 1 98.5 83 ILE B N 1
ATOM 3130 C CA . ILE B 1 83 ? -2.969 -8.031 2.688 1 98.5 83 ILE B CA 1
ATOM 3131 C C . ILE B 1 83 ? -1.557 -8.469 3.07 1 98.5 83 ILE B C 1
ATOM 3133 O O . ILE B 1 83 ? -1.366 -9.18 4.059 1 98.5 83 ILE B O 1
ATOM 3137 N N . SER B 1 84 ? -0.585 -8.016 2.338 1 98.38 84 SER B N 1
ATOM 3138 C CA . SER B 1 84 ? 0.805 -8.352 2.623 1 98.38 84 SER B CA 1
ATOM 3139 C C . SER B 1 84 ? 1.228 -7.84 3.994 1 98.38 84 SER B C 1
ATOM 3141 O O . SER B 1 84 ? 1.958 -8.516 4.723 1 98.38 84 SER B O 1
ATOM 3143 N N . ALA B 1 85 ? 0.807 -6.617 4.316 1 97.12 85 ALA B N 1
ATOM 3144 C CA . ALA B 1 85 ? 1.12 -6.055 5.629 1 97.12 85 ALA B CA 1
ATOM 3145 C C . ALA B 1 85 ? 0.595 -6.949 6.75 1 97.12 85 ALA B C 1
ATOM 3147 O O . ALA B 1 85 ? 1.308 -7.227 7.715 1 97.12 85 ALA B O 1
ATOM 3148 N N . LEU B 1 86 ? -0.622 -7.422 6.605 1 96.62 86 LEU B N 1
ATOM 3149 C CA . LEU B 1 86 ? -1.245 -8.266 7.621 1 96.62 86 LEU B CA 1
ATOM 3150 C C . LEU B 1 86 ? -0.573 -9.633 7.676 1 96.62 86 LEU B C 1
ATOM 3152 O O . LEU B 1 86 ? -0.28 -10.141 8.758 1 96.62 86 LEU B O 1
ATOM 3156 N N . LEU B 1 87 ? -0.306 -10.211 6.516 1 96.25 87 LEU B N 1
ATOM 3157 C CA . LEU B 1 87 ? 0.277 -11.547 6.457 1 96.25 87 LEU B CA 1
ATOM 3158 C C . LEU B 1 87 ? 1.683 -11.555 7.051 1 96.25 87 LEU B C 1
ATOM 3160 O O . LEU B 1 87 ? 2.033 -12.453 7.82 1 96.25 87 LEU B O 1
ATOM 3164 N N . THR B 1 88 ? 2.486 -10.531 6.734 1 94.81 88 THR B N 1
ATOM 3165 C CA . THR B 1 88 ? 3.842 -10.484 7.273 1 94.81 88 THR B CA 1
ATOM 3166 C C . THR B 1 88 ? 3.814 -10.273 8.781 1 94.81 88 THR B C 1
ATOM 3168 O O . THR B 1 88 ? 4.645 -10.82 9.508 1 94.81 88 THR B O 1
ATOM 3171 N N . ARG B 1 89 ? 2.891 -9.523 9.203 1 90.75 89 ARG B N 1
ATOM 3172 C CA . ARG B 1 89 ? 2.727 -9.312 10.641 1 90.75 89 ARG B CA 1
ATOM 3173 C C . ARG B 1 89 ? 2.428 -10.625 11.352 1 90.75 89 ARG B C 1
ATOM 3175 O O . ARG B 1 89 ? 2.846 -10.828 12.492 1 90.75 89 ARG B O 1
ATOM 3182 N N . ALA B 1 90 ? 1.738 -11.461 10.688 1 90.94 90 ALA B N 1
ATOM 3183 C CA . ALA B 1 90 ? 1.347 -12.742 11.258 1 90.94 90 ALA B CA 1
ATOM 3184 C C . ALA B 1 90 ? 2.432 -13.797 11.047 1 90.94 90 ALA B C 1
ATOM 3186 O O . ALA B 1 90 ? 2.283 -14.945 11.469 1 90.94 90 ALA B O 1
ATOM 3187 N N . GLY B 1 91 ? 3.443 -13.469 10.305 1 90.69 91 GLY B N 1
ATOM 3188 C CA . GLY B 1 91 ? 4.574 -14.375 10.156 1 90.69 91 GLY B CA 1
ATOM 3189 C C . GLY B 1 91 ? 4.492 -15.234 8.906 1 90.69 91 GLY B C 1
ATOM 3190 O O . GLY B 1 91 ? 5.281 -16.156 8.734 1 90.69 91 GLY B O 1
ATOM 3191 N N . TYR B 1 92 ? 3.541 -14.953 8.016 1 93.88 92 TYR B N 1
ATOM 3192 C CA . TYR B 1 92 ? 3.416 -15.719 6.781 1 93.88 92 TYR B CA 1
ATOM 3193 C C . TYR B 1 92 ? 4.383 -15.203 5.723 1 93.88 92 TYR B C 1
ATOM 3195 O O . TYR B 1 92 ? 4.672 -14 5.664 1 93.88 92 TYR B O 1
ATOM 3203 N N . SER B 1 93 ? 4.902 -16.125 4.914 1 95.56 93 SER B N 1
ATOM 3204 C CA . SER B 1 93 ? 5.574 -15.742 3.68 1 95.56 93 SER B CA 1
ATOM 3205 C C . SER B 1 93 ? 4.57 -15.32 2.611 1 95.56 93 SER B C 1
ATOM 3207 O O . SER B 1 93 ? 3.557 -15.992 2.406 1 95.56 93 SER B O 1
ATOM 3209 N N . THR B 1 94 ? 4.816 -14.164 2.018 1 97.56 94 THR B N 1
ATOM 3210 C CA . THR B 1 94 ? 3.826 -13.594 1.109 1 97.56 94 THR B CA 1
ATOM 3211 C C . THR B 1 94 ? 4.43 -13.359 -0.272 1 97.56 94 THR B C 1
ATOM 3213 O O . THR B 1 94 ? 5.625 -13.078 -0.392 1 97.56 94 THR B O 1
ATOM 3216 N N . VAL B 1 95 ? 3.668 -13.625 -1.31 1 98.88 95 VAL B N 1
ATOM 3217 C CA . VAL B 1 95 ? 3.945 -13.133 -2.654 1 98.88 95 VAL B CA 1
ATOM 3218 C C . VAL B 1 95 ? 3.098 -11.898 -2.938 1 98.88 95 VAL B C 1
ATOM 3220 O O . VAL B 1 95 ? 1.883 -11.992 -3.123 1 98.88 95 VAL B O 1
ATOM 3223 N N . TYR B 1 96 ? 3.764 -10.766 -2.959 1 98.88 96 TYR B N 1
ATOM 3224 C CA . TYR B 1 96 ? 3.121 -9.492 -3.236 1 98.88 96 TYR B CA 1
ATOM 3225 C C . TYR B 1 96 ? 2.832 -9.336 -4.723 1 98.88 96 TYR B C 1
ATOM 3227 O O . TYR B 1 96 ? 3.756 -9.234 -5.535 1 98.88 96 TYR B O 1
ATOM 3235 N N . GLN B 1 97 ? 1.53 -9.328 -5.121 1 98.88 97 GLN B N 1
ATOM 3236 C CA . GLN B 1 97 ? 1.188 -9.148 -6.527 1 98.88 97 GLN B CA 1
ATOM 3237 C C . GLN B 1 97 ? 1.027 -7.668 -6.867 1 98.88 97 GLN B C 1
ATOM 3239 O O . GLN B 1 97 ? 0.398 -6.918 -6.117 1 98.88 97 GLN B O 1
ATOM 3244 N N . ILE B 1 98 ? 1.616 -7.27 -7.938 1 98.75 98 ILE B N 1
ATOM 3245 C CA . ILE B 1 98 ? 1.479 -5.902 -8.43 1 98.75 98 ILE B CA 1
ATOM 3246 C C . ILE B 1 98 ? 0.874 -5.918 -9.836 1 98.75 98 ILE B C 1
ATOM 3248 O O . ILE B 1 98 ? 1.448 -6.496 -10.758 1 98.75 98 ILE B O 1
ATOM 3252 N N . SER B 1 99 ? -0.254 -5.312 -9.992 1 98 99 SER B N 1
ATOM 3253 C CA . SER B 1 99 ? -0.837 -5.066 -11.312 1 98 99 SER B CA 1
ATOM 3254 C C . SER B 1 99 ? -0.516 -3.658 -11.797 1 98 99 SER B C 1
ATOM 3256 O O . SER B 1 99 ? -0.843 -2.674 -11.133 1 98 99 SER B O 1
ATOM 3258 N N . CYS B 1 100 ? -0.015 -3.539 -12.961 1 98.62 100 CYS B N 1
ATOM 3259 C CA . CYS B 1 100 ? 0.41 -2.256 -13.508 1 98.62 100 CYS B CA 1
ATOM 3260 C C . CYS B 1 100 ? -0.79 -1.425 -13.945 1 98.62 100 CYS B C 1
ATOM 3262 O O . CYS B 1 100 ? -0.652 -0.238 -14.242 1 98.62 100 CYS B O 1
ATOM 3264 N N . ARG B 1 101 ? -1.928 -1.938 -13.867 1 98.25 101 ARG B N 1
ATOM 3265 C CA . ARG B 1 101 ? -3.182 -1.31 -14.273 1 98.25 101 ARG B CA 1
ATOM 3266 C C . ARG B 1 101 ? -3.479 -0.082 -13.414 1 98.25 101 ARG B C 1
ATOM 3268 O O . ARG B 1 101 ? -4.031 0.905 -13.906 1 98.25 101 ARG B O 1
ATOM 3275 N N . ASP B 1 102 ? -3.031 -0.081 -12.195 1 98.5 102 ASP B N 1
ATOM 3276 C CA . ASP B 1 102 ? -3.717 0.786 -11.242 1 98.5 102 ASP B CA 1
ATOM 3277 C C . ASP B 1 102 ? -2.758 1.815 -10.648 1 98.5 102 ASP B C 1
ATOM 3279 O O . ASP B 1 102 ? -3.182 2.727 -9.93 1 98.5 102 ASP B O 1
ATOM 3283 N N . ARG B 1 103 ? -1.466 1.752 -10.914 1 98.56 103 ARG B N 1
ATOM 3284 C CA . ARG B 1 103 ? -0.459 2.592 -10.273 1 98.56 103 ARG B CA 1
ATOM 3285 C C . ARG B 1 103 ? 0.614 3.016 -11.273 1 98.56 103 ARG B C 1
ATOM 3287 O O . ARG B 1 103 ? 0.965 2.254 -12.18 1 98.56 103 ARG B O 1
ATOM 3294 N N . ASN B 1 104 ? 1.152 4.207 -11.086 1 98.75 104 ASN B N 1
ATOM 3295 C CA . ASN B 1 104 ? 2.262 4.613 -11.938 1 98.75 104 ASN B CA 1
ATOM 3296 C C . ASN B 1 104 ? 3.609 4.258 -11.32 1 98.75 104 ASN B C 1
ATOM 3298 O O . ASN B 1 104 ? 3.662 3.664 -10.242 1 98.75 104 ASN B O 1
ATOM 3302 N N . ARG B 1 105 ? 4.68 4.621 -11.977 1 98.75 105 ARG B N 1
ATOM 3303 C CA . ARG B 1 105 ? 6.016 4.172 -11.609 1 98.75 105 ARG B CA 1
ATOM 3304 C C . ARG B 1 105 ? 6.438 4.742 -10.258 1 98.75 105 ARG B C 1
ATOM 3306 O O . ARG B 1 105 ? 7.164 4.094 -9.5 1 98.75 105 ARG B O 1
ATOM 3313 N N . ILE B 1 106 ? 5.957 5.977 -9.844 1 98.69 106 ILE B N 1
ATOM 3314 C CA . ILE B 1 106 ? 6.289 6.559 -8.547 1 98.69 106 ILE B CA 1
ATOM 3315 C C . ILE B 1 106 ? 5.695 5.699 -7.434 1 98.69 106 ILE B C 1
ATOM 3317 O O . ILE B 1 106 ? 6.414 5.277 -6.52 1 98.69 106 ILE B O 1
ATOM 3321 N N . ALA B 1 107 ? 4.438 5.387 -7.59 1 98.75 107 ALA B N 1
ATOM 3322 C CA . ALA B 1 107 ? 3.75 4.578 -6.582 1 98.75 107 ALA B CA 1
ATOM 3323 C C . ALA B 1 107 ? 4.344 3.176 -6.508 1 98.75 107 ALA B C 1
ATOM 3325 O O . ALA B 1 107 ? 4.555 2.643 -5.418 1 98.75 107 ALA B O 1
ATOM 3326 N N . ILE B 1 108 ? 4.605 2.545 -7.633 1 98.88 108 ILE B N 1
ATOM 3327 C CA . ILE B 1 108 ? 5.066 1.161 -7.672 1 98.88 108 ILE B CA 1
ATOM 3328 C C . ILE B 1 108 ? 6.426 1.051 -6.984 1 98.88 108 ILE B C 1
ATOM 3330 O O . ILE B 1 108 ? 6.629 0.182 -6.133 1 98.88 108 ILE B O 1
ATOM 3334 N N . GLN B 1 109 ? 7.363 1.933 -7.336 1 98.88 109 GLN B N 1
ATOM 3335 C CA . GLN B 1 109 ? 8.688 1.891 -6.727 1 98.88 109 GLN B CA 1
ATOM 3336 C C . GLN B 1 109 ? 8.602 2.096 -5.215 1 98.88 109 GLN B C 1
ATOM 3338 O O . GLN B 1 109 ? 9.281 1.404 -4.453 1 98.88 109 GLN B O 1
ATOM 3343 N N . GLY B 1 110 ? 7.785 3.061 -4.773 1 98.88 110 GLY B N 1
ATOM 3344 C CA . GLY B 1 110 ? 7.594 3.293 -3.352 1 98.88 110 GLY B CA 1
ATOM 3345 C C . GLY B 1 110 ? 6.969 2.113 -2.633 1 98.88 110 GLY B C 1
ATOM 3346 O O . GLY B 1 110 ? 7.352 1.789 -1.508 1 98.88 110 GLY B O 1
ATOM 3347 N N . ASP B 1 111 ? 5.984 1.476 -3.285 1 98.94 111 ASP B N 1
ATOM 3348 C CA . ASP B 1 111 ? 5.324 0.306 -2.713 1 98.94 111 ASP B CA 1
ATOM 3349 C C . ASP B 1 111 ? 6.297 -0.861 -2.572 1 98.94 111 ASP B C 1
ATOM 3351 O O . ASP B 1 111 ? 6.23 -1.618 -1.602 1 98.94 111 ASP B O 1
ATOM 3355 N N . VAL B 1 112 ? 7.156 -1.012 -3.533 1 98.94 112 VAL B N 1
ATOM 3356 C CA . VAL B 1 112 ? 8.148 -2.084 -3.492 1 98.94 112 VAL B CA 1
ATOM 3357 C C . VAL B 1 112 ? 9.055 -1.903 -2.279 1 98.94 112 VAL B C 1
ATOM 3359 O O . VAL B 1 112 ? 9.32 -2.859 -1.546 1 98.94 112 VAL B O 1
ATOM 3362 N N . LEU B 1 113 ? 9.516 -0.665 -1.994 1 98.81 113 LEU B N 1
ATOM 3363 C CA . LEU B 1 113 ? 10.32 -0.391 -0.811 1 98.81 113 LEU B CA 1
ATOM 3364 C C . LEU B 1 113 ? 9.539 -0.685 0.463 1 98.81 113 LEU B C 1
ATOM 3366 O O . LEU B 1 113 ? 10.047 -1.338 1.376 1 98.81 113 LEU B O 1
ATOM 3370 N N . GLY B 1 114 ? 8.359 -0.177 0.48 1 98.69 114 GLY B N 1
ATOM 3371 C CA . GLY B 1 114 ? 7.527 -0.402 1.651 1 98.69 114 GLY B CA 1
ATOM 3372 C C . GLY B 1 114 ? 7.25 -1.87 1.914 1 98.69 114 GLY B C 1
ATOM 3373 O O . GLY B 1 114 ? 7.355 -2.332 3.053 1 98.69 114 GLY B O 1
ATOM 3374 N N . ALA B 1 115 ? 6.891 -2.607 0.864 1 98.75 115 ALA B N 1
ATOM 3375 C CA . ALA B 1 115 ? 6.613 -4.035 0.986 1 98.75 115 ALA B CA 1
ATOM 3376 C C . ALA B 1 115 ? 7.832 -4.789 1.505 1 98.75 115 ALA B C 1
ATOM 3378 O O . ALA B 1 115 ? 7.723 -5.605 2.426 1 98.75 115 ALA B O 1
ATOM 3379 N N . ALA B 1 116 ? 8.969 -4.5 0.951 1 98.5 116 ALA B N 1
ATOM 3380 C CA . ALA B 1 116 ? 10.195 -5.145 1.416 1 98.5 116 ALA B CA 1
ATOM 3381 C C . ALA B 1 116 ? 10.461 -4.816 2.881 1 98.5 116 ALA B C 1
ATOM 3383 O O . ALA B 1 116 ? 10.82 -5.699 3.664 1 98.5 116 ALA B O 1
ATOM 3384 N N . ALA B 1 117 ? 10.258 -3.598 3.273 1 98.06 117 ALA B N 1
ATOM 3385 C CA . ALA B 1 117 ? 10.531 -3.148 4.637 1 98.06 117 ALA B CA 1
ATOM 3386 C C . ALA B 1 117 ? 9.633 -3.863 5.641 1 98.06 117 ALA B C 1
ATOM 3388 O O . ALA B 1 117 ? 10.047 -4.137 6.77 1 98.06 117 ALA B O 1
ATOM 3389 N N . MET B 1 118 ? 8.438 -4.168 5.23 1 96.31 118 MET B N 1
ATOM 3390 C CA . MET B 1 118 ? 7.531 -4.801 6.18 1 96.31 118 MET B CA 1
ATOM 3391 C C . MET B 1 118 ? 7.727 -6.312 6.199 1 96.31 118 MET B C 1
ATOM 3393 O O . MET B 1 118 ? 7.039 -7.027 6.934 1 96.31 118 MET B O 1
ATOM 3397 N N . GLY B 1 119 ? 8.586 -6.84 5.266 1 96.5 119 GLY B N 1
ATOM 3398 C CA . GLY B 1 119 ? 8.945 -8.242 5.379 1 96.5 119 GLY B CA 1
ATOM 3399 C C . GLY B 1 119 ? 8.555 -9.062 4.16 1 96.5 119 GLY B C 1
ATOM 3400 O O . GLY B 1 119 ? 8.727 -10.281 4.145 1 96.5 119 GLY B O 1
ATOM 3401 N N . VAL B 1 120 ? 8.039 -8.469 3.137 1 98.25 120 VAL B N 1
ATOM 3402 C CA . VAL B 1 120 ? 7.715 -9.172 1.898 1 98.25 120 VAL B CA 1
ATOM 3403 C C . VAL B 1 120 ? 9 -9.555 1.17 1 98.25 120 VAL B C 1
ATOM 3405 O O . VAL B 1 120 ? 9.891 -8.719 0.994 1 98.25 120 VAL B O 1
ATOM 3408 N N . THR B 1 121 ? 9.062 -10.805 0.729 1 98 121 THR B N 1
ATOM 3409 C CA . THR B 1 121 ? 10.312 -11.258 0.124 1 98 121 THR B CA 1
ATOM 3410 C C . THR B 1 121 ? 10.062 -11.812 -1.274 1 98 121 THR B C 1
ATOM 3412 O O . THR B 1 121 ? 10.992 -12.266 -1.943 1 98 121 THR B O 1
ATOM 3415 N N . ASN B 1 122 ? 8.82 -11.883 -1.737 1 98.88 122 ASN B N 1
ATOM 3416 C CA . ASN B 1 122 ? 8.445 -12.312 -3.08 1 98.88 122 ASN B CA 1
ATOM 3417 C C . ASN B 1 122 ? 7.508 -11.312 -3.748 1 98.88 122 ASN B C 1
ATOM 3419 O O . ASN B 1 122 ? 6.629 -10.75 -3.096 1 98.88 122 ASN B O 1
ATOM 3423 N N . VAL B 1 123 ? 7.719 -11.133 -5.027 1 98.94 123 VAL B N 1
ATOM 3424 C CA . VAL B 1 123 ? 6.812 -10.258 -5.773 1 98.94 123 VAL B CA 1
ATOM 3425 C C . VAL B 1 123 ? 6.41 -10.93 -7.082 1 98.94 123 VAL B C 1
ATOM 3427 O O . VAL B 1 123 ? 7.219 -11.617 -7.711 1 98.94 123 VAL B O 1
ATOM 3430 N N . LEU B 1 124 ? 5.16 -10.867 -7.434 1 98.94 124 LEU B N 1
ATOM 3431 C CA . LEU B 1 124 ? 4.652 -11.305 -8.727 1 98.94 124 LEU B CA 1
ATOM 3432 C C . LEU B 1 124 ? 4.27 -10.117 -9.594 1 98.94 124 LEU B C 1
ATOM 3434 O O . LEU B 1 124 ? 3.344 -9.367 -9.266 1 98.94 124 LEU B O 1
ATOM 3438 N N . CYS B 1 125 ? 4.934 -9.945 -10.711 1 98.88 125 CYS B N 1
ATOM 3439 C CA . CYS B 1 125 ? 4.777 -8.805 -11.594 1 98.88 125 CYS B CA 1
ATOM 3440 C C . CYS B 1 125 ? 3.742 -9.086 -12.68 1 98.88 125 CYS B C 1
ATOM 3442 O O . CYS B 1 125 ? 3.924 -9.992 -13.492 1 98.88 125 CYS B O 1
ATOM 3444 N N . LEU B 1 126 ? 2.713 -8.297 -12.672 1 98.38 126 LEU B N 1
ATOM 3445 C CA . LEU B 1 126 ? 1.598 -8.5 -13.594 1 98.38 126 LEU B CA 1
ATOM 3446 C C . LEU B 1 126 ? 1.305 -7.227 -14.383 1 98.38 126 LEU B C 1
ATOM 3448 O O . LEU B 1 126 ? 1.439 -6.121 -13.852 1 98.38 126 LEU B O 1
ATOM 3452 N N . THR B 1 127 ? 0.913 -7.375 -15.633 1 97.19 127 THR B N 1
ATOM 3453 C CA . THR B 1 127 ? 0.396 -6.223 -16.359 1 97.19 127 THR B CA 1
ATOM 3454 C C . THR B 1 127 ? -0.963 -5.801 -15.805 1 97.19 127 THR B C 1
ATOM 3456 O O . THR B 1 127 ? -1.164 -4.633 -15.461 1 97.19 127 THR B O 1
ATOM 3459 N N . GLY B 1 128 ? -1.812 -6.73 -15.648 1 93.75 128 GLY B N 1
ATOM 3460 C CA . GLY B 1 128 ? -3.164 -6.5 -15.164 1 93.75 128 GLY B CA 1
ATOM 3461 C C . GLY B 1 128 ? -4.199 -6.496 -16.266 1 93.75 128 GLY B C 1
ATOM 3462 O O . GLY B 1 128 ? -3.887 -6.184 -17.422 1 93.75 128 GLY B O 1
ATOM 3463 N N . ASP B 1 129 ? -5.395 -6.805 -15.852 1 90.75 129 ASP B N 1
ATOM 3464 C CA . ASP B 1 129 ? -6.531 -6.773 -16.766 1 90.75 129 ASP B CA 1
ATOM 3465 C C . ASP B 1 129 ? -6.977 -5.34 -17.047 1 90.75 129 ASP B C 1
ATOM 3467 O O . ASP B 1 129 ? -6.766 -4.449 -16.219 1 90.75 129 ASP B O 1
ATOM 3471 N N . GLY B 1 130 ? -7.625 -5.215 -18.188 1 92.38 130 GLY B N 1
ATOM 3472 C CA . GLY B 1 130 ? -8.188 -3.904 -18.469 1 92.38 130 GLY B CA 1
ATOM 3473 C C . GLY B 1 130 ? -9.289 -3.504 -17.5 1 92.38 130 GLY B C 1
ATOM 3474 O O . GLY B 1 130 ? -10.023 -4.355 -17 1 92.38 130 GLY B O 1
ATOM 3475 N N . VAL B 1 131 ? -9.414 -2.227 -17.281 1 91.06 131 VAL B N 1
ATOM 3476 C CA . VAL B 1 131 ? -10.359 -1.717 -16.297 1 91.06 131 VAL B CA 1
ATOM 3477 C C . VAL B 1 131 ? -11.789 -2.037 -16.734 1 91.06 131 VAL B C 1
ATOM 3479 O O . VAL B 1 131 ? -12.695 -2.107 -15.898 1 91.06 131 VAL B O 1
ATOM 3482 N N . GLY B 1 132 ? -12.039 -2.246 -17.984 1 90.75 132 GLY B N 1
ATOM 3483 C CA . GLY B 1 132 ? -13.375 -2.439 -18.531 1 90.75 132 GLY B CA 1
ATOM 3484 C C . GLY B 1 132 ? -14 -3.766 -18.125 1 90.75 132 GLY B C 1
ATOM 3485 O O . GLY B 1 132 ? -15.211 -3.945 -18.234 1 90.75 132 GLY B O 1
ATOM 3486 N N . VAL B 1 133 ? -13.242 -4.691 -17.609 1 88.75 133 VAL B N 1
ATOM 3487 C CA . VAL B 1 133 ? -13.758 -6.031 -17.344 1 88.75 133 VAL B CA 1
ATOM 3488 C C . VAL B 1 133 ? -14.211 -6.137 -15.898 1 88.75 133 VAL B C 1
ATOM 3490 O O . VAL B 1 133 ? -14.883 -7.098 -15.516 1 88.75 133 VAL B O 1
ATOM 3493 N N . GLY B 1 134 ? -13.93 -5.109 -15.117 1 91.94 134 GLY B N 1
ATOM 3494 C CA . GLY B 1 134 ? -14.219 -5.184 -13.695 1 91.94 134 GLY B CA 1
ATOM 3495 C C . GLY B 1 134 ? -15.375 -4.305 -13.273 1 91.94 134 GLY B C 1
ATOM 3496 O O . GLY B 1 134 ? -16.188 -3.893 -14.109 1 91.94 134 GLY B O 1
ATOM 3497 N N . ASP B 1 135 ? -15.461 -4.047 -12 1 94.88 135 ASP B N 1
ATOM 3498 C CA . ASP B 1 135 ? -16.609 -3.383 -11.406 1 94.88 135 ASP B CA 1
ATOM 3499 C C . ASP B 1 135 ? -16.453 -1.864 -11.453 1 94.88 135 ASP B C 1
ATOM 3501 O O . ASP B 1 135 ? -17.344 -1.132 -11 1 94.88 135 ASP B O 1
ATOM 3505 N N . GLN B 1 136 ? -15.336 -1.397 -11.961 1 95.19 136 GLN B N 1
ATOM 3506 C CA . GLN B 1 136 ? -15.086 0.037 -12.047 1 95.19 136 GLN B CA 1
ATOM 3507 C C . GLN B 1 136 ? -14.633 0.431 -13.453 1 95.19 136 GLN B C 1
ATOM 3509 O O . GLN B 1 136 ? -13.523 0.938 -13.633 1 95.19 136 GLN B O 1
ATOM 3514 N N . PRO B 1 137 ? -15.445 0.291 -14.422 1 93.56 137 PRO B N 1
ATOM 3515 C CA . PRO B 1 137 ? -15.031 0.542 -15.805 1 93.56 137 PRO B CA 1
ATOM 3516 C C . PRO B 1 137 ? -14.617 1.994 -16.047 1 93.56 137 PRO B C 1
ATOM 3518 O O . PRO B 1 137 ? -13.914 2.291 -17.016 1 93.56 137 PRO B O 1
ATOM 3521 N N . GLY B 1 138 ? -15.008 2.938 -15.227 1 95.12 138 GLY B N 1
ATOM 3522 C CA . GLY B 1 138 ? -14.641 4.34 -15.359 1 95.12 138 GLY B CA 1
ATOM 3523 C C . GLY B 1 138 ? -13.266 4.652 -14.805 1 95.12 138 GLY B C 1
ATOM 3524 O O . GLY B 1 138 ? -12.781 5.777 -14.93 1 95.12 138 GLY B O 1
ATOM 3525 N N . ALA B 1 139 ? -12.578 3.625 -14.211 1 97.81 139 ALA B N 1
ATOM 3526 C CA . ALA B 1 139 ? -11.25 3.846 -13.641 1 97.81 139 ALA B CA 1
ATOM 3527 C C . ALA B 1 139 ? -10.25 4.223 -14.727 1 97.81 139 ALA B C 1
ATOM 3529 O O . ALA B 1 139 ? -10.289 3.684 -15.836 1 97.81 139 ALA B O 1
ATOM 3530 N N . LYS B 1 140 ? -9.344 5.148 -14.414 1 98.19 140 LYS B N 1
ATOM 3531 C CA . LYS B 1 140 ? -8.258 5.488 -15.328 1 98.19 140 LYS B CA 1
ATOM 3532 C C . LYS B 1 140 ? -7.285 4.324 -15.484 1 98.19 140 LYS B C 1
ATOM 3534 O O . LYS B 1 140 ? -6.723 3.844 -14.5 1 98.19 140 LYS B O 1
ATOM 3539 N N . PRO B 1 141 ? -7.145 3.768 -16.703 1 98.25 141 PRO B N 1
ATOM 3540 C CA . PRO B 1 141 ? -6.086 2.777 -16.906 1 98.25 141 PRO B CA 1
ATOM 3541 C C . PRO B 1 141 ? -4.688 3.387 -16.844 1 98.25 141 PRO B C 1
ATOM 3543 O O . PRO B 1 141 ? -4.324 4.211 -17.688 1 98.25 141 PRO B O 1
ATOM 3546 N N . VAL B 1 142 ? -3.83 3.037 -15.953 1 98.56 142 VAL B N 1
ATOM 3547 C CA . VAL B 1 142 ? -2.553 3.707 -15.734 1 98.56 142 VAL B CA 1
ATOM 3548 C C . VAL B 1 142 ? -1.499 3.121 -16.672 1 98.56 142 VAL B C 1
ATOM 3550 O O . VAL B 1 142 ? -1.002 3.811 -17.562 1 98.56 142 VAL B O 1
ATOM 3553 N N . PHE B 1 143 ? -1.175 1.775 -16.484 1 98.44 143 PHE B N 1
ATOM 3554 C CA . PHE B 1 143 ? -0.264 1.053 -17.359 1 98.44 143 PHE B CA 1
ATOM 3555 C C . PHE B 1 143 ? 0.961 1.899 -17.688 1 98.44 143 PHE B C 1
ATOM 3557 O O . PHE B 1 143 ? 1.358 2.006 -18.844 1 98.44 143 PHE B O 1
ATOM 3564 N N . ASP B 1 144 ? 1.508 2.537 -16.625 1 98.5 144 ASP B N 1
ATOM 3565 C CA . ASP B 1 144 ? 2.822 3.152 -16.766 1 98.5 144 ASP B CA 1
ATOM 3566 C C . ASP B 1 144 ? 3.887 2.105 -17.094 1 98.5 144 ASP B C 1
ATOM 3568 O O . ASP B 1 144 ? 4.871 2.398 -17.781 1 98.5 144 ASP B O 1
ATOM 3572 N N . PHE B 1 145 ? 3.697 0.878 -16.562 1 98.56 145 PHE B N 1
ATOM 3573 C CA . PHE B 1 145 ? 4.488 -0.319 -16.812 1 98.56 145 PHE B CA 1
ATOM 3574 C C . PHE B 1 145 ? 3.617 -1.442 -17.359 1 98.56 145 PHE B C 1
ATOM 3576 O O . PHE B 1 145 ? 2.389 -1.379 -17.281 1 98.56 145 PHE B O 1
ATOM 3583 N N . ASP B 1 146 ? 4.258 -2.336 -18.047 1 98.19 146 ASP B N 1
ATOM 3584 C CA . ASP B 1 146 ? 3.754 -3.701 -18.156 1 98.19 146 ASP B CA 1
ATOM 3585 C C . ASP B 1 146 ? 4.57 -4.652 -17.281 1 98.19 146 ASP B C 1
ATOM 3587 O O . ASP B 1 146 ? 5.43 -4.219 -16.516 1 98.19 146 ASP B O 1
ATOM 3591 N N . SER B 1 147 ? 4.246 -5.969 -17.375 1 98.5 147 SER B N 1
ATOM 3592 C CA . SER B 1 147 ? 4.906 -6.922 -16.484 1 98.5 147 SER B CA 1
ATOM 3593 C C . SER B 1 147 ? 6.406 -6.969 -16.75 1 98.5 147 SER B C 1
ATOM 3595 O O . SER B 1 147 ? 7.199 -7.109 -15.812 1 98.5 147 SER B O 1
ATOM 3597 N N . LEU B 1 148 ? 6.867 -6.797 -17.984 1 98.75 148 LEU B N 1
ATOM 3598 C CA . LEU B 1 148 ? 8.281 -6.863 -18.312 1 98.75 148 LEU B CA 1
ATOM 3599 C C . LEU B 1 148 ? 9.031 -5.66 -17.75 1 98.75 148 LEU B C 1
ATOM 3601 O O . LEU B 1 148 ? 10.086 -5.812 -17.141 1 98.75 148 LEU B O 1
ATOM 3605 N N . THR B 1 149 ? 8.453 -4.496 -17.984 1 98.69 149 THR B N 1
ATOM 3606 C CA . THR B 1 149 ? 9.094 -3.285 -17.469 1 98.69 149 THR B CA 1
ATOM 3607 C C . THR B 1 149 ? 9.07 -3.266 -15.945 1 98.69 149 THR B C 1
ATOM 3609 O O . THR B 1 149 ? 10.008 -2.764 -15.312 1 98.69 149 THR B O 1
ATOM 3612 N N . LEU B 1 150 ? 8.016 -3.773 -15.391 1 98.88 150 LEU B N 1
ATOM 3613 C CA . LEU B 1 150 ? 7.945 -3.9 -13.938 1 98.88 150 LEU B CA 1
ATOM 3614 C C . LEU B 1 150 ? 9.062 -4.801 -13.414 1 98.88 150 LEU B C 1
ATOM 3616 O O . LEU B 1 150 ? 9.75 -4.449 -12.453 1 98.88 150 LEU B O 1
ATOM 3620 N N . LEU B 1 151 ? 9.281 -5.953 -14.031 1 98.94 151 LEU B N 1
ATOM 3621 C CA . LEU B 1 151 ? 10.359 -6.863 -13.664 1 98.94 151 LEU B CA 1
ATOM 3622 C C . LEU B 1 151 ? 11.711 -6.164 -13.734 1 98.94 151 LEU B C 1
ATOM 3624 O O . LEU B 1 151 ? 12.492 -6.223 -12.781 1 98.94 151 LEU B O 1
ATOM 3628 N N . ARG B 1 152 ? 11.977 -5.488 -14.805 1 98.88 152 ARG B N 1
ATOM 3629 C CA . ARG B 1 152 ? 13.258 -4.801 -14.984 1 98.88 152 ARG B CA 1
ATOM 3630 C C . ARG B 1 152 ? 13.445 -3.721 -13.93 1 98.88 152 ARG B C 1
ATOM 3632 O O . ARG B 1 152 ? 14.555 -3.521 -13.43 1 98.88 152 ARG B O 1
ATOM 3639 N N . THR B 1 153 ? 12.367 -3.041 -13.648 1 98.88 153 THR B N 1
ATOM 3640 C CA . THR B 1 153 ? 12.43 -1.952 -12.68 1 98.88 153 THR B CA 1
ATOM 3641 C C . THR B 1 153 ? 12.781 -2.48 -11.289 1 98.88 153 THR B C 1
ATOM 3643 O O . THR B 1 153 ? 13.703 -1.979 -10.648 1 98.88 153 THR B O 1
ATOM 3646 N N . ILE B 1 154 ? 12.062 -3.514 -10.82 1 98.94 154 ILE B N 1
ATOM 3647 C CA . ILE B 1 154 ? 12.328 -4.035 -9.484 1 98.94 154 ILE B CA 1
ATOM 3648 C C . ILE B 1 154 ? 13.711 -4.676 -9.438 1 98.94 154 ILE B C 1
ATOM 3650 O O . ILE B 1 154 ? 14.414 -4.586 -8.43 1 98.94 154 ILE B O 1
ATOM 3654 N N . ARG B 1 155 ? 14.117 -5.305 -10.523 1 98.81 155 ARG B N 1
ATOM 3655 C CA . ARG B 1 155 ? 15.469 -5.852 -10.602 1 98.81 155 ARG B CA 1
ATOM 3656 C C . ARG B 1 155 ? 16.516 -4.754 -10.461 1 98.81 155 ARG B C 1
ATOM 3658 O O . ARG B 1 155 ? 17.516 -4.93 -9.766 1 98.81 155 ARG B O 1
ATOM 3665 N N . THR B 1 156 ? 16.312 -3.623 -11.133 1 98.75 156 THR B N 1
ATOM 3666 C CA . THR B 1 156 ? 17.188 -2.469 -11.016 1 98.75 156 THR B CA 1
ATOM 3667 C C . THR B 1 156 ? 17.266 -1.987 -9.57 1 98.75 156 THR B C 1
ATOM 3669 O O . THR B 1 156 ? 18.359 -1.755 -9.047 1 98.75 156 THR B O 1
ATOM 3672 N N . MET B 1 157 ? 16.156 -1.881 -8.953 1 98.88 157 MET B N 1
ATOM 3673 C CA . MET B 1 157 ? 16.109 -1.455 -7.555 1 98.88 157 MET B CA 1
ATOM 3674 C C . MET B 1 157 ? 16.875 -2.434 -6.668 1 98.88 157 MET B C 1
ATOM 3676 O O . MET B 1 157 ? 17.656 -2.02 -5.809 1 98.88 157 MET B O 1
ATOM 3680 N N . ARG B 1 158 ? 16.703 -3.711 -6.84 1 98.69 158 ARG B N 1
ATOM 3681 C CA . ARG B 1 158 ? 17.297 -4.758 -6.016 1 98.69 158 ARG B CA 1
ATOM 3682 C C . ARG B 1 158 ? 18.797 -4.871 -6.273 1 98.69 158 ARG B C 1
ATOM 3684 O O . ARG B 1 158 ? 19.594 -4.836 -5.336 1 98.69 158 ARG B O 1
ATOM 3691 N N . ASP B 1 159 ? 19.188 -5.035 -7.52 1 98.38 159 ASP B N 1
ATOM 3692 C CA . ASP B 1 159 ? 20.547 -5.422 -7.895 1 98.38 159 ASP B CA 1
ATOM 3693 C C . ASP B 1 159 ? 21.469 -4.203 -7.953 1 98.38 159 ASP B C 1
ATOM 3695 O O . ASP B 1 159 ? 22.656 -4.301 -7.637 1 98.38 159 ASP B O 1
ATOM 3699 N N . GLN B 1 160 ? 20.938 -3.043 -8.359 1 98.5 160 GLN B N 1
ATOM 3700 C CA . GLN B 1 160 ? 21.781 -1.859 -8.531 1 98.5 160 GLN B CA 1
ATOM 3701 C C . GLN B 1 160 ? 21.578 -0.877 -7.379 1 98.5 160 GLN B C 1
ATOM 3703 O O . GLN B 1 160 ? 22.375 0.051 -7.207 1 98.5 160 GLN B O 1
ATOM 3708 N N . GLY B 1 161 ? 20.531 -1.048 -6.637 1 98.56 161 GLY B N 1
ATOM 3709 C CA . GLY B 1 161 ? 20.266 -0.13 -5.539 1 98.56 161 GLY B CA 1
ATOM 3710 C C . GLY B 1 161 ? 19.922 1.272 -6.004 1 98.56 161 GLY B C 1
ATOM 3711 O O . GLY B 1 161 ? 20.469 2.254 -5.492 1 98.56 161 GLY B O 1
ATOM 3712 N N . MET B 1 162 ? 19.016 1.339 -7.035 1 98.75 162 MET B N 1
ATOM 3713 C CA . MET B 1 162 ? 18.688 2.639 -7.605 1 98.75 162 MET B CA 1
ATOM 3714 C C . MET B 1 162 ? 17.203 2.709 -7.969 1 98.75 162 MET B C 1
ATOM 3716 O O . MET B 1 162 ? 16.625 1.723 -8.43 1 98.75 162 MET B O 1
ATOM 3720 N N . PHE B 1 163 ? 16.656 3.893 -7.789 1 98.69 163 PHE B N 1
ATOM 3721 C CA . PHE B 1 163 ? 15.375 4.195 -8.43 1 98.69 163 PHE B CA 1
ATOM 3722 C C . PHE B 1 163 ? 15.547 4.336 -9.938 1 98.69 163 PHE B C 1
ATOM 3724 O O . PHE B 1 163 ? 16.672 4.453 -10.43 1 98.69 163 PHE B O 1
ATOM 3731 N N . LEU B 1 164 ? 14.422 4.375 -10.672 1 98 164 LEU B N 1
ATOM 3732 C CA . LEU B 1 164 ? 14.484 4.637 -12.102 1 98 164 LEU B CA 1
ATOM 3733 C C . LEU B 1 164 ? 15.039 6.031 -12.375 1 98 164 LEU B C 1
ATOM 3735 O O . LEU B 1 164 ? 15.609 6.277 -13.445 1 98 164 LEU B O 1
ATOM 3739 N N . SER B 1 165 ? 14.898 6.918 -11.414 1 97.62 165 SER B N 1
ATOM 3740 C CA . SER B 1 165 ? 15.391 8.281 -11.555 1 97.62 165 SER B CA 1
ATOM 3741 C C . SER B 1 165 ? 16.906 8.336 -11.492 1 97.62 165 SER B C 1
ATOM 3743 O O . SER B 1 165 ? 17.516 9.352 -11.828 1 97.62 165 SER B O 1
ATOM 3745 N N . GLY B 1 166 ? 17.531 7.32 -10.992 1 97.94 166 GLY B N 1
ATOM 3746 C CA . GLY B 1 166 ? 18.969 7.285 -10.797 1 97.94 166 GLY B CA 1
ATOM 3747 C C . GLY B 1 166 ? 19.391 7.566 -9.367 1 97.94 166 GLY B C 1
ATOM 3748 O O . GLY B 1 166 ? 20.547 7.383 -9.008 1 97.94 166 GLY B O 1
ATOM 3749 N N . ARG B 1 167 ? 18.438 7.973 -8.508 1 98.12 167 ARG B N 1
ATOM 3750 C CA . ARG B 1 167 ? 18.75 8.203 -7.102 1 98.12 167 ARG B CA 1
ATOM 3751 C C . ARG B 1 167 ? 19.062 6.898 -6.387 1 98.12 167 ARG B C 1
ATOM 3753 O O . ARG B 1 167 ? 18.469 5.859 -6.684 1 98.12 167 ARG B O 1
ATOM 3760 N N . LYS B 1 168 ? 19.953 6.965 -5.414 1 98.56 168 LYS B N 1
ATOM 3761 C CA . LYS B 1 168 ? 20.438 5.789 -4.699 1 98.56 168 LYS B CA 1
ATOM 3762 C C . LYS B 1 168 ? 19.406 5.301 -3.682 1 98.56 168 LYS B C 1
ATOM 3764 O O . LYS B 1 168 ? 18.766 6.105 -3.006 1 98.56 168 LYS B O 1
ATOM 3769 N N . ILE B 1 169 ? 19.234 4.039 -3.596 1 98.75 169 ILE B N 1
ATOM 3770 C CA . ILE B 1 169 ? 18.547 3.361 -2.508 1 98.75 169 ILE B CA 1
ATOM 3771 C C . ILE B 1 169 ? 19.562 2.793 -1.521 1 98.75 169 ILE B C 1
ATOM 3773 O O . ILE B 1 169 ? 20.312 1.877 -1.856 1 98.75 169 ILE B O 1
ATOM 3777 N N . THR B 1 170 ? 19.594 3.268 -0.312 1 98.25 170 THR B N 1
ATOM 3778 C CA . THR B 1 170 ? 20.656 2.951 0.629 1 98.25 170 THR B CA 1
ATOM 3779 C C . THR B 1 170 ? 20.609 1.48 1.032 1 98.25 170 THR B C 1
ATOM 3781 O O . THR B 1 170 ? 21.641 0.843 1.216 1 98.25 170 THR B O 1
ATOM 3784 N N . ARG B 1 171 ? 19.438 0.972 1.183 1 98.38 171 ARG B N 1
ATOM 3785 C CA . ARG B 1 171 ? 19.188 -0.438 1.452 1 98.38 171 ARG B CA 1
ATOM 3786 C C . ARG B 1 171 ? 18.141 -0.998 0.484 1 98.38 171 ARG B C 1
ATOM 3788 O O . ARG B 1 171 ? 16.938 -0.882 0.721 1 98.38 171 ARG B O 1
ATOM 3795 N N . PRO B 1 172 ? 18.609 -1.657 -0.521 1 98.62 172 PRO B N 1
ATOM 3796 C CA . PRO B 1 172 ? 17.719 -2.086 -1.61 1 98.62 172 PRO B CA 1
ATOM 3797 C C . PRO B 1 172 ? 16.719 -3.15 -1.174 1 98.62 172 PRO B C 1
ATOM 3799 O O . PRO B 1 172 ? 16.969 -3.871 -0.203 1 98.62 172 PRO B O 1
ATOM 3802 N N . PRO B 1 173 ? 15.602 -3.219 -1.847 1 98.75 173 PRO B N 1
ATOM 3803 C CA . PRO B 1 173 ? 14.633 -4.285 -1.564 1 98.75 173 PRO B CA 1
ATOM 3804 C C . PRO B 1 173 ? 15.133 -5.66 -2.012 1 98.75 173 PRO B C 1
ATOM 3806 O O . PRO B 1 173 ? 15.555 -5.824 -3.16 1 98.75 173 PRO B O 1
ATOM 3809 N N . GLN B 1 174 ? 15.109 -6.617 -1.136 1 98.19 174 GLN B N 1
ATOM 3810 C CA . GLN B 1 174 ? 15.539 -7.984 -1.408 1 98.19 174 GLN B CA 1
ATOM 3811 C C . GLN B 1 174 ? 14.344 -8.898 -1.674 1 98.19 174 GLN B C 1
ATOM 3813 O O . GLN B 1 174 ? 13.781 -9.477 -0.744 1 98.19 174 GLN B O 1
ATOM 3818 N N . MET B 1 175 ? 14.008 -9.016 -2.949 1 98.38 175 MET B N 1
ATOM 3819 C CA . MET B 1 175 ? 12.797 -9.75 -3.303 1 98.38 175 MET B CA 1
ATOM 3820 C C . MET B 1 175 ? 13.078 -10.789 -4.375 1 98.38 175 MET B C 1
ATOM 3822 O O . MET B 1 175 ? 13.883 -10.555 -5.277 1 98.38 175 MET B O 1
ATOM 3826 N N . PHE B 1 176 ? 12.492 -11.953 -4.23 1 98.88 176 PHE B N 1
ATOM 3827 C CA . PHE B 1 176 ? 12.445 -13 -5.246 1 98.88 176 PHE B CA 1
ATOM 3828 C C . PHE B 1 176 ? 11.406 -12.672 -6.312 1 98.88 176 PHE B C 1
ATOM 3830 O O . PHE B 1 176 ? 10.227 -12.477 -6 1 98.88 176 PHE B O 1
ATOM 3837 N N . LEU B 1 177 ? 11.797 -12.508 -7.629 1 98.94 177 LEU B N 1
ATOM 3838 C CA . LEU B 1 177 ? 10.984 -11.867 -8.656 1 98.94 177 LEU B CA 1
ATOM 3839 C C . LEU B 1 177 ? 10.234 -12.914 -9.484 1 98.94 177 LEU B C 1
ATOM 3841 O O . LEU B 1 177 ? 10.852 -13.812 -10.062 1 98.94 177 LEU B O 1
ATOM 3845 N N . GLY B 1 178 ? 8.938 -12.75 -9.531 1 98.94 178 GLY B N 1
ATOM 3846 C CA . GLY B 1 178 ? 8.117 -13.68 -10.289 1 98.94 178 GLY B CA 1
ATOM 3847 C C . GLY B 1 178 ? 7.242 -12.984 -11.32 1 98.94 178 GLY B C 1
ATOM 3848 O O . GLY B 1 178 ? 7.094 -11.766 -11.305 1 98.94 178 GLY B O 1
ATOM 3849 N N . ALA B 1 179 ? 6.734 -13.75 -12.227 1 98.88 179 ALA B N 1
ATOM 3850 C CA . ALA B 1 179 ? 5.766 -13.328 -13.242 1 98.88 179 ALA B CA 1
ATOM 3851 C C . ALA B 1 179 ? 4.758 -14.438 -13.523 1 98.88 179 ALA B C 1
ATOM 3853 O O . ALA B 1 179 ? 4.871 -15.539 -12.984 1 98.88 179 ALA B O 1
ATOM 3854 N N . ALA B 1 180 ? 3.744 -14.078 -14.25 1 97.62 180 ALA B N 1
ATOM 3855 C CA . ALA B 1 180 ? 2.711 -15.047 -14.609 1 97.62 180 ALA B CA 1
ATOM 3856 C C . ALA B 1 180 ? 2.844 -15.477 -16.062 1 97.62 180 ALA B C 1
ATOM 3858 O O . ALA B 1 180 ? 3.453 -14.773 -16.875 1 97.62 180 ALA B O 1
ATOM 3859 N N . GLU B 1 181 ? 2.391 -16.625 -16.406 1 96.75 181 GLU B N 1
ATOM 3860 C CA . GLU B 1 181 ? 2.301 -17.125 -17.766 1 96.75 181 GLU B CA 1
ATOM 3861 C C . GLU B 1 181 ? 1.013 -17.922 -17.984 1 96.75 181 GLU B C 1
ATOM 3863 O O . GLU B 1 181 ? 0.465 -18.5 -17.031 1 96.75 181 GLU B O 1
ATOM 3868 N N . ASN B 1 182 ? 0.523 -17.922 -19.219 1 94.38 182 ASN B N 1
ATOM 3869 C CA . ASN B 1 182 ? -0.643 -18.688 -19.641 1 94.38 182 ASN B CA 1
ATOM 3870 C C . ASN B 1 182 ? -0.28 -19.719 -20.703 1 94.38 182 ASN B C 1
ATOM 3872 O O . ASN B 1 182 ? -0.504 -19.5 -21.891 1 94.38 182 ASN B O 1
ATOM 3876 N N . PRO B 1 183 ? 0.078 -20.859 -20.312 1 95.5 183 PRO B N 1
ATOM 3877 C CA . PRO B 1 183 ? 0.659 -21.844 -21.219 1 95.5 183 PRO B CA 1
ATOM 3878 C C . PRO B 1 183 ? -0.358 -22.391 -22.219 1 95.5 183 PRO B C 1
ATOM 3880 O O . PRO B 1 183 ? 0.021 -22.875 -23.297 1 95.5 183 PRO B O 1
ATOM 3883 N N . CYS B 1 184 ? -1.694 -22.281 -21.875 1 91.44 184 CYS B N 1
ATOM 3884 C CA . CYS B 1 184 ? -2.645 -23.109 -22.609 1 91.44 184 CYS B CA 1
ATOM 3885 C C . CYS B 1 184 ? -3.574 -22.266 -23.469 1 91.44 184 CYS B C 1
ATOM 3887 O O . CYS B 1 184 ? -4.664 -22.703 -23.828 1 91.44 184 CYS B O 1
ATOM 3889 N N . ILE B 1 185 ? -3.113 -21.016 -23.688 1 88.12 185 ILE B N 1
ATOM 3890 C CA . ILE B 1 185 ? -3.949 -20.172 -24.547 1 88.12 185 ILE B CA 1
ATOM 3891 C C . ILE B 1 185 ? -3.27 -19.969 -25.891 1 88.12 185 ILE B C 1
ATOM 3893 O O . ILE B 1 185 ? -2.041 -20.031 -26 1 88.12 185 ILE B O 1
ATOM 3897 N N . HIS B 1 186 ? -4.066 -19.688 -26.906 1 89.5 186 HIS B N 1
ATOM 3898 C CA . HIS B 1 186 ? -3.564 -19.438 -28.25 1 89.5 186 HIS B CA 1
ATOM 3899 C C . HIS B 1 186 ? -2.906 -18.062 -28.344 1 89.5 186 HIS B C 1
ATOM 3901 O O . HIS B 1 186 ? -3.342 -17.125 -27.688 1 89.5 186 HIS B O 1
ATOM 3907 N N . PRO B 1 187 ? -1.91 -18.016 -29.188 1 91.94 187 PRO B N 1
ATOM 3908 C CA . PRO B 1 187 ? -1.216 -19.062 -29.938 1 91.94 187 PRO B CA 1
ATOM 3909 C C . PRO B 1 187 ? -0.217 -19.844 -29.094 1 91.94 187 PRO B C 1
ATOM 3911 O O . PRO B 1 187 ? 0.729 -19.266 -28.562 1 91.94 187 PRO B O 1
ATOM 3914 N N . HIS B 1 188 ? -0.306 -21.125 -29.125 1 91.94 188 HIS B N 1
ATOM 3915 C CA . HIS B 1 188 ? 0.449 -22 -28.234 1 91.94 188 HIS B CA 1
ATOM 3916 C C . HIS B 1 188 ? 1.948 -21.891 -28.5 1 91.94 188 HIS B C 1
ATOM 3918 O O . HIS B 1 188 ? 2.746 -21.906 -27.547 1 91.94 188 HIS B O 1
ATOM 3924 N N . ASP B 1 189 ? 2.277 -21.625 -29.719 1 91.25 189 ASP B N 1
ATOM 3925 C CA . ASP B 1 189 ? 3.686 -21.641 -30.094 1 91.25 189 ASP B CA 1
ATOM 3926 C C . ASP B 1 189 ? 4.402 -20.391 -29.594 1 91.25 189 ASP B C 1
ATOM 3928 O O . ASP B 1 189 ? 5.633 -20.359 -29.531 1 91.25 189 ASP B O 1
ATOM 3932 N N . TRP B 1 190 ? 3.598 -19.453 -29.188 1 93.5 190 TRP B N 1
ATOM 3933 C CA . TRP B 1 190 ? 4.176 -18.172 -28.781 1 93.5 190 TRP B CA 1
ATOM 3934 C C . TRP B 1 190 ? 4.398 -18.141 -27.266 1 93.5 190 TRP B C 1
ATOM 3936 O O . TRP B 1 190 ? 5.156 -17.312 -26.766 1 93.5 190 TRP B O 1
ATOM 3946 N N . ARG B 1 191 ? 3.803 -18.969 -26.547 1 94.69 191 ARG B N 1
ATOM 3947 C CA . ARG B 1 191 ? 3.773 -18.891 -25.094 1 94.69 191 ARG B CA 1
ATOM 3948 C C . ARG B 1 191 ? 5.168 -19.094 -24.516 1 94.69 191 ARG B C 1
ATOM 3950 O O . ARG B 1 191 ? 5.602 -18.312 -23.656 1 94.69 191 ARG B O 1
ATOM 3957 N N . PRO B 1 192 ? 5.957 -20.094 -25.016 1 97.25 192 PRO B N 1
ATOM 3958 C CA . PRO B 1 192 ? 7.316 -20.25 -24.484 1 97.25 192 PRO B CA 1
ATOM 3959 C C . PRO B 1 192 ? 8.203 -19.047 -24.812 1 97.25 192 PRO B C 1
ATOM 3961 O O . PRO B 1 192 ? 9.078 -18.688 -24.016 1 97.25 192 PRO B O 1
ATOM 3964 N N . ASP B 1 193 ? 7.949 -18.453 -25.938 1 97.5 193 ASP B N 1
ATOM 3965 C CA . ASP B 1 193 ? 8.719 -17.266 -26.312 1 97.5 193 ASP B CA 1
ATOM 3966 C C . ASP B 1 193 ? 8.422 -16.109 -25.375 1 97.5 193 ASP B C 1
ATOM 3968 O O . ASP B 1 193 ? 9.32 -15.336 -25.016 1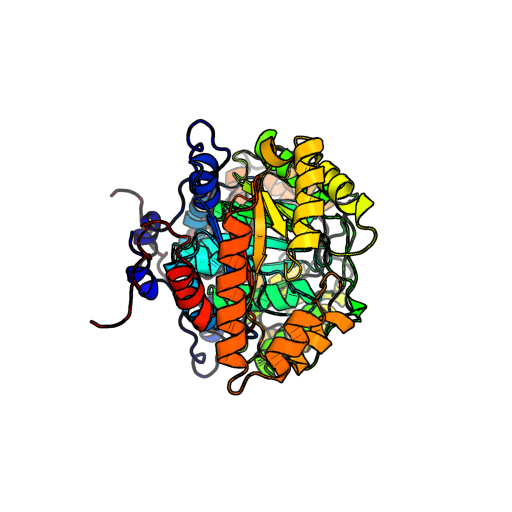 97.5 193 ASP B O 1
ATOM 3972 N N . ARG B 1 194 ? 7.207 -16 -25.047 1 96.81 194 ARG B N 1
ATOM 3973 C CA . ARG B 1 194 ? 6.82 -14.977 -24.094 1 96.81 194 ARG B CA 1
ATOM 3974 C C . ARG B 1 194 ? 7.465 -15.234 -22.734 1 96.81 194 ARG B C 1
ATOM 3976 O O . ARG B 1 194 ? 7.902 -14.297 -22.062 1 96.81 194 ARG B O 1
ATOM 3983 N N . LEU B 1 195 ? 7.473 -16.453 -22.344 1 98.31 195 LEU B N 1
ATOM 3984 C CA . LEU B 1 195 ? 8.133 -16.828 -21.109 1 98.31 195 LEU B CA 1
ATOM 3985 C C . LEU B 1 195 ? 9.609 -16.438 -21.141 1 98.31 195 LEU B C 1
ATOM 3987 O O . LEU B 1 195 ? 10.148 -15.938 -20.141 1 98.31 195 LEU B O 1
ATOM 3991 N N . ALA B 1 196 ? 10.25 -16.656 -22.234 1 98.69 196 ALA B N 1
ATOM 3992 C CA . ALA B 1 196 ? 11.664 -16.312 -22.391 1 98.69 196 ALA B CA 1
ATOM 3993 C C . ALA B 1 196 ? 11.898 -14.828 -22.141 1 98.69 196 ALA B C 1
ATOM 3995 O O . ALA B 1 196 ? 12.898 -14.445 -21.531 1 98.69 196 ALA B O 1
ATOM 3996 N N . LYS B 1 197 ? 11.016 -14.031 -22.625 1 98.62 197 LYS B N 1
ATOM 3997 C CA . LYS B 1 197 ? 11.133 -12.586 -22.438 1 98.62 197 LYS B CA 1
ATOM 3998 C C . LYS B 1 197 ? 11.047 -12.219 -20.953 1 98.62 197 LYS B C 1
ATOM 4000 O O . LYS B 1 197 ? 11.75 -11.32 -20.484 1 98.62 197 LYS B O 1
ATOM 4005 N N . LYS B 1 198 ? 10.203 -12.883 -20.234 1 98.69 198 LYS B N 1
ATOM 4006 C CA . LYS B 1 198 ? 10.062 -12.641 -18.812 1 98.69 198 LYS B CA 1
ATOM 4007 C C . LYS B 1 198 ? 11.328 -13.062 -18.062 1 98.69 198 LYS B C 1
ATOM 4009 O O . LYS B 1 198 ? 11.766 -12.375 -17.125 1 98.69 198 LYS B O 1
ATOM 4014 N N . VAL B 1 199 ? 11.844 -14.195 -18.438 1 98.75 199 VAL B N 1
ATOM 4015 C CA . VAL B 1 199 ? 13.078 -14.68 -17.828 1 98.75 199 VAL B CA 1
ATOM 4016 C C . VAL B 1 199 ? 14.203 -13.672 -18.078 1 98.75 199 VAL B C 1
ATOM 4018 O O . VAL B 1 199 ? 14.961 -13.336 -17.156 1 98.75 199 VAL B O 1
ATOM 4021 N N . GLU B 1 200 ? 14.281 -13.156 -19.297 1 98.69 200 GLU B N 1
ATOM 4022 C CA . GLU B 1 200 ? 15.289 -12.156 -19.641 1 98.69 200 GLU B CA 1
ATOM 4023 C C . GLU B 1 200 ? 15.094 -10.875 -18.844 1 98.69 200 GLU B C 1
ATOM 4025 O O . GLU B 1 200 ? 16.062 -10.211 -18.484 1 98.69 200 GLU B O 1
ATOM 4030 N N . ALA B 1 201 ? 13.867 -10.609 -18.578 1 98.75 201 ALA B N 1
ATOM 4031 C CA . ALA B 1 201 ? 13.539 -9.391 -17.844 1 98.75 201 ALA B CA 1
ATOM 4032 C C . ALA B 1 201 ? 13.883 -9.539 -16.359 1 98.75 201 ALA B C 1
ATOM 4034 O O . ALA B 1 201 ? 13.953 -8.547 -15.633 1 98.75 201 ALA B O 1
ATOM 4035 N N . GLY B 1 202 ? 14 -10.789 -15.891 1 98.5 202 GLY B N 1
ATOM 4036 C CA . GLY B 1 202 ? 14.484 -10.961 -14.531 1 98.5 202 GLY B CA 1
ATOM 4037 C C . GLY B 1 202 ? 13.633 -11.914 -13.711 1 98.5 202 GLY B C 1
ATOM 4038 O O . GLY B 1 202 ? 13.898 -12.141 -12.531 1 98.5 202 GLY B O 1
ATOM 4039 N N . ALA B 1 203 ? 12.625 -12.539 -14.328 1 98.88 203 ALA B N 1
ATOM 4040 C CA . ALA B 1 203 ? 11.766 -13.453 -13.57 1 98.88 203 ALA B CA 1
ATOM 4041 C C . ALA B 1 203 ? 12.562 -14.656 -13.062 1 98.88 203 ALA B C 1
ATOM 4043 O O . ALA B 1 203 ? 13.359 -15.234 -13.805 1 98.88 203 ALA B O 1
ATOM 4044 N N . GLU B 1 204 ? 12.375 -14.969 -11.82 1 98.88 204 GLU B N 1
ATOM 4045 C CA . GLU B 1 204 ? 13.055 -16.094 -11.195 1 98.88 204 GLU B CA 1
ATOM 4046 C C . GLU B 1 204 ? 12.078 -17.219 -10.867 1 98.88 204 GLU B C 1
ATOM 4048 O O . GLU B 1 204 ? 12.492 -18.359 -10.633 1 98.88 204 GLU B O 1
ATOM 4053 N N . PHE B 1 205 ? 10.82 -16.922 -10.852 1 98.94 205 PHE B N 1
ATOM 4054 C CA . PHE B 1 205 ? 9.781 -17.938 -10.797 1 98.94 205 PHE B CA 1
ATOM 4055 C C . PHE B 1 205 ? 8.562 -17.5 -11.609 1 98.94 205 PHE B C 1
ATOM 4057 O O . PHE B 1 205 ? 8.367 -16.312 -11.852 1 98.94 205 PHE B O 1
ATOM 4064 N N . ILE B 1 206 ? 7.824 -18.5 -12.062 1 98.94 206 ILE B N 1
ATOM 4065 C CA . ILE B 1 206 ? 6.613 -18.281 -12.852 1 98.94 206 ILE B CA 1
ATOM 4066 C C . ILE B 1 206 ? 5.441 -19.016 -12.195 1 98.94 206 ILE B C 1
ATOM 4068 O O . ILE B 1 206 ? 5.578 -20.172 -11.773 1 98.94 206 ILE B O 1
ATOM 4072 N N . GLN B 1 207 ? 4.375 -18.328 -11.992 1 98.81 207 GLN B N 1
ATOM 4073 C CA . GLN B 1 207 ? 3.102 -18.953 -11.656 1 98.81 207 GLN B CA 1
ATOM 4074 C C . GLN B 1 207 ? 2.15 -18.938 -12.852 1 98.81 207 GLN B C 1
ATOM 4076 O O . GLN B 1 207 ? 1.846 -17.875 -13.391 1 98.81 207 GLN B O 1
ATOM 4081 N N . THR B 1 208 ? 1.697 -20.062 -13.25 1 97.75 208 THR B N 1
ATOM 4082 C CA . THR B 1 208 ? 0.835 -20.109 -14.43 1 97.75 208 THR B CA 1
ATOM 4083 C C . THR B 1 208 ? -0.629 -19.938 -14.031 1 97.75 208 THR B C 1
ATOM 4085 O O . THR B 1 208 ? -0.971 -20.016 -12.852 1 97.75 208 THR B O 1
ATOM 4088 N N . ASN B 1 209 ? -1.407 -19.625 -15.086 1 94.75 209 ASN B N 1
ATOM 4089 C CA . ASN B 1 209 ? -2.848 -19.766 -14.906 1 94.75 209 ASN B CA 1
ATOM 4090 C C . ASN B 1 209 ? -3.242 -21.234 -14.727 1 94.75 209 ASN B C 1
ATOM 4092 O O . ASN B 1 209 ? -2.383 -22.109 -14.711 1 94.75 209 ASN B O 1
ATOM 4096 N N . TYR B 1 210 ? -4.492 -21.547 -14.602 1 95.88 210 TYR B N 1
ATOM 4097 C CA . TYR B 1 210 ? -4.996 -22.906 -14.375 1 95.88 210 TYR B CA 1
ATOM 4098 C C . TYR B 1 210 ? -4.551 -23.844 -15.477 1 95.88 210 TYR B C 1
ATOM 4100 O O . TYR B 1 210 ? -4.656 -23.531 -16.672 1 95.88 210 TYR B O 1
ATOM 4108 N N . ILE B 1 211 ? -4.055 -24.969 -15.047 1 96.88 211 ILE B N 1
ATOM 4109 C CA . ILE B 1 211 ? -3.744 -26.062 -15.969 1 96.88 211 ILE B CA 1
ATOM 4110 C C . ILE B 1 211 ? -4.766 -27.172 -15.797 1 96.88 211 ILE B C 1
ATOM 4112 O O . ILE B 1 211 ? -4.719 -27.922 -14.82 1 96.88 211 ILE B O 1
ATOM 4116 N N . TYR B 1 212 ? -5.605 -27.297 -16.766 1 96.62 212 TYR B N 1
ATOM 4117 C CA . TYR B 1 212 ? -6.566 -28.406 -16.766 1 96.62 212 TYR B CA 1
ATOM 4118 C C . TYR B 1 212 ? -6.266 -29.391 -17.875 1 96.62 212 TYR B C 1
ATOM 4120 O O . TYR B 1 212 ? -6.715 -30.531 -17.844 1 96.62 212 TYR B O 1
ATOM 4128 N N . ASP B 1 213 ? -5.531 -28.922 -18.812 1 95.06 213 ASP B N 1
ATOM 4129 C CA . ASP B 1 213 ? -5.16 -29.734 -19.969 1 95.06 213 ASP B CA 1
ATOM 4130 C C . ASP B 1 213 ? -3.701 -30.172 -19.875 1 95.06 213 ASP B C 1
ATOM 4132 O O . ASP B 1 213 ? -2.812 -29.516 -20.406 1 95.06 213 ASP B O 1
ATOM 4136 N N . ILE B 1 214 ? -3.475 -31.391 -19.391 1 97 214 ILE B N 1
ATOM 4137 C CA . ILE B 1 214 ? -2.135 -31.891 -19.094 1 97 214 ILE B CA 1
ATOM 4138 C C . ILE B 1 214 ? -1.352 -32.094 -20.391 1 97 214 ILE B C 1
ATOM 4140 O O . ILE B 1 214 ? -0.204 -31.641 -20.5 1 97 214 ILE B O 1
ATOM 4144 N N . PRO B 1 215 ? -1.946 -32.656 -21.438 1 96.25 215 PRO B N 1
ATOM 4145 C CA . PRO B 1 215 ? -1.192 -32.812 -22.688 1 96.25 215 PRO B CA 1
ATOM 4146 C C . PRO B 1 215 ? -0.728 -31.5 -23.266 1 96.25 215 PRO B C 1
ATOM 4148 O O . PRO B 1 215 ? 0.409 -31.375 -23.734 1 96.25 215 PRO B O 1
ATOM 4151 N N . LEU B 1 216 ? -1.552 -30.562 -23.234 1 94.94 216 LEU B N 1
ATOM 4152 C CA . LEU B 1 216 ? -1.198 -29.234 -23.75 1 94.94 216 LEU B CA 1
ATOM 4153 C C . LEU B 1 216 ? -0.102 -28.594 -22.906 1 94.94 216 LEU B C 1
ATOM 4155 O O . LEU B 1 216 ? 0.815 -27.969 -23.438 1 94.94 216 LEU B O 1
ATOM 4159 N N . PHE B 1 217 ? -0.217 -28.719 -21.688 1 97.62 217 PHE B N 1
ATOM 4160 C CA . PHE B 1 217 ? 0.798 -28.188 -20.781 1 97.62 217 PHE B CA 1
ATOM 4161 C C . PHE B 1 217 ? 2.135 -28.875 -21 1 97.62 217 PHE B C 1
ATOM 4163 O O . PHE B 1 217 ? 3.186 -28.234 -21 1 97.62 217 PHE B O 1
ATOM 4170 N N . GLU B 1 218 ? 2.102 -30.172 -21.125 1 97.69 218 GLU B N 1
ATOM 4171 C CA . GLU B 1 218 ? 3.322 -30.922 -21.391 1 97.69 218 GLU B CA 1
ATOM 4172 C C . GLU B 1 218 ? 3.994 -30.438 -22.672 1 97.69 218 GLU B C 1
ATOM 4174 O O . GLU B 1 218 ? 5.223 -30.406 -22.766 1 97.69 218 GLU B O 1
ATOM 4179 N N . LYS B 1 219 ? 3.203 -30.188 -23.688 1 96.81 219 LYS B N 1
ATOM 4180 C CA . LYS B 1 219 ? 3.752 -29.641 -24.922 1 96.81 219 LYS B CA 1
ATOM 4181 C C . LYS B 1 219 ? 4.461 -28.312 -24.672 1 96.81 219 LYS B C 1
ATOM 4183 O O . LYS B 1 219 ? 5.551 -28.078 -25.188 1 96.81 219 LYS B O 1
ATOM 4188 N N . PHE B 1 220 ? 3.838 -27.469 -23.953 1 97.94 220 PHE B N 1
ATOM 4189 C CA . PHE B 1 220 ? 4.438 -26.203 -23.547 1 97.94 220 PHE B CA 1
ATOM 4190 C C . PHE B 1 220 ? 5.758 -26.438 -22.828 1 97.94 220 PHE B C 1
ATOM 4192 O O . PHE B 1 220 ? 6.773 -25.828 -23.172 1 97.94 220 PHE B O 1
ATOM 4199 N N . MET B 1 221 ? 5.82 -27.375 -21.844 1 98.56 221 MET B N 1
ATOM 4200 C CA . MET B 1 221 ? 7.004 -27.625 -21.031 1 98.56 221 MET B CA 1
ATOM 4201 C C . MET B 1 221 ? 8.117 -28.25 -21.859 1 98.56 221 MET B C 1
ATOM 4203 O O . MET B 1 221 ? 9.297 -28 -21.625 1 98.56 221 MET B O 1
ATOM 4207 N N . ALA B 1 222 ? 7.68 -29.047 -22.812 1 98.31 222 ALA B N 1
ATOM 4208 C CA . ALA B 1 222 ? 8.68 -29.609 -23.703 1 98.31 222 ALA B CA 1
ATOM 4209 C C . ALA B 1 222 ? 9.453 -28.516 -24.438 1 98.31 222 ALA B C 1
ATOM 4211 O O . ALA B 1 222 ? 10.68 -28.562 -24.547 1 98.31 222 ALA B O 1
ATOM 4212 N N . ARG B 1 223 ? 8.758 -27.547 -24.953 1 98.19 223 ARG B N 1
ATOM 4213 C CA . ARG B 1 223 ? 9.398 -26.406 -25.609 1 98.19 223 ARG B CA 1
ATOM 4214 C C . ARG B 1 223 ? 10.242 -25.594 -24.641 1 98.19 223 ARG B C 1
ATOM 4216 O O . ARG B 1 223 ? 11.32 -25.109 -24.984 1 98.19 223 ARG B O 1
ATOM 4223 N N . VAL B 1 224 ? 9.719 -25.406 -23.438 1 98.62 224 VAL B N 1
ATOM 4224 C CA . VAL B 1 224 ? 10.438 -24.719 -22.391 1 98.62 224 VAL B CA 1
ATOM 4225 C C . VAL B 1 224 ? 11.781 -25.406 -22.125 1 98.62 224 VAL B C 1
ATOM 4227 O O . VAL B 1 224 ? 12.82 -24.75 -22.031 1 98.62 224 VAL B O 1
ATOM 4230 N N . ARG B 1 225 ? 11.789 -26.734 -22.078 1 98.5 225 ARG B N 1
ATOM 4231 C CA . ARG B 1 225 ? 13.008 -27.516 -21.859 1 98.5 225 ARG B CA 1
ATOM 4232 C C . ARG B 1 225 ? 13.938 -27.422 -23.062 1 98.5 225 ARG B C 1
ATOM 4234 O O . ARG B 1 225 ? 15.156 -27.281 -22.906 1 98.5 225 ARG B O 1
ATOM 4241 N N . ASP B 1 226 ? 13.344 -27.438 -24.234 1 98.31 226 ASP B N 1
ATOM 4242 C CA . ASP B 1 226 ? 14.141 -27.297 -25.453 1 98.31 226 ASP B CA 1
ATOM 4243 C C . ASP B 1 226 ? 14.906 -25.984 -25.469 1 98.31 226 ASP B C 1
ATOM 4245 O O . ASP B 1 226 ? 16.031 -25.922 -25.969 1 98.31 226 ASP B O 1
ATOM 4249 N N . MET B 1 227 ? 14.305 -25 -24.922 1 98.12 227 MET B N 1
ATOM 4250 C CA . MET B 1 227 ? 14.891 -23.656 -24.906 1 98.12 227 MET B CA 1
ATOM 4251 C C . MET B 1 227 ? 15.812 -23.484 -23.703 1 98.12 227 MET B C 1
ATOM 4253 O O . MET B 1 227 ? 16.453 -22.453 -23.547 1 98.12 227 MET B O 1
ATOM 4257 N N . GLY B 1 228 ? 15.805 -24.422 -22.766 1 98.44 228 GLY B N 1
ATOM 4258 C CA . GLY B 1 228 ? 16.641 -24.375 -21.578 1 98.44 228 GLY B CA 1
ATOM 4259 C C . GLY B 1 228 ? 16.094 -23.453 -20.5 1 98.44 228 GLY B C 1
ATOM 4260 O O . GLY B 1 228 ? 16.797 -23.125 -19.547 1 98.44 228 GLY B O 1
ATOM 4261 N N . LEU B 1 229 ? 14.883 -23.047 -20.641 1 98.69 229 LEU B N 1
ATOM 4262 C CA . LEU B 1 229 ? 14.289 -22.109 -19.703 1 98.69 229 LEU B CA 1
ATOM 4263 C C . LEU B 1 229 ? 14.031 -22.766 -18.359 1 98.69 229 LEU B C 1
ATOM 4265 O O . LEU B 1 229 ? 14.07 -22.109 -17.312 1 98.69 229 LEU B O 1
ATOM 4269 N N . ASP B 1 230 ? 13.789 -24.078 -18.312 1 98 230 ASP B N 1
ATOM 4270 C CA . ASP B 1 230 ? 13.484 -24.812 -17.094 1 98 230 ASP B CA 1
ATOM 4271 C C . ASP B 1 230 ? 14.68 -24.797 -16.141 1 98 230 ASP B C 1
ATOM 4273 O O . ASP B 1 230 ? 14.531 -25.094 -14.945 1 98 230 ASP B O 1
ATOM 4277 N N . LYS B 1 231 ? 15.867 -24.406 -16.594 1 98.12 231 LYS B N 1
ATOM 4278 C CA . LYS B 1 231 ? 17.062 -24.328 -15.758 1 98.12 231 LYS B CA 1
ATOM 4279 C C . LYS B 1 231 ? 17.328 -22.891 -15.305 1 98.12 231 LYS B C 1
ATOM 4281 O O . LYS B 1 231 ? 18.203 -22.641 -14.477 1 98.12 231 LYS B O 1
ATOM 4286 N N . ARG B 1 232 ? 16.469 -21.984 -15.805 1 98.5 232 ARG B N 1
ATOM 4287 C CA . ARG B 1 232 ? 16.734 -20.562 -15.562 1 98.5 232 ARG B CA 1
ATOM 4288 C C . ARG B 1 232 ? 15.633 -19.938 -14.719 1 98.5 232 ARG B C 1
ATOM 4290 O O . ARG B 1 232 ? 15.805 -18.859 -14.164 1 98.5 232 ARG B O 1
ATOM 4297 N N . VAL B 1 233 ? 14.547 -20.609 -14.648 1 98.88 233 VAL B N 1
ATOM 4298 C CA . VAL B 1 233 ? 13.398 -20.094 -13.906 1 98.88 233 VAL B CA 1
ATOM 4299 C C . VAL B 1 233 ? 12.617 -21.25 -13.305 1 98.88 233 VAL B C 1
ATOM 4301 O O . VAL B 1 233 ? 12.586 -22.344 -13.867 1 98.88 233 VAL B O 1
ATOM 4304 N N . TYR B 1 234 ? 12.047 -21.078 -12.133 1 98.94 234 TYR B N 1
ATOM 4305 C CA . TYR B 1 234 ? 11.188 -22.078 -11.516 1 98.94 234 TYR B CA 1
ATOM 4306 C C . TYR B 1 234 ? 9.742 -21.922 -11.984 1 98.94 234 TYR B C 1
ATOM 4308 O O . TYR B 1 234 ? 9.18 -20.844 -11.914 1 98.94 234 TYR B O 1
ATOM 4316 N N . ILE B 1 235 ? 9.141 -22.984 -12.438 1 98.94 235 ILE B N 1
ATOM 4317 C CA . ILE B 1 235 ? 7.766 -22.922 -12.938 1 98.94 235 ILE B CA 1
ATOM 4318 C C . ILE B 1 235 ? 6.832 -23.625 -11.953 1 98.94 235 ILE B C 1
ATOM 4320 O O . ILE B 1 235 ? 7.016 -24.797 -11.641 1 98.94 235 ILE B O 1
ATOM 4324 N N . LEU B 1 236 ? 5.887 -22.891 -11.422 1 98.94 236 LEU B N 1
ATOM 4325 C CA . LEU B 1 236 ? 4.805 -23.391 -10.578 1 98.94 236 LEU B CA 1
ATOM 4326 C C . LEU B 1 236 ? 3.49 -23.438 -11.352 1 98.94 236 LEU B C 1
ATOM 4328 O O . LEU B 1 236 ? 2.961 -22.391 -11.742 1 98.94 236 LEU B O 1
ATOM 4332 N N . ALA B 1 237 ? 2.957 -24.625 -11.5 1 98.75 237 ALA B N 1
ATOM 4333 C CA . ALA B 1 237 ? 1.759 -24.812 -12.312 1 98.75 237 ALA B CA 1
ATOM 4334 C C . ALA B 1 237 ? 0.5 -24.469 -11.523 1 98.75 237 ALA B C 1
ATOM 4336 O O . ALA B 1 237 ? 0.32 -24.922 -10.398 1 98.75 237 ALA B O 1
ATOM 4337 N N . GLY B 1 238 ? -0.344 -23.656 -12.172 1 98.06 238 GLY B N 1
ATOM 4338 C CA . GLY B 1 238 ? -1.589 -23.266 -11.523 1 98.06 238 GLY B CA 1
ATOM 4339 C C . GLY B 1 238 ? -2.617 -24.375 -11.5 1 98.06 238 GLY B C 1
ATOM 4340 O O . GLY B 1 238 ? -2.842 -25.047 -12.508 1 98.06 238 GLY B O 1
ATOM 4341 N N . VAL B 1 239 ? -3.24 -24.594 -10.305 1 97.94 239 VAL B N 1
ATOM 4342 C CA . VAL B 1 239 ? -4.27 -25.609 -10.148 1 97.94 239 VAL B CA 1
ATOM 4343 C C . VAL B 1 239 ? -5.395 -25.078 -9.258 1 97.94 239 VAL B C 1
ATOM 4345 O O . VAL B 1 239 ? -5.199 -24.141 -8.492 1 97.94 239 VAL B O 1
ATOM 4348 N N . GLY B 1 240 ? -6.516 -25.656 -9.375 1 96.31 240 GLY B N 1
ATOM 4349 C CA . GLY B 1 240 ? -7.664 -25.312 -8.547 1 96.31 240 GLY B CA 1
ATOM 4350 C C . GLY B 1 240 ? -8.836 -26.266 -8.75 1 96.31 240 GLY B C 1
ATOM 4351 O O . GLY B 1 240 ? -9.031 -26.781 -9.844 1 96.31 240 GLY B O 1
ATOM 4352 N N . PRO B 1 241 ? -9.586 -26.469 -7.703 1 96.12 241 PRO B N 1
ATOM 4353 C CA . PRO B 1 241 ? -10.742 -27.359 -7.824 1 96.12 241 PRO B CA 1
ATOM 4354 C C . PRO B 1 241 ? -11.898 -26.719 -8.594 1 96.12 241 PRO B C 1
ATOM 4356 O O . PRO B 1 241 ? -12.141 -25.516 -8.469 1 96.12 241 PRO B O 1
ATOM 4359 N N . LEU B 1 242 ? -12.547 -27.562 -9.391 1 94.06 242 LEU B N 1
ATOM 4360 C CA . LEU B 1 242 ? -13.766 -27.141 -10.07 1 94.06 242 LEU B CA 1
ATOM 4361 C C . LEU B 1 242 ? -14.984 -27.375 -9.195 1 94.06 242 LEU B C 1
ATOM 4363 O O . LEU B 1 242 ? -15.094 -28.406 -8.523 1 94.06 242 LEU B O 1
ATOM 4367 N N . ALA B 1 243 ? -15.844 -26.422 -9.25 1 93.25 243 ALA B N 1
ATOM 4368 C CA . ALA B 1 243 ? -17.016 -26.516 -8.391 1 93.25 243 ALA B CA 1
ATOM 4369 C C . ALA B 1 243 ? -18.109 -27.375 -9.039 1 93.25 243 ALA B C 1
ATOM 4371 O O . ALA B 1 243 ? -18.844 -28.078 -8.352 1 93.25 243 ALA B O 1
ATOM 4372 N N . SER B 1 244 ? -18.25 -27.219 -10.367 1 94.81 244 SER B N 1
ATOM 4373 C CA . SER B 1 244 ? -19.297 -27.906 -11.125 1 94.81 244 SER B CA 1
ATOM 4374 C C . SER B 1 244 ? -19 -27.891 -12.617 1 94.81 244 SER B C 1
ATOM 4376 O O . SER B 1 244 ? -18.062 -27.234 -13.062 1 94.81 244 SER B O 1
ATOM 4378 N N . ALA B 1 245 ? -19.859 -28.656 -13.281 1 95.94 245 ALA B N 1
ATOM 4379 C CA . ALA B 1 245 ? -19.75 -28.609 -14.742 1 95.94 245 ALA B CA 1
ATOM 4380 C C . ALA B 1 245 ? -20.109 -27.234 -15.273 1 95.94 245 ALA B C 1
ATOM 4382 O O . ALA B 1 245 ? -19.5 -26.75 -16.234 1 95.94 245 ALA B O 1
ATOM 4383 N N . LYS B 1 246 ? -21.062 -26.703 -14.695 1 95.19 246 LYS B N 1
ATOM 4384 C CA . LYS B 1 246 ? -21.469 -25.359 -15.086 1 95.19 246 LYS B CA 1
ATOM 4385 C C . LYS B 1 246 ? -20.344 -24.344 -14.867 1 95.19 246 LYS B C 1
ATOM 4387 O O . LYS B 1 246 ? -20.062 -23.531 -15.75 1 95.19 246 LYS B O 1
ATOM 4392 N N . ALA B 1 247 ? -19.703 -24.438 -13.75 1 92 247 ALA B N 1
ATOM 4393 C CA . ALA B 1 247 ? -18.578 -23.547 -13.445 1 92 247 ALA B CA 1
ATOM 4394 C C . ALA B 1 247 ? -17.422 -23.766 -14.43 1 92 247 ALA B C 1
ATOM 4396 O O . ALA B 1 247 ? -16.812 -22.797 -14.891 1 92 247 ALA B O 1
ATOM 4397 N N . ALA B 1 248 ? -17.203 -24.953 -14.719 1 93.75 248 ALA B N 1
ATOM 4398 C CA . ALA B 1 248 ? -16.125 -25.297 -15.664 1 93.75 248 ALA B CA 1
ATOM 4399 C C . ALA B 1 248 ? -16.406 -24.703 -17.047 1 93.75 248 ALA B C 1
ATOM 4401 O O . ALA B 1 248 ? -15.508 -24.141 -17.672 1 93.75 248 ALA B O 1
ATOM 4402 N N . ARG B 1 249 ? -17.609 -24.797 -17.516 1 93.81 249 ARG B N 1
ATOM 4403 C CA . ARG B 1 249 ? -18.016 -24.234 -18.797 1 93.81 249 ARG B CA 1
ATOM 4404 C C . ARG B 1 249 ? -17.906 -22.719 -18.781 1 93.81 249 ARG B C 1
ATOM 4406 O O . ARG B 1 249 ? -17.469 -22.109 -19.766 1 93.81 249 ARG B O 1
ATOM 4413 N N . TRP B 1 250 ? -18.344 -22.219 -17.734 1 90.69 250 TRP B N 1
ATOM 4414 C CA . TRP B 1 250 ? -18.281 -20.766 -17.578 1 90.69 250 TRP B CA 1
ATOM 4415 C C . TRP B 1 250 ? -16.844 -20.281 -17.641 1 90.69 250 TRP B C 1
ATOM 4417 O O . TRP B 1 250 ? -16.547 -19.297 -18.328 1 90.69 250 TRP B O 1
ATOM 4427 N N . MET B 1 251 ? -15.992 -20.875 -16.906 1 88 251 MET B N 1
ATOM 4428 C CA . MET B 1 251 ? -14.586 -20.5 -16.906 1 88 251 MET B CA 1
ATOM 4429 C C . MET B 1 251 ? -14 -20.578 -18.312 1 88 251 MET B C 1
ATOM 4431 O O . MET B 1 251 ? -13.289 -19.656 -18.734 1 88 251 MET B O 1
ATOM 4435 N N . ARG B 1 252 ? -14.258 -21.594 -18.938 1 86.94 252 ARG B N 1
ATOM 4436 C CA . ARG B 1 252 ? -13.758 -21.797 -20.297 1 86.94 252 ARG B CA 1
ATOM 4437 C C . ARG B 1 252 ? -14.195 -20.656 -21.219 1 86.94 252 ARG B C 1
ATOM 4439 O O . ARG B 1 252 ? -13.414 -20.203 -22.047 1 86.94 252 ARG B O 1
ATOM 4446 N N . SER B 1 253 ? -15.367 -20.125 -21.047 1 86.81 253 SER B N 1
ATOM 4447 C CA . SER B 1 253 ? -15.961 -19.172 -21.969 1 86.81 253 SER B CA 1
ATOM 4448 C C . SER B 1 253 ? -15.68 -17.734 -21.531 1 86.81 253 SER B C 1
ATOM 4450 O O . SER B 1 253 ? -15.625 -16.828 -22.359 1 86.81 253 SER B O 1
ATOM 4452 N N . ASN B 1 254 ? -15.445 -17.562 -20.188 1 81.38 254 ASN B N 1
ATOM 4453 C CA . ASN B 1 254 ? -15.492 -16.203 -19.688 1 81.38 254 ASN B CA 1
ATOM 4454 C C . ASN B 1 254 ? -14.164 -15.781 -19.062 1 81.38 254 ASN B C 1
ATOM 4456 O O . ASN B 1 254 ? -13.938 -14.594 -18.812 1 81.38 254 ASN B O 1
ATOM 4460 N N . VAL B 1 255 ? -13.32 -16.688 -18.812 1 75.75 255 VAL B N 1
ATOM 4461 C CA . VAL B 1 255 ? -12.055 -16.344 -18.188 1 75.75 255 VAL B CA 1
ATOM 4462 C C . VAL B 1 255 ? -10.922 -16.469 -19.203 1 75.75 255 VAL B C 1
ATOM 4464 O O . VAL B 1 255 ? -10.57 -17.578 -19.609 1 75.75 255 VAL B O 1
ATOM 4467 N N . PRO B 1 256 ? -10.422 -15.305 -19.5 1 73.19 256 PRO B N 1
ATOM 4468 C CA . PRO B 1 256 ? -9.32 -15.352 -20.469 1 73.19 256 PRO B CA 1
ATOM 4469 C C . PRO B 1 256 ? -8.141 -16.188 -19.984 1 73.19 256 PRO B C 1
ATOM 4471 O O . PRO B 1 256 ? -7.797 -16.156 -18.797 1 73.19 256 PRO B O 1
ATOM 4474 N N . GLY B 1 257 ? -7.684 -17.062 -20.812 1 75.31 257 GLY B N 1
ATOM 4475 C CA . GLY B 1 257 ? -6.441 -17.75 -20.516 1 75.31 257 GLY B CA 1
ATOM 4476 C C . GLY B 1 257 ? -6.648 -19.141 -19.984 1 75.31 257 GLY B C 1
ATOM 4477 O O . GLY B 1 257 ? -5.684 -19.875 -19.719 1 75.31 257 GLY B O 1
ATOM 4478 N N . ILE B 1 258 ? -7.934 -19.516 -19.875 1 82.69 258 ILE B N 1
ATOM 4479 C CA . ILE B 1 258 ? -8.188 -20.828 -19.281 1 82.69 258 ILE B CA 1
ATOM 4480 C C . ILE B 1 258 ? -8.742 -21.781 -20.344 1 82.69 258 ILE B C 1
ATOM 4482 O O . ILE B 1 258 ? -9.594 -21.406 -21.141 1 82.69 258 ILE B O 1
ATOM 4486 N N . HIS B 1 259 ? -8.219 -22.953 -20.406 1 89.06 259 HIS B N 1
ATOM 4487 C CA . HIS B 1 259 ? -8.703 -24.047 -21.25 1 89.06 259 HIS B CA 1
ATOM 4488 C C . HIS B 1 259 ? -9.125 -25.25 -20.422 1 89.06 259 HIS B C 1
ATOM 4490 O O . HIS B 1 259 ? -8.312 -25.812 -19.688 1 89.06 259 HIS B O 1
ATOM 4496 N N . VAL B 1 260 ? -10.383 -25.641 -20.594 1 92.94 260 VAL B N 1
ATOM 4497 C CA . VAL B 1 260 ? -10.891 -26.828 -19.906 1 92.94 260 VAL B CA 1
ATOM 4498 C C . VAL B 1 260 ? -11.312 -27.875 -20.922 1 92.94 260 VAL B C 1
ATOM 4500 O O . VAL B 1 260 ? -12.242 -27.656 -21.703 1 92.94 260 VAL B O 1
ATOM 4503 N N . PRO B 1 261 ? -10.695 -29 -20.891 1 94.75 261 PRO B N 1
ATOM 4504 C CA . PRO B 1 261 ? -11.031 -30.047 -21.859 1 94.75 261 PRO B CA 1
ATOM 4505 C C . PRO B 1 261 ? -12.445 -30.578 -21.688 1 94.75 261 PRO B C 1
ATOM 4507 O O . PRO B 1 261 ? -12.953 -30.656 -20.562 1 94.75 261 PRO B O 1
ATOM 4510 N N . ASP B 1 262 ? -13 -31.047 -22.781 1 95.06 262 ASP B N 1
ATOM 4511 C CA . ASP B 1 262 ? -14.344 -31.625 -22.781 1 95.06 262 ASP B CA 1
ATOM 4512 C C . ASP B 1 262 ? -14.43 -32.812 -21.828 1 95.06 262 ASP B C 1
ATOM 4514 O O . ASP B 1 262 ? -15.438 -33 -21.156 1 95.06 262 ASP B O 1
ATOM 4518 N N . ALA B 1 263 ? -13.414 -33.625 -21.812 1 95.75 263 ALA B N 1
ATOM 4519 C CA . ALA B 1 263 ? -13.406 -34.812 -21 1 95.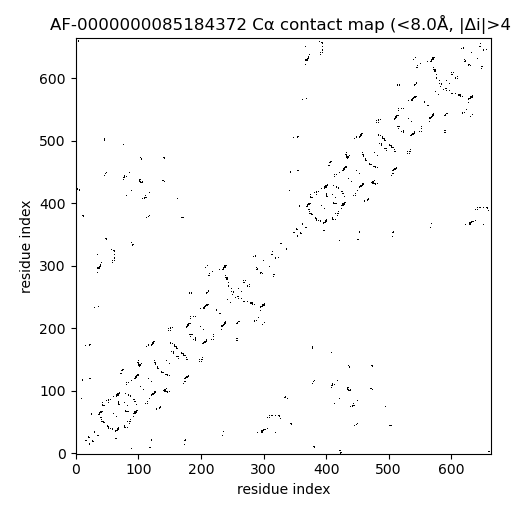75 263 ALA B CA 1
ATOM 4520 C C . ALA B 1 263 ? -13.602 -34.5 -19.516 1 95.75 263 ALA B C 1
ATOM 4522 O O . ALA B 1 263 ? -14.258 -35.219 -18.781 1 95.75 263 ALA B O 1
ATOM 4523 N N . LEU B 1 264 ? -13.008 -33.406 -19.047 1 95.75 264 LEU B N 1
ATOM 4524 C CA . LEU B 1 264 ? -13.133 -32.969 -17.656 1 95.75 264 LEU B CA 1
ATOM 4525 C C . LEU B 1 264 ? -14.539 -32.469 -17.359 1 95.75 264 LEU B C 1
ATOM 4527 O O . LEU B 1 264 ? -15.094 -32.719 -16.297 1 95.75 264 LEU B O 1
ATOM 4531 N N . ILE B 1 265 ? -15.094 -31.719 -18.312 1 96.12 265 ILE B N 1
ATOM 4532 C CA . ILE B 1 265 ? -16.453 -31.219 -18.156 1 96.12 265 ILE B CA 1
ATOM 4533 C C . ILE B 1 265 ? -17.438 -32.375 -18.094 1 96.12 265 ILE B C 1
ATOM 4535 O O . ILE B 1 265 ? -18.328 -32.406 -17.234 1 96.12 265 ILE B O 1
ATOM 4539 N N . ASP B 1 266 ? -17.219 -33.344 -18.969 1 96.81 266 ASP B N 1
ATOM 4540 C CA . ASP B 1 266 ? -18.062 -34.531 -19 1 96.81 266 ASP B CA 1
ATOM 4541 C C . ASP B 1 266 ? -17.984 -35.281 -17.672 1 96.81 266 ASP B C 1
ATOM 4543 O O . ASP B 1 266 ? -19 -35.75 -17.141 1 96.81 266 ASP B O 1
ATOM 4547 N N . ARG B 1 267 ? -16.781 -35.406 -17.203 1 96.94 267 ARG B N 1
ATOM 4548 C CA . ARG B 1 267 ? -16.562 -36.094 -15.922 1 96.94 267 ARG B CA 1
ATOM 4549 C C . ARG B 1 267 ? -17.328 -35.375 -14.805 1 96.94 267 ARG B C 1
ATOM 4551 O O . ARG B 1 267 ? -17.969 -36 -13.977 1 96.94 267 ARG B O 1
ATOM 4558 N N . MET B 1 268 ? -17.297 -34.094 -14.781 1 97 268 MET B N 1
ATOM 4559 C CA . MET B 1 268 ? -17.984 -33.281 -13.773 1 97 268 MET B CA 1
ATOM 4560 C C . MET B 1 268 ? -19.484 -33.406 -13.914 1 97 268 MET B C 1
ATOM 4562 O O . MET B 1 268 ? -20.219 -33.406 -12.914 1 97 268 MET B O 1
ATOM 4566 N N . GLU B 1 269 ? -19.984 -33.5 -15.133 1 96.44 269 GLU B N 1
ATOM 4567 C CA . GLU B 1 269 ? -21.422 -33.594 -15.391 1 96.44 269 GLU B CA 1
ATOM 4568 C C . GLU B 1 269 ? -21.984 -34.906 -14.852 1 96.44 269 GLU B C 1
ATOM 4570 O O . GLU B 1 269 ? -23.125 -34.969 -14.398 1 96.44 269 GLU B O 1
ATOM 4575 N N . LYS B 1 270 ? -21.203 -35.906 -14.922 1 97.12 270 LYS B N 1
ATOM 4576 C CA . LYS B 1 270 ? -21.641 -37.25 -14.555 1 97.12 270 LYS B CA 1
ATOM 4577 C C . LYS B 1 270 ? -21.484 -37.5 -13.055 1 97.12 270 LYS B C 1
ATOM 4579 O O . LYS B 1 270 ? -22 -38.469 -12.516 1 97.12 270 LYS B O 1
ATOM 4584 N N . ALA B 1 271 ? -20.828 -36.594 -12.398 1 96.94 271 ALA B N 1
ATOM 4585 C CA . ALA B 1 271 ? -20.516 -36.812 -10.984 1 96.94 271 ALA B CA 1
ATOM 4586 C C . ALA B 1 271 ? -21.75 -36.594 -10.117 1 96.94 271 ALA B C 1
ATOM 4588 O O . ALA B 1 271 ? -22.484 -35.594 -10.312 1 96.94 271 ALA B O 1
ATOM 4589 N N . GLU B 1 272 ? -22.031 -37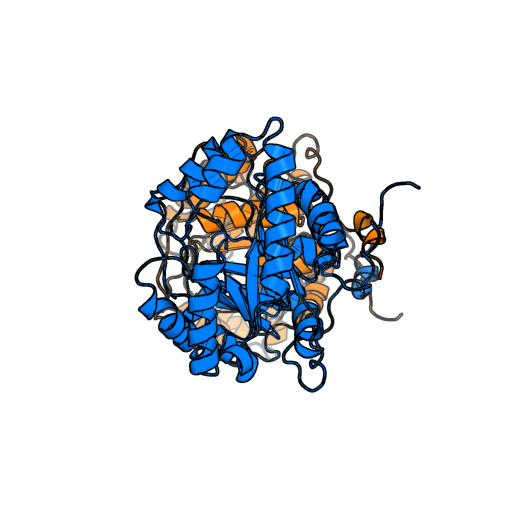.5 -9.188 1 96.88 272 GLU B N 1
ATOM 4590 C CA . GLU B 1 272 ? -23.125 -37.344 -8.227 1 96.88 272 GLU B CA 1
ATOM 4591 C C . GLU B 1 272 ? -22.875 -36.156 -7.281 1 96.88 272 GLU B C 1
ATOM 4593 O O . GLU B 1 272 ? -23.797 -35.438 -6.926 1 96.88 272 GLU B O 1
ATOM 4598 N N . LYS B 1 273 ? -21.656 -36.031 -6.867 1 96.62 273 LYS B N 1
ATOM 4599 C CA . LYS B 1 273 ? -21.203 -34.938 -6.016 1 96.62 273 LYS B CA 1
ATOM 4600 C C . LYS B 1 273 ? -20.125 -34.125 -6.711 1 96.62 273 LYS B C 1
ATOM 4602 O O . LYS B 1 273 ? -18.938 -34.312 -6.484 1 96.62 273 LYS B O 1
ATOM 4607 N N . PRO B 1 274 ? -20.531 -33.094 -7.41 1 95.62 274 PRO B N 1
ATOM 4608 C CA . PRO B 1 274 ? -19.594 -32.344 -8.242 1 95.62 274 PRO B CA 1
ATOM 4609 C C . PRO B 1 274 ? -18.453 -31.734 -7.441 1 95.62 274 PRO B C 1
ATOM 4611 O O . PRO B 1 274 ? -17.312 -31.719 -7.902 1 95.62 274 PRO B O 1
ATOM 4614 N N . GLY B 1 275 ? -18.766 -31.266 -6.273 1 93.81 275 GLY B N 1
ATOM 4615 C CA . GLY B 1 275 ? -17.719 -30.703 -5.434 1 93.81 275 GLY B CA 1
ATOM 4616 C C . GLY B 1 275 ? -16.625 -31.703 -5.098 1 93.81 275 GLY B C 1
ATOM 4617 O O . GLY B 1 275 ? -15.43 -31.391 -5.191 1 93.81 275 GLY B O 1
ATOM 4618 N N . ALA B 1 276 ? -16.984 -32.844 -4.652 1 95.88 276 ALA B N 1
ATOM 4619 C CA . ALA B 1 276 ? -16.031 -33.906 -4.316 1 95.88 276 ALA B CA 1
ATOM 4620 C C . ALA B 1 276 ? -15.234 -34.312 -5.547 1 95.88 276 ALA B C 1
ATOM 4622 O O . ALA B 1 276 ? -14.039 -34.594 -5.453 1 95.88 276 ALA B O 1
ATOM 4623 N N . GLU B 1 277 ? -15.945 -34.438 -6.652 1 97.38 277 GLU B N 1
ATOM 4624 C CA . GLU B 1 277 ? -15.273 -34.812 -7.891 1 97.38 277 GLU B CA 1
ATOM 4625 C C . GLU B 1 277 ? -14.258 -33.75 -8.312 1 97.38 277 GLU B C 1
ATOM 4627 O O . GLU B 1 277 ? -13.172 -34.094 -8.789 1 97.38 277 GLU B O 1
ATOM 4632 N N . GLY B 1 278 ? -14.648 -32.469 -8.203 1 96.44 278 GLY B N 1
ATOM 4633 C CA . GLY B 1 278 ? -13.734 -31.375 -8.5 1 96.44 278 GLY B CA 1
ATOM 4634 C C . GLY B 1 278 ? -12.461 -31.422 -7.676 1 96.44 278 GLY B C 1
ATOM 4635 O O . GLY B 1 278 ? -11.367 -31.188 -8.195 1 96.44 278 GLY B O 1
ATOM 4636 N N . LYS B 1 279 ? -12.625 -31.75 -6.434 1 96.94 279 LYS B N 1
ATOM 4637 C CA . LYS B 1 279 ? -11.477 -31.906 -5.543 1 96.94 279 LYS B CA 1
ATOM 4638 C C . LYS B 1 279 ? -10.586 -33.062 -5.996 1 96.94 279 LYS B C 1
ATOM 4640 O O . LYS B 1 279 ? -9.359 -32.938 -6.035 1 96.94 279 LYS B O 1
ATOM 4645 N N . LYS B 1 280 ? -11.188 -34.156 -6.293 1 97.69 280 LYS B N 1
ATOM 4646 C CA . LYS B 1 280 ? -10.461 -35.344 -6.758 1 97.69 280 LYS B CA 1
ATOM 4647 C C . LYS B 1 280 ? -9.672 -35.031 -8.031 1 97.69 280 LYS B C 1
ATOM 4649 O O . LYS B 1 280 ? -8.508 -35.438 -8.156 1 97.69 280 LYS B O 1
ATOM 4654 N N . ILE B 1 281 ? -10.328 -34.344 -8.906 1 97.62 281 ILE B N 1
ATOM 4655 C CA . ILE B 1 281 ? -9.68 -33.969 -10.164 1 97.62 281 ILE B CA 1
ATOM 4656 C C . ILE B 1 281 ? -8.469 -33.094 -9.867 1 97.62 281 ILE B C 1
ATOM 4658 O O . ILE B 1 281 ? -7.402 -33.281 -10.461 1 97.62 281 ILE B O 1
ATOM 4662 N N . CYS B 1 282 ? -8.617 -32.156 -9.016 1 97.94 282 CYS B N 1
ATOM 4663 C CA . CYS B 1 282 ? -7.52 -31.266 -8.664 1 97.94 282 CYS B CA 1
ATOM 4664 C C . CYS B 1 282 ? -6.336 -32.031 -8.109 1 97.94 282 CYS B C 1
ATOM 4666 O O . CYS B 1 282 ? -5.188 -31.781 -8.477 1 97.94 282 CYS B O 1
ATOM 4668 N N . ILE B 1 283 ? -6.59 -33.031 -7.23 1 98.31 283 ILE B N 1
ATOM 4669 C CA . ILE B 1 283 ? -5.555 -33.875 -6.641 1 98.31 283 ILE B CA 1
ATOM 4670 C C . ILE B 1 283 ? -4.84 -34.656 -7.738 1 98.31 283 ILE B C 1
ATOM 4672 O O . ILE B 1 283 ? -3.609 -34.688 -7.777 1 98.31 283 ILE B O 1
ATOM 4676 N N . GLU B 1 284 ? -5.582 -35.219 -8.633 1 98.38 284 GLU B N 1
ATOM 4677 C CA . GLU B 1 284 ? -5.016 -35.969 -9.742 1 98.38 284 GLU B CA 1
ATOM 4678 C C . GLU B 1 284 ? -4.145 -35.094 -10.633 1 98.38 284 GLU B C 1
ATOM 4680 O O . GLU B 1 284 ? -3.07 -35.5 -11.07 1 98.38 284 GLU B O 1
ATOM 4685 N N . LEU B 1 285 ? -4.629 -33.906 -10.914 1 98.25 285 LEU B N 1
ATOM 4686 C CA . LEU B 1 285 ? -3.863 -32.969 -11.719 1 98.25 285 LEU B CA 1
ATOM 4687 C C . LEU B 1 285 ? -2.529 -32.625 -11.055 1 98.25 285 LEU B C 1
ATOM 4689 O O . LEU B 1 285 ? -1.488 -32.625 -11.711 1 98.25 285 LEU B O 1
ATOM 4693 N N . ILE B 1 286 ? -2.572 -32.375 -9.758 1 98.56 286 ILE B N 1
ATOM 4694 C CA . ILE B 1 286 ? -1.361 -32.062 -9.008 1 98.56 286 ILE B CA 1
ATOM 4695 C C . ILE B 1 286 ? -0.37 -33.219 -9.109 1 98.56 286 ILE B C 1
ATOM 4697 O O . ILE B 1 286 ? 0.821 -33 -9.352 1 98.56 286 ILE B O 1
ATOM 4701 N N . GLN B 1 287 ? -0.822 -34.406 -8.977 1 98.38 287 GLN B N 1
ATOM 4702 C CA . GLN B 1 287 ? 0.024 -35.594 -9.047 1 98.38 287 GLN B CA 1
ATOM 4703 C C . GLN B 1 287 ? 0.633 -35.75 -10.438 1 98.38 287 GLN B C 1
ATOM 4705 O O . GLN B 1 287 ? 1.813 -36.094 -10.57 1 98.38 287 GLN B O 1
ATOM 4710 N N . GLN B 1 288 ? -0.147 -35.531 -11.438 1 98.44 288 GLN B N 1
ATOM 4711 C CA . GLN B 1 288 ? 0.357 -35.625 -12.805 1 98.44 288 GLN B CA 1
ATOM 4712 C C . GLN B 1 288 ? 1.381 -34.5 -13.078 1 98.44 288 GLN B C 1
ATOM 4714 O O . GLN B 1 288 ? 2.414 -34.75 -13.695 1 98.44 288 GLN B O 1
ATOM 4719 N N . ILE B 1 289 ? 1.08 -33.312 -12.633 1 98.5 289 ILE B N 1
ATOM 4720 C CA . ILE B 1 289 ? 1.94 -32.125 -12.844 1 98.5 289 ILE B CA 1
ATOM 4721 C C . ILE B 1 289 ? 3.297 -32.375 -12.188 1 98.5 289 ILE B C 1
ATOM 4723 O O . ILE B 1 289 ? 4.336 -32 -12.742 1 98.5 289 ILE B O 1
ATOM 4727 N N . ARG B 1 290 ? 3.289 -33 -11.039 1 97.75 290 ARG B N 1
ATOM 4728 C CA . ARG B 1 290 ? 4.512 -33.281 -10.297 1 97.75 290 ARG B CA 1
ATOM 4729 C C . ARG B 1 290 ? 5.469 -34.156 -11.125 1 97.75 290 ARG B C 1
ATOM 4731 O O . ARG B 1 290 ? 6.688 -34.031 -10.984 1 97.75 290 ARG B O 1
ATOM 4738 N N . GLU B 1 291 ? 4.949 -34.906 -12.031 1 97.56 291 GLU B N 1
ATOM 4739 C CA . GLU B 1 291 ? 5.758 -35.844 -12.812 1 97.56 291 GLU B CA 1
ATOM 4740 C C . GLU B 1 291 ? 6.312 -35.188 -14.062 1 97.56 291 GLU B C 1
ATOM 4742 O O . GLU B 1 291 ? 7.156 -35.75 -14.758 1 97.56 291 GLU B O 1
ATOM 4747 N N . ILE B 1 292 ? 5.867 -34.031 -14.344 1 98.31 292 ILE B N 1
ATOM 4748 C CA . ILE B 1 292 ? 6.324 -33.344 -15.547 1 98.31 292 ILE B CA 1
ATOM 4749 C C . ILE B 1 292 ? 7.688 -32.688 -15.289 1 98.31 292 ILE B C 1
ATOM 4751 O O . ILE B 1 292 ? 7.84 -31.891 -14.375 1 98.31 292 ILE B O 1
ATOM 4755 N N . LYS B 1 293 ? 8.633 -33.031 -16.141 1 98.25 293 LYS B N 1
ATOM 4756 C CA . LYS B 1 293 ? 9.992 -32.531 -16 1 98.25 293 LYS B CA 1
A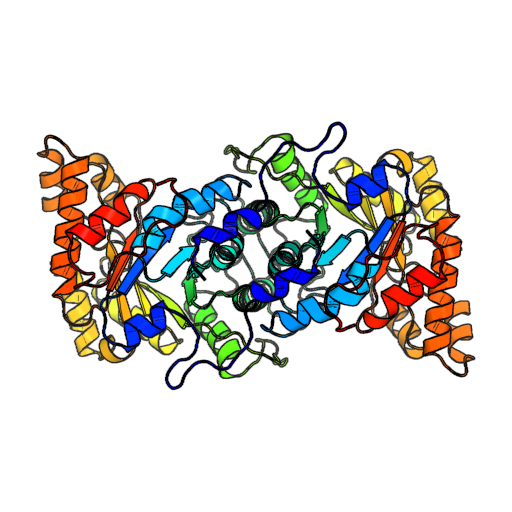TOM 4757 C C . LYS B 1 293 ? 10.016 -31 -16.156 1 98.25 293 LYS B C 1
ATOM 4759 O O . LYS B 1 293 ? 9.383 -30.453 -17.047 1 98.25 293 LYS B O 1
ATOM 4764 N N . GLY B 1 294 ? 10.656 -30.328 -15.258 1 98.44 294 GLY B N 1
ATOM 4765 C CA . GLY B 1 294 ? 10.82 -28.891 -15.336 1 98.44 294 GLY B CA 1
ATOM 4766 C C . GLY B 1 294 ? 9.836 -28.125 -14.461 1 98.44 294 GLY B C 1
ATOM 4767 O O . GLY B 1 294 ? 10.008 -26.922 -14.227 1 98.44 294 GLY B O 1
ATOM 4768 N N . VAL B 1 295 ? 8.82 -28.797 -13.992 1 98.75 295 VAL B N 1
ATOM 4769 C CA . VAL B 1 295 ? 7.875 -28.172 -13.078 1 98.75 295 VAL B CA 1
ATOM 4770 C C . VAL B 1 295 ? 8.414 -28.234 -11.656 1 98.75 295 VAL B C 1
ATOM 4772 O O . VAL B 1 295 ? 8.836 -29.297 -11.188 1 98.75 295 VAL B O 1
ATOM 4775 N N . ALA B 1 296 ? 8.414 -27.094 -10.977 1 98.75 296 ALA B N 1
ATOM 4776 C CA . ALA B 1 296 ? 9.078 -26.984 -9.68 1 98.75 296 ALA B CA 1
ATOM 4777 C C . ALA B 1 296 ? 8.062 -26.969 -8.539 1 98.75 296 ALA B C 1
ATOM 4779 O O . ALA B 1 296 ? 8.43 -27.078 -7.371 1 98.75 296 ALA B O 1
ATOM 4780 N N . GLY B 1 297 ? 6.824 -26.844 -8.828 1 98.69 297 GLY B N 1
ATOM 4781 C CA . GLY B 1 297 ? 5.785 -26.766 -7.816 1 98.69 297 GLY B CA 1
ATOM 4782 C C . GLY B 1 297 ? 4.41 -26.469 -8.383 1 98.69 297 GLY B C 1
ATOM 4783 O O . GLY B 1 297 ? 4.211 -26.531 -9.602 1 98.69 297 GLY B O 1
ATOM 4784 N N . VAL B 1 298 ? 3.471 -26.234 -7.461 1 98.81 298 VAL B N 1
ATOM 4785 C CA . VAL B 1 298 ? 2.117 -25.875 -7.879 1 98.81 298 VAL B CA 1
ATOM 4786 C C . VAL B 1 298 ? 1.689 -24.578 -7.199 1 98.81 298 VAL B C 1
ATOM 4788 O O . VAL B 1 298 ? 2.191 -24.234 -6.125 1 98.81 298 VAL B O 1
ATOM 4791 N N . HIS B 1 299 ? 0.916 -23.844 -7.891 1 98.81 299 HIS B N 1
ATOM 4792 C CA . HIS B 1 299 ? 0.23 -22.656 -7.398 1 98.81 299 HIS B CA 1
ATOM 4793 C C . HIS B 1 299 ? -1.273 -22.891 -7.301 1 98.81 299 HIS B C 1
ATOM 4795 O O . HIS B 1 299 ? -1.956 -23.016 -8.32 1 98.81 299 HIS B O 1
ATOM 4801 N N . VAL B 1 300 ? -1.786 -22.891 -6.098 1 98.25 300 VAL B N 1
ATOM 4802 C CA . VAL B 1 300 ? -3.174 -23.297 -5.879 1 98.25 300 VAL B CA 1
ATOM 4803 C C . VAL B 1 300 ? -4.07 -22.062 -5.867 1 98.25 300 VAL B C 1
ATOM 4805 O O . VAL B 1 300 ? -3.873 -21.141 -5.055 1 98.25 300 VAL B O 1
ATOM 4808 N N . MET B 1 301 ? -4.953 -22.031 -6.719 1 96.25 301 MET B N 1
ATOM 4809 C CA . MET B 1 301 ? -6 -21.016 -6.793 1 96.25 301 MET B CA 1
ATOM 4810 C C . MET B 1 301 ? -7.367 -21.625 -6.492 1 96.25 301 MET B C 1
ATOM 4812 O O . MET B 1 301 ? -7.949 -22.297 -7.34 1 96.25 301 MET B O 1
ATOM 4816 N N . ALA B 1 302 ? -7.824 -21.391 -5.328 1 91.56 302 ALA B N 1
ATOM 4817 C CA . ALA B 1 302 ? -9.086 -21.969 -4.863 1 91.56 302 ALA B CA 1
ATOM 4818 C C . ALA B 1 302 ? -10.078 -20.875 -4.469 1 91.56 302 ALA B C 1
ATOM 4820 O O . ALA B 1 302 ? -10.477 -20.781 -3.309 1 91.56 302 ALA B O 1
ATOM 4821 N N . TYR B 1 303 ? -10.516 -20.172 -5.441 1 81.94 303 TYR B N 1
ATOM 4822 C CA . TYR B 1 303 ? -11.398 -19.031 -5.211 1 81.94 303 TYR B CA 1
ATOM 4823 C C . TYR B 1 303 ? -12.648 -19.453 -4.449 1 81.94 303 TYR B C 1
ATOM 4825 O O . TYR B 1 303 ? -13.414 -20.297 -4.922 1 81.94 303 TYR B O 1
ATOM 4833 N N . ARG B 1 304 ? -12.891 -18.922 -3.309 1 80.75 304 ARG B N 1
ATOM 4834 C CA . ARG B 1 304 ? -14.023 -19.156 -2.412 1 80.75 304 ARG B CA 1
ATOM 4835 C C . ARG B 1 304 ? -14 -20.562 -1.854 1 80.75 304 ARG B C 1
ATOM 4837 O O . ARG B 1 304 ? -15.008 -21.062 -1.335 1 80.75 304 ARG B O 1
ATOM 4844 N N . ARG B 1 305 ? -12.844 -21.266 -2.025 1 87.56 305 ARG B N 1
ATOM 4845 C CA . ARG B 1 305 ? -12.688 -22.625 -1.526 1 87.56 305 ARG B CA 1
ATOM 4846 C C . ARG B 1 305 ? -11.328 -22.812 -0.849 1 87.56 305 ARG B C 1
ATOM 4848 O O . ARG B 1 305 ? -10.711 -23.875 -0.961 1 87.56 305 ARG B O 1
ATOM 4855 N N . GLU B 1 306 ? -10.922 -21.781 -0.262 1 87.94 306 GLU B N 1
ATOM 4856 C CA . GLU B 1 306 ? -9.609 -21.797 0.381 1 87.94 306 GLU B CA 1
ATOM 4857 C C . GLU B 1 306 ? -9.555 -22.844 1.497 1 87.94 306 GLU B C 1
ATOM 4859 O O . GLU B 1 306 ? -8.508 -23.438 1.748 1 87.94 306 GLU B O 1
ATOM 4864 N N . HIS B 1 307 ? -10.695 -23.125 2.059 1 88.25 307 HIS B N 1
ATOM 4865 C CA . HIS B 1 307 ? -10.781 -24.078 3.162 1 88.25 307 HIS B CA 1
ATOM 4866 C C . HIS B 1 307 ? -10.422 -25.484 2.705 1 88.25 307 HIS B C 1
ATOM 4868 O O . HIS B 1 307 ? -10.109 -26.344 3.529 1 88.25 307 HIS B O 1
ATOM 4874 N N . GLN B 1 308 ? -10.352 -25.703 1.356 1 92.81 308 GLN B N 1
ATOM 4875 C CA . GLN B 1 308 ? -10.062 -27.031 0.825 1 92.81 308 GLN B CA 1
ATOM 4876 C C . GLN B 1 308 ? -8.578 -27.172 0.507 1 92.81 308 GLN B C 1
ATOM 4878 O O . GLN B 1 308 ? -8.102 -28.281 0.246 1 92.81 308 GLN B O 1
ATOM 4883 N N . VAL B 1 309 ? -7.852 -26.141 0.5 1 94.69 309 VAL B N 1
ATOM 4884 C CA . VAL B 1 309 ? -6.492 -26.125 -0.033 1 94.69 309 VAL B CA 1
ATOM 4885 C C . VAL B 1 309 ? -5.617 -27.094 0.759 1 94.69 309 VAL B C 1
ATOM 4887 O O . VAL B 1 309 ? -4.879 -27.891 0.177 1 94.69 309 VAL B O 1
ATOM 4890 N N . SER B 1 310 ? -5.762 -27.062 2.094 1 94.31 310 SER B N 1
ATOM 4891 C CA . SER B 1 310 ? -4.949 -27.938 2.941 1 94.31 310 SER B CA 1
ATOM 4892 C C . SER B 1 310 ? -5.195 -29.406 2.623 1 94.31 310 SER B C 1
ATOM 4894 O O . SER B 1 310 ? -4.254 -30.172 2.404 1 94.31 310 SER B O 1
ATOM 4896 N N . GLU B 1 311 ? -6.402 -29.75 2.555 1 94.44 311 GLU B N 1
ATOM 4897 C CA . GLU B 1 311 ? -6.777 -31.141 2.279 1 94.44 311 GLU B CA 1
ATOM 4898 C C . GLU B 1 311 ? -6.289 -31.578 0.903 1 94.44 311 GLU B C 1
ATOM 4900 O O . GLU B 1 311 ? -5.762 -32.688 0.749 1 94.44 311 GLU B O 1
ATOM 4905 N N . ILE B 1 312 ? -6.453 -30.75 -0.092 1 96.69 312 ILE B N 1
ATOM 4906 C CA . ILE B 1 312 ? -6.055 -31.047 -1.463 1 96.69 312 ILE B CA 1
ATOM 4907 C C . ILE B 1 312 ? -4.555 -31.312 -1.519 1 96.69 312 ILE B C 1
ATOM 4909 O O . ILE B 1 312 ? -4.117 -32.312 -2.092 1 96.69 312 ILE B O 1
ATOM 4913 N N . ILE B 1 313 ? -3.781 -30.469 -0.903 1 96.75 313 ILE B N 1
ATOM 4914 C CA . ILE B 1 313 ? -2.328 -30.578 -0.956 1 96.75 313 ILE B CA 1
ATOM 4915 C C . ILE B 1 313 ? -1.874 -31.812 -0.162 1 96.75 313 ILE B C 1
ATOM 4917 O O . ILE B 1 313 ? -1.031 -32.594 -0.626 1 96.75 313 ILE B O 1
ATOM 4921 N N . LEU B 1 314 ? -2.438 -32.062 0.998 1 94.94 314 LEU B N 1
ATOM 4922 C CA . LEU B 1 314 ? -2.059 -33.219 1.818 1 94.94 314 LEU B CA 1
ATOM 4923 C C . LEU B 1 314 ? -2.4 -34.531 1.115 1 94.94 314 LEU B C 1
ATOM 4925 O O . LEU B 1 314 ? -1.581 -35.438 1.078 1 94.94 314 LEU B O 1
ATOM 4929 N N . GLU B 1 315 ? -3.527 -34.594 0.505 1 95.69 315 GLU B N 1
ATOM 4930 C CA . GLU B 1 315 ? -3.965 -35.812 -0.172 1 95.69 315 GLU B CA 1
ATOM 4931 C C . GLU B 1 315 ? -3.18 -36.031 -1.461 1 95.69 315 GLU B C 1
ATOM 4933 O O . GLU B 1 315 ? -3.035 -37.156 -1.913 1 95.69 315 GLU B O 1
ATOM 4938 N N . SER B 1 316 ? -2.781 -34.938 -2.082 1 96.62 316 SER B N 1
ATOM 4939 C CA . SER B 1 316 ? -2 -35.094 -3.309 1 96.62 316 SER B CA 1
ATOM 4940 C C . SER B 1 316 ? -0.662 -35.75 -3.039 1 96.62 316 SER B C 1
ATOM 4942 O O . SER B 1 316 ? -0.065 -36.344 -3.945 1 96.62 316 SER B O 1
ATOM 4944 N N . GLY B 1 317 ? -0.082 -35.531 -1.805 1 94.62 317 GLY B N 1
ATOM 4945 C CA . GLY B 1 317 ? 1.164 -36.156 -1.414 1 94.62 317 GLY B CA 1
ATOM 4946 C C . GLY B 1 317 ? 2.395 -35.406 -1.848 1 94.62 317 GLY B C 1
ATOM 4947 O O . GLY B 1 317 ? 3.521 -35.844 -1.655 1 94.62 317 GLY B O 1
ATOM 4948 N N . VAL B 1 318 ? 2.232 -34.219 -2.314 1 92.81 318 VAL B N 1
ATOM 4949 C CA . VAL B 1 318 ? 3.342 -33.531 -2.967 1 92.81 318 VAL B CA 1
ATOM 4950 C C . VAL B 1 318 ? 4.285 -32.969 -1.914 1 92.81 318 VAL B C 1
ATOM 4952 O O . VAL B 1 318 ? 5.422 -32.594 -2.225 1 92.81 318 VAL B O 1
ATOM 4955 N N . LEU B 1 319 ? 3.889 -32.875 -0.677 1 90.31 319 LEU B N 1
ATOM 4956 C CA . LEU B 1 319 ? 4.762 -32.344 0.367 1 90.31 319 LEU B CA 1
ATOM 4957 C C . LEU B 1 319 ? 5.84 -33.375 0.734 1 90.31 319 LEU B C 1
ATOM 4959 O O . LEU B 1 319 ? 6.84 -33 1.364 1 90.31 319 LEU B O 1
ATOM 4963 N N . ALA B 1 320 ? 5.766 -34.5 0.173 1 81.81 320 ALA B N 1
ATOM 4964 C CA . ALA B 1 320 ? 6.773 -35.562 0.3 1 81.81 320 ALA B CA 1
ATOM 4965 C C . ALA B 1 320 ? 7.34 -35.594 1.716 1 81.81 320 ALA B C 1
ATOM 4967 O O . ALA B 1 320 ? 8.555 -35.562 1.905 1 81.81 320 ALA B O 1
ATOM 4968 N N . GLY B 1 321 ? 6.512 -35.656 2.695 1 75.44 321 GLY B N 1
ATOM 4969 C CA . GLY B 1 321 ? 6.988 -35.812 4.059 1 75.44 321 GLY B CA 1
ATOM 4970 C C . GLY B 1 321 ? 7.117 -34.5 4.816 1 75.44 321 GLY B C 1
ATOM 4971 O O . GLY B 1 321 ? 7.277 -34.5 6.035 1 75.44 321 GLY B O 1
ATOM 4972 N N . ARG B 1 322 ? 7.207 -33.406 4.004 1 77.69 322 ARG B N 1
ATOM 4973 C CA . ARG B 1 322 ? 7.148 -32.156 4.727 1 77.69 322 ARG B CA 1
ATOM 4974 C C . ARG B 1 322 ? 5.855 -32.031 5.52 1 77.69 322 ARG B C 1
ATOM 4976 O O . ARG B 1 322 ? 4.801 -32.5 5.074 1 77.69 322 ARG B O 1
ATOM 4983 N N . LYS B 1 323 ? 5.965 -31.734 6.84 1 68 323 LYS B N 1
ATOM 4984 C CA . LYS B 1 323 ? 4.809 -31.641 7.727 1 68 323 LYS B CA 1
ATOM 4985 C C . LYS B 1 323 ? 4.09 -30.297 7.543 1 68 323 LYS B C 1
ATOM 4987 O O . LYS B 1 323 ? 4.734 -29.25 7.398 1 68 323 LYS B O 1
ATOM 4992 N N . ALA B 1 324 ? 2.867 -30.547 7.418 1 69.19 324 ALA B N 1
ATOM 4993 C CA . ALA B 1 324 ? 2.047 -29.344 7.453 1 69.19 324 ALA B CA 1
ATOM 4994 C C . ALA B 1 324 ? 2.375 -28.484 8.68 1 69.19 324 ALA B C 1
ATOM 4996 O O . ALA B 1 324 ? 2.693 -29.016 9.742 1 69.19 324 ALA B O 1
ATOM 4997 N N . LYS B 1 325 ? 2.395 -27.234 8.414 1 65.38 325 LYS B N 1
ATOM 4998 C CA . LYS B 1 325 ? 2.68 -26.312 9.523 1 65.38 325 LYS B CA 1
ATOM 4999 C C . LYS B 1 325 ? 1.454 -26.125 10.414 1 65.38 325 LYS B C 1
ATOM 5001 O O . LYS B 1 325 ? 0.332 -26.016 9.914 1 65.38 325 LYS B O 1
ATOM 5006 N N . ARG B 1 326 ? 1.357 -26.906 11.641 1 48.31 326 ARG B N 1
ATOM 5007 C CA . ARG B 1 326 ? 0.26 -26.828 12.602 1 48.31 326 ARG B CA 1
ATOM 5008 C C . ARG B 1 326 ? -0.252 -25.406 12.75 1 48.31 326 ARG B C 1
ATOM 5010 O O . ARG B 1 326 ? 0.514 -24.453 12.617 1 48.31 326 ARG B O 1
ATOM 5017 N N . ARG B 1 327 ? -1.801 -25.547 12.836 1 48.31 327 ARG B N 1
ATOM 5018 C CA . ARG B 1 327 ? -2.562 -24.328 13.133 1 48.31 327 ARG B CA 1
ATOM 5019 C C . ARG B 1 327 ? -2.02 -23.625 14.367 1 48.31 327 ARG B C 1
ATOM 5021 O O . ARG B 1 327 ? -1.685 -24.281 15.359 1 48.31 327 ARG B O 1
ATOM 5028 N N . VAL B 1 328 ? -1.666 -22.578 14.414 1 39.03 328 VAL B N 1
ATOM 5029 C CA . VAL B 1 328 ? -1.29 -21.984 15.688 1 39.03 328 VAL B CA 1
ATOM 5030 C C . VAL B 1 328 ? -2.449 -22.094 16.672 1 39.03 328 VAL B C 1
ATOM 5032 O O . VAL B 1 328 ? -2.244 -22.375 17.859 1 39.03 328 VAL B O 1
ATOM 5035 N N . GLY B 1 329 ? -3.67 -21.359 16.516 1 34.25 329 GLY B N 1
ATOM 5036 C CA . GLY B 1 329 ? -4.645 -20.891 17.484 1 34.25 329 GLY B CA 1
ATOM 5037 C C . GLY B 1 329 ? -5.711 -21.906 17.812 1 34.25 329 GLY B C 1
ATOM 5038 O O . GLY B 1 329 ? -6.723 -21.594 18.438 1 34.25 329 GLY B O 1
ATOM 5039 N N . GLY B 1 330 ? -6.074 -22.938 17.031 1 28.09 330 GLY B N 1
ATOM 5040 C CA . GLY B 1 330 ? -7.266 -23.469 17.672 1 28.09 330 GLY B CA 1
ATOM 5041 C C . GLY B 1 330 ? -6.992 -24.047 19.047 1 28.09 330 GLY B C 1
ATOM 5042 O O . GLY B 1 330 ? -5.848 -24.375 19.375 1 28.09 330 GLY B O 1
ATOM 5043 N N . PRO B 1 331 ? -7.875 -23.656 20.078 1 25.67 331 PRO B N 1
ATOM 5044 C CA . PRO B 1 331 ? -7.777 -24.422 21.328 1 25.67 331 PRO B CA 1
ATOM 5045 C C . PRO B 1 331 ? -7.512 -25.906 21.078 1 25.67 331 PRO B C 1
ATOM 5047 O O . PRO B 1 331 ? -7.906 -26.453 20.031 1 25.67 331 PRO B O 1
ATOM 5050 N N . GLU B 1 332 ? -6.441 -26.391 21.734 1 21.47 332 GLU B N 1
ATOM 5051 C CA . GLU B 1 332 ? -6.57 -27.812 22 1 21.47 332 GLU B CA 1
ATOM 5052 C C . GLU B 1 332 ? -7.914 -28.141 22.641 1 21.47 332 GLU B C 1
ATOM 5054 O O . GLU B 1 332 ? -8.344 -27.453 23.578 1 21.47 332 GLU B O 1
#